Protein AF-0000000072577084 (afdb_homodimer)

Solvent-accessible surface area (backbone atoms only — not comparable to full-atom values): 18098 Å² total; per-residue (Å²): 123,84,80,68,90,55,74,93,55,89,65,53,41,60,56,27,38,76,71,45,34,69,25,47,96,76,38,66,67,57,54,51,46,30,51,51,24,50,52,36,40,52,52,27,36,59,37,33,43,77,36,56,77,79,19,45,66,43,51,52,70,34,30,53,38,71,32,65,78,41,43,74,40,58,53,56,45,50,44,36,30,52,38,31,34,39,24,35,49,16,39,34,35,39,43,33,35,40,38,27,70,22,48,32,40,37,28,34,37,20,40,34,31,37,48,23,35,42,38,11,61,43,63,54,85,54,63,65,58,31,75,70,45,38,31,34,31,30,41,31,39,38,32,38,36,24,34,38,26,39,41,18,35,38,37,47,55,25,39,37,28,40,39,14,32,37,34,56,58,12,31,36,74,56,67,40,66,55,35,23,34,25,40,28,79,67,40,41,77,75,48,74,90,124,85,81,69,89,54,73,93,57,88,66,51,38,59,54,26,40,76,71,46,34,72,24,48,94,77,38,68,67,56,54,50,45,31,46,51,24,43,35,37,41,52,50,26,37,59,36,33,74,78,35,55,75,82,20,44,64,42,51,53,69,34,29,54,38,70,30,66,77,42,45,74,41,59,54,55,46,51,42,37,31,52,39,32,34,38,24,37,49,16,39,34,36,41,45,33,34,40,38,27,70,23,48,31,40,37,28,34,49,22,41,37,32,38,47,23,33,42,40,10,59,43,63,55,69,49,54,67,58,32,59,72,45,39,33,35,34,30,41,32,41,37,33,39,40,24,37,39,25,39,41,18,34,40,36,48,57,22,40,37,26,39,53,14,34,38,32,60,55,12,28,35,74,55,67,39,65,53,34,23,36,25,40,43,68,66,39,40,76,77,45,74,108

pLDDT: mean 96.88, std 5.16, range [46.16, 98.94]

Organism: Streptomyces coelicolor (strain ATCC BAA-471 / A3(2) / M145) (NCBI:txid100226)

InterPro domains:
  IPR001451 Hexapeptide repeat [PF00132] (140-174)
  IPR011004 Trimeric LpxA-like superfamily [SSF51161] (14-191)
  IPR018357 Hexapeptide transferase, conserved site [PS00101] (148-176)
  IPR024688 Maltose/galactoside acetyltransferase domain [PF12464] (16-67)
  IPR024688 Maltose/galactoside acetyltransferase domain [SM01266] (14-68)
  IPR051159 Hexapeptide-repeat containing acetyltransferases [PTHR23416] (10-192)

Structure (mmCIF, N/CA/C/O backbone):
data_AF-0000000072577084-model_v1
#
loop_
_entity.id
_entity.type
_entity.pdbx_description
1 polymer 'Sugar acetyltransferase'
#
loop_
_atom_site.group_PDB
_atom_site.id
_atom_site.type_symbol
_atom_site.label_atom_id
_atom_site.label_alt_id
_atom_site.label_comp_id
_atom_site.label_asym_id
_atom_site.label_entity_id
_atom_site.label_seq_id
_atom_site.pdbx_PDB_ins_code
_atom_site.Cartn_x
_atom_site.Cartn_y
_atom_site.Cartn_z
_atom_site.occupancy
_atom_site.B_iso_or_equiv
_atom_site.auth_seq_id
_atom_site.auth_comp_id
_atom_site.auth_asym_id
_atom_site.auth_atom_id
_atom_site.pdbx_PDB_model_num
ATOM 1 N N . MET A 1 1 ? 9.906 25.969 35.062 1 50.56 1 MET A N 1
ATOM 2 C CA . MET A 1 1 ? 8.523 26.156 34.656 1 50.56 1 MET A CA 1
ATOM 3 C C . MET A 1 1 ? 8.32 25.688 33.219 1 50.56 1 MET A C 1
ATOM 5 O O . MET A 1 1 ? 9.242 25.734 32.406 1 50.56 1 MET A O 1
ATOM 9 N N . PRO A 1 2 ? 7.266 24.812 33 1 60.59 2 PRO A N 1
ATOM 10 C CA . PRO A 1 2 ? 7.133 24.422 31.609 1 60.59 2 PRO A CA 1
ATOM 11 C C . PRO A 1 2 ? 7.062 25.625 30.656 1 60.59 2 PRO A C 1
ATOM 13 O O . PRO A 1 2 ? 6.547 26.688 31.047 1 60.59 2 PRO A O 1
ATOM 16 N N . THR A 1 3 ? 8.062 25.734 29.766 1 77.69 3 THR A N 1
ATOM 17 C CA . THR A 1 3 ? 8.102 26.828 28.797 1 77.69 3 THR A CA 1
ATOM 18 C C . THR A 1 3 ? 6.738 27 28.141 1 77.69 3 THR A C 1
ATOM 20 O O . THR A 1 3 ? 6.133 26.031 27.672 1 77.69 3 THR A O 1
ATOM 23 N N . ASP A 1 4 ? 6.109 28.141 28.438 1 83.44 4 ASP A N 1
ATOM 24 C CA . ASP A 1 4 ? 4.902 28.469 27.688 1 83.44 4 ASP A CA 1
ATOM 25 C C . ASP A 1 4 ? 5.238 28.953 26.281 1 83.44 4 ASP A C 1
ATOM 27 O O . ASP A 1 4 ? 5.48 30.141 26.078 1 83.44 4 ASP A O 1
ATOM 31 N N . HIS A 1 5 ? 5.148 28.109 25.391 1 89.31 5 HIS A N 1
ATOM 32 C CA . HIS A 1 5 ? 5.574 28.375 24.016 1 89.31 5 HIS A CA 1
ATOM 33 C C . HIS A 1 5 ? 4.625 29.344 23.312 1 89.31 5 HIS A C 1
ATOM 35 O O . HIS A 1 5 ? 4.969 29.906 22.281 1 89.31 5 HIS A O 1
ATOM 41 N N . PHE A 1 6 ? 3.396 29.516 23.938 1 91.12 6 PHE A N 1
ATOM 42 C CA . PHE A 1 6 ? 2.396 30.281 23.203 1 91.12 6 PHE A CA 1
ATOM 43 C C . PHE A 1 6 ? 1.895 31.469 24.031 1 91.12 6 PHE A C 1
ATOM 45 O O . PHE A 1 6 ? 0.727 31.844 23.922 1 91.12 6 PHE A O 1
ATOM 52 N N . ALA A 1 7 ? 2.709 31.953 24.781 1 88.88 7 ALA A N 1
ATOM 53 C CA . ALA A 1 7 ? 2.346 33.094 25.609 1 88.88 7 ALA A CA 1
ATOM 54 C C . ALA A 1 7 ? 1.834 34.25 24.75 1 88.88 7 ALA A C 1
ATOM 56 O O . ALA A 1 7 ? 2.436 34.594 23.719 1 88.88 7 ALA A O 1
ATOM 57 N N . GLY A 1 8 ? 0.669 34.844 25.062 1 90.12 8 GLY A N 1
ATOM 58 C CA . GLY A 1 8 ? 0.096 35.969 24.344 1 90.12 8 GLY A CA 1
ATOM 59 C C . GLY A 1 8 ? -0.819 35.531 23.203 1 90.12 8 GLY A C 1
ATOM 60 O O . GLY A 1 8 ? -1.441 36.406 22.562 1 90.12 8 GLY A O 1
ATOM 61 N N . ASP A 1 9 ? -0.793 34.312 22.812 1 90.56 9 ASP A N 1
ATOM 62 C CA . ASP A 1 9 ? -1.688 33.781 21.797 1 90.56 9 ASP A CA 1
ATOM 63 C C . ASP A 1 9 ? -2.947 33.188 22.422 1 90.56 9 ASP A C 1
ATOM 65 O O . ASP A 1 9 ? -2.871 32.219 23.188 1 90.56 9 ASP A O 1
ATOM 69 N N . SER A 1 10 ? -4.164 33.719 22.266 1 93.06 10 SER A N 1
ATOM 70 C CA . SER A 1 10 ? -5.41 33.344 22.906 1 93.06 10 SER A CA 1
ATOM 71 C C . SER A 1 10 ? -6.031 32.125 22.234 1 93.06 10 SER A C 1
ATOM 73 O O . SER A 1 10 ? -7.016 31.562 22.734 1 93.06 10 SER A O 1
ATOM 75 N N . ARG A 1 11 ? -5.453 31.609 21.172 1 94.12 11 ARG A N 1
ATOM 76 C CA . ARG A 1 11 ? -6 30.453 20.453 1 94.12 11 ARG A CA 1
ATOM 77 C C . ARG A 1 11 ? -5.777 29.172 21.219 1 94.12 11 ARG A C 1
ATOM 79 O O . ARG A 1 11 ? -4.777 29.031 21.938 1 94.12 11 ARG A O 1
ATOM 86 N N . THR A 1 12 ? -6.797 28.281 21.078 1 94.19 12 THR A N 1
ATOM 87 C CA . THR A 1 12 ? -6.586 26.922 21.562 1 94.19 12 THR A CA 1
ATOM 88 C C . THR A 1 12 ? -5.574 26.188 20.672 1 94.19 12 THR A C 1
ATOM 90 O O . THR A 1 12 ? -5.262 26.641 19.578 1 94.19 12 THR A O 1
ATOM 93 N N . ASN A 1 13 ? -5.027 25.078 21.188 1 95 13 ASN A N 1
ATOM 94 C CA . ASN A 1 13 ? -4.117 24.281 20.375 1 95 13 ASN A CA 1
ATOM 95 C C . ASN A 1 13 ? -4.812 23.734 19.125 1 95 13 ASN A C 1
ATOM 97 O O . ASN A 1 13 ? -4.188 23.594 18.078 1 95 13 ASN A O 1
ATOM 101 N N . LEU A 1 14 ? -6.059 23.422 19.234 1 94.38 14 LEU A N 1
ATOM 102 C CA . LEU A 1 14 ? -6.812 23 18.047 1 94.38 14 LEU A CA 1
ATOM 103 C C . LEU A 1 14 ? -6.836 24.109 17 1 94.38 14 LEU A C 1
ATOM 105 O O . LEU A 1 14 ? -6.625 23.844 15.812 1 94.38 14 LEU A O 1
ATOM 109 N N . GLU A 1 15 ? -7.109 25.25 17.391 1 95.12 15 GLU A N 1
ATOM 110 C CA . GLU A 1 15 ? -7.156 26.391 16.469 1 95.12 15 GLU A CA 1
ATOM 111 C C . GLU A 1 15 ? -5.801 26.625 15.812 1 95.12 15 GLU A C 1
ATOM 113 O O . GLU A 1 15 ? -5.727 26.906 14.609 1 95.12 15 GLU A O 1
ATOM 118 N N . ARG A 1 16 ? -4.762 26.547 16.641 1 94.62 16 ARG A N 1
ATOM 119 C CA . ARG A 1 16 ? -3.414 26.703 16.109 1 94.62 16 ARG A CA 1
ATOM 120 C C . ARG A 1 16 ? -3.119 25.625 15.062 1 94.62 16 ARG A C 1
ATOM 122 O O . ARG A 1 16 ? -2.594 25.922 13.992 1 94.62 16 ARG A O 1
ATOM 129 N N . MET A 1 17 ? -3.447 24.344 15.391 1 94.81 17 MET A N 1
ATOM 130 C CA . MET A 1 17 ? -3.273 23.203 14.484 1 94.81 17 MET A CA 1
ATOM 131 C C . MET A 1 17 ? -3.973 23.469 13.156 1 94.81 17 MET A C 1
ATOM 133 O O . MET A 1 17 ? -3.371 23.297 12.094 1 94.81 17 MET A O 1
ATOM 137 N N . GLN A 1 18 ? -5.184 23.906 13.203 1 91.81 18 GLN A N 1
ATOM 138 C CA . GLN A 1 18 ? -5.992 24.125 12.008 1 91.81 18 GLN A CA 1
ATOM 139 C C . GLN A 1 18 ? -5.426 25.266 11.164 1 91.81 18 GLN A C 1
ATOM 141 O O . GLN A 1 18 ? -5.574 25.281 9.938 1 91.81 18 GLN A O 1
ATOM 146 N N . ALA A 1 19 ? -4.734 26.172 11.781 1 91.5 19 ALA A N 1
ATOM 147 C CA . ALA A 1 19 ? -4.141 27.312 11.094 1 91.5 19 ALA A CA 1
ATOM 148 C C . ALA A 1 19 ? -2.775 26.953 10.508 1 91.5 19 ALA A C 1
ATOM 150 O O . ALA A 1 19 ? -2.176 27.75 9.789 1 91.5 19 ALA A O 1
ATOM 151 N N . GLY A 1 20 ? -2.27 25.703 10.852 1 90.88 20 GLY A N 1
ATOM 152 C CA . GLY A 1 20 ? -0.964 25.281 10.367 1 90.88 20 GLY A CA 1
ATOM 153 C C . GLY A 1 20 ? 0.182 25.781 11.227 1 90.88 20 GLY A C 1
ATOM 154 O O . GLY A 1 20 ? 1.348 25.656 10.844 1 90.88 20 GLY A O 1
ATOM 155 N N . ASP A 1 21 ? -0.158 26.391 12.359 1 93.25 21 ASP A N 1
ATOM 156 C CA . ASP A 1 21 ? 0.851 26.906 13.281 1 93.25 21 ASP A CA 1
ATOM 157 C C . ASP A 1 21 ? 1.319 25.828 14.25 1 93.25 21 ASP A C 1
ATOM 159 O O . ASP A 1 21 ? 0.688 24.781 14.375 1 93.25 21 ASP A O 1
ATOM 163 N N . LEU A 1 22 ? 2.385 26.109 14.914 1 95.31 22 LEU A N 1
ATOM 164 C CA . LEU A 1 22 ? 2.863 25.203 15.953 1 95.31 22 LEU A CA 1
ATOM 165 C C . LEU A 1 22 ? 1.811 25.031 17.047 1 95.31 22 LEU A C 1
ATOM 167 O O . LEU A 1 22 ? 1.157 26 17.438 1 95.31 22 LEU A O 1
ATOM 171 N N . TYR A 1 23 ? 1.688 23.891 17.516 1 95.81 23 TYR A N 1
ATOM 172 C CA . TYR A 1 23 ? 0.753 23.562 18.578 1 95.81 23 TYR A CA 1
ATOM 173 C C . TYR A 1 23 ? 1.277 22.406 19.422 1 95.81 23 TYR A C 1
ATOM 175 O O . TYR A 1 23 ? 2.314 21.828 19.109 1 95.81 23 TYR A O 1
ATOM 183 N N . ILE A 1 24 ? 0.685 22.156 20.562 1 94.25 24 ILE A N 1
ATOM 184 C CA . ILE A 1 24 ? 0.887 20.969 21.391 1 94.25 24 ILE A CA 1
ATOM 185 C C . ILE A 1 24 ? -0.407 20.156 21.469 1 94.25 24 ILE A C 1
ATOM 187 O O . ILE A 1 24 ? -1.471 20.703 21.766 1 94.25 24 ILE A O 1
ATOM 191 N N . ALA A 1 25 ? -0.278 18.906 21.156 1 92.94 25 ALA A N 1
ATOM 192 C CA . ALA A 1 25 ? -1.464 18.062 21.016 1 92.94 25 ALA A CA 1
ATOM 193 C C . ALA A 1 25 ? -1.997 17.625 22.375 1 92.94 25 ALA A C 1
ATOM 195 O O . ALA A 1 25 ? -2.061 16.422 22.672 1 92.94 25 ALA A O 1
ATOM 196 N N . ASP A 1 26 ? -2.4 18.516 23.188 1 90.75 26 ASP A N 1
ATOM 197 C CA . ASP A 1 26 ? -2.945 18.203 24.5 1 90.75 26 ASP A CA 1
ATOM 198 C C . ASP A 1 26 ? -4.371 18.734 24.641 1 90.75 26 ASP A C 1
ATOM 200 O O . ASP A 1 26 ? -4.93 18.734 25.75 1 90.75 26 ASP A O 1
ATOM 204 N N . ASP A 1 27 ? -4.965 19.156 23.641 1 93.25 27 ASP A N 1
ATOM 205 C CA . ASP A 1 27 ? -6.348 19.609 23.578 1 93.25 27 ASP A CA 1
ATOM 206 C C . ASP A 1 27 ? -7.324 18.438 23.594 1 93.25 27 ASP A C 1
ATOM 208 O O . ASP A 1 27 ? -7.211 17.531 22.766 1 93.25 27 ASP A O 1
ATOM 212 N N . PRO A 1 28 ? -8.266 18.453 24.516 1 95.31 28 PRO A N 1
ATOM 213 C CA . PRO A 1 28 ? -9.203 17.328 24.594 1 95.31 28 PRO A CA 1
ATOM 214 C C . PRO A 1 28 ? -10 17.125 23.312 1 95.31 28 PRO A C 1
ATOM 216 O O . PRO A 1 28 ? -10.375 16 22.984 1 95.31 28 PRO A O 1
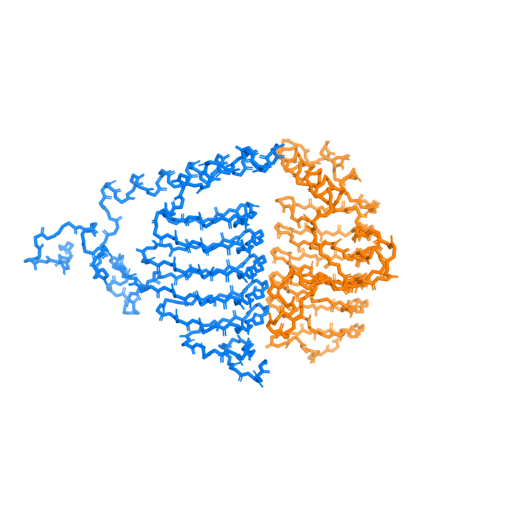ATOM 219 N N . GLU A 1 29 ? -10.258 18.188 22.688 1 95.88 29 GLU A N 1
ATOM 220 C CA . GLU A 1 29 ? -11 18.062 21.438 1 95.88 29 GLU A CA 1
ATOM 221 C C . GLU A 1 29 ? -10.172 17.359 20.359 1 95.88 29 GLU A C 1
ATOM 223 O O . GLU A 1 29 ? -10.719 16.609 19.547 1 95.88 29 GLU A O 1
ATOM 228 N N . ILE A 1 30 ? -8.891 17.531 20.297 1 96.25 30 ILE A N 1
ATOM 229 C CA . ILE A 1 30 ? -7.992 16.812 19.406 1 96.25 30 ILE A CA 1
ATOM 230 C C . ILE A 1 30 ? -8.055 15.32 19.688 1 96.25 30 ILE A C 1
ATOM 232 O O . ILE A 1 30 ? -8.219 14.516 18.766 1 96.25 30 ILE A O 1
ATOM 236 N N . ALA A 1 31 ? -7.969 14.977 20.922 1 96.69 31 ALA A N 1
ATOM 237 C CA . ALA A 1 31 ? -8.023 13.578 21.328 1 96.69 31 ALA A CA 1
ATOM 238 C C . ALA A 1 31 ? -9.344 12.93 20.922 1 96.69 31 ALA A C 1
ATOM 240 O O . ALA A 1 31 ? -9.367 11.789 20.469 1 96.69 31 ALA A O 1
ATOM 241 N N . ARG A 1 32 ? -10.391 13.641 21.156 1 97.5 32 ARG A N 1
ATOM 242 C CA . ARG A 1 32 ? -11.719 13.133 20.828 1 97.5 32 ARG A CA 1
ATOM 243 C C . ARG A 1 32 ? -11.844 12.859 19.344 1 97.5 32 ARG A C 1
ATOM 245 O O . ARG A 1 32 ? -12.359 11.812 18.938 1 97.5 32 ARG A O 1
ATOM 252 N N . ARG A 1 33 ? -11.445 13.773 18.531 1 97.31 33 ARG A N 1
ATOM 253 C CA . ARG A 1 33 ? -11.523 13.617 17.078 1 97.31 33 ARG A CA 1
ATOM 254 C C . ARG A 1 33 ? -10.672 12.445 16.609 1 97.31 33 ARG A C 1
ATOM 256 O O . ARG A 1 33 ? -11.086 11.68 15.734 1 97.31 33 ARG A O 1
ATOM 263 N N . GLN A 1 34 ? -9.547 12.297 17.141 1 98 34 GLN A N 1
ATOM 264 C CA . GLN A 1 34 ? -8.656 11.195 16.797 1 98 34 GLN A CA 1
ATOM 265 C C . GLN A 1 34 ? -9.281 9.852 17.156 1 98 34 GLN A C 1
ATOM 267 O O . GLN A 1 34 ? -9.227 8.898 16.375 1 98 34 GLN A O 1
ATOM 272 N N . GLN A 1 35 ? -9.836 9.805 18.344 1 98.31 35 GLN A N 1
ATOM 273 C CA . GLN A 1 35 ? -10.469 8.57 18.781 1 98.31 35 GLN A CA 1
ATOM 274 C C . GLN A 1 35 ? -11.648 8.203 17.891 1 98.31 35 GLN A C 1
ATOM 276 O O . GLN A 1 35 ? -11.875 7.023 17.609 1 98.31 35 GLN A O 1
ATOM 281 N N . GLN A 1 36 ? -12.352 9.18 17.531 1 98.25 36 GLN A N 1
ATOM 282 C CA . GLN A 1 36 ? -13.469 8.945 16.625 1 98.25 36 GLN A CA 1
ATOM 283 C C . GLN A 1 36 ? -12.992 8.352 15.305 1 98.25 36 GLN A C 1
ATOM 285 O O . GLN A 1 36 ? -13.617 7.434 14.773 1 98.25 36 GLN A O 1
ATOM 290 N N . ALA A 1 37 ? -11.953 8.852 14.766 1 98.62 37 ALA A N 1
ATOM 291 C CA . ALA A 1 37 ? -11.391 8.352 13.516 1 98.62 37 ALA A CA 1
ATOM 292 C C . ALA A 1 37 ? -10.93 6.902 13.656 1 98.62 37 ALA A C 1
ATOM 294 O O . ALA A 1 37 ? -11.172 6.082 12.766 1 98.62 37 ALA A O 1
ATOM 295 N N . VAL A 1 38 ? -10.281 6.609 14.734 1 98.44 38 VAL A N 1
ATOM 296 C CA . VAL A 1 38 ? -9.812 5.25 15 1 98.44 38 VAL A CA 1
ATOM 297 C C . VAL A 1 38 ? -10.992 4.289 15.008 1 98.44 38 VAL A C 1
ATOM 299 O O . VAL A 1 38 ? -10.938 3.217 14.398 1 98.44 38 VAL A O 1
ATOM 302 N N . ARG A 1 39 ? -12.062 4.664 15.656 1 98.5 39 ARG A N 1
ATOM 303 C CA . ARG A 1 39 ? -13.258 3.828 15.758 1 98.5 39 ARG A CA 1
ATOM 304 C C . ARG A 1 39 ? -13.883 3.596 14.391 1 98.5 39 ARG A C 1
ATOM 306 O O . ARG A 1 39 ? -14.234 2.465 14.047 1 98.5 39 ARG A O 1
ATOM 313 N N . LEU A 1 40 ? -13.977 4.656 13.641 1 98.75 40 LEU A N 1
ATOM 314 C CA . LEU A 1 40 ? -14.602 4.559 12.328 1 98.75 40 LEU A CA 1
ATOM 315 C C . LEU A 1 40 ? -13.766 3.705 11.383 1 98.75 40 LEU A C 1
ATOM 317 O O . LEU A 1 40 ? -14.305 2.904 10.617 1 98.75 40 LEU A O 1
ATOM 321 N N . ALA A 1 41 ? -12.461 3.85 11.422 1 98.75 41 ALA A N 1
ATOM 322 C CA . ALA A 1 41 ? -11.578 3.049 10.578 1 98.75 41 ALA A CA 1
ATOM 323 C C . ALA A 1 41 ? -11.68 1.567 10.922 1 98.75 41 ALA A C 1
ATOM 325 O O . ALA A 1 41 ? -11.695 0.715 10.031 1 98.75 41 ALA A O 1
ATOM 326 N N . ALA A 1 42 ? -11.766 1.288 12.18 1 98.44 42 ALA A N 1
ATOM 327 C CA . ALA A 1 42 ? -11.898 -0.096 12.625 1 98.44 42 ALA A CA 1
ATOM 328 C C . ALA A 1 42 ? -13.227 -0.696 12.164 1 98.44 42 ALA A C 1
ATOM 330 O O . ALA A 1 42 ? -13.273 -1.841 11.711 1 98.44 42 ALA A O 1
ATOM 331 N N . ARG A 1 43 ? -14.289 0.028 12.297 1 98.56 43 ARG A N 1
ATOM 332 C CA . ARG A 1 43 ? -15.602 -0.433 11.852 1 98.56 43 ARG A CA 1
ATOM 333 C C . ARG A 1 43 ? -15.625 -0.64 10.344 1 98.56 43 ARG A C 1
ATOM 335 O O . ARG A 1 43 ? -16.234 -1.592 9.852 1 98.56 43 ARG A O 1
ATOM 342 N N . TYR A 1 44 ? -15.023 0.256 9.672 1 98.81 44 TYR A N 1
ATOM 343 C CA . TYR A 1 44 ? -14.945 0.12 8.219 1 98.81 44 TYR A CA 1
ATOM 344 C C . TYR A 1 44 ? -14.234 -1.171 7.832 1 98.81 44 TYR A C 1
ATOM 346 O O . TYR A 1 44 ? -14.719 -1.922 6.98 1 98.81 44 TYR A O 1
ATOM 354 N N . GLN A 1 45 ? -13.086 -1.412 8.469 1 98.25 45 GLN A N 1
ATOM 355 C CA . GLN A 1 45 ? -12.32 -2.619 8.18 1 98.25 45 GLN A CA 1
ATOM 356 C C . GLN A 1 45 ? -13.156 -3.873 8.43 1 98.25 45 GLN A C 1
ATOM 358 O O . GLN A 1 45 ? -13.188 -4.781 7.594 1 98.25 45 GLN A O 1
ATOM 363 N N . ALA A 1 46 ? -13.828 -3.938 9.516 1 97.19 46 ALA A N 1
ATOM 364 C CA . ALA A 1 46 ? -14.656 -5.086 9.859 1 97.19 46 ALA A CA 1
ATOM 365 C C . ALA A 1 46 ? -15.805 -5.254 8.867 1 97.19 46 ALA A C 1
ATOM 367 O O . ALA A 1 46 ? -16.078 -6.363 8.406 1 97.19 46 ALA A O 1
ATOM 368 N N . GLY A 1 47 ? -16.469 -4.145 8.547 1 97.88 47 GLY A N 1
ATOM 369 C CA . GLY A 1 47 ? -17.578 -4.188 7.613 1 97.88 47 GLY A CA 1
ATOM 370 C C . GLY A 1 47 ? -17.172 -4.566 6.203 1 97.88 47 GLY A C 1
ATOM 371 O O . GLY A 1 47 ? -17.891 -5.277 5.504 1 97.88 47 GLY A O 1
ATOM 372 N N . TYR A 1 48 ? -16.031 -4.102 5.793 1 97.94 48 TYR A N 1
ATOM 373 C CA . TYR A 1 48 ? -15.508 -4.34 4.453 1 97.94 48 TYR A CA 1
ATOM 374 C C . TYR A 1 48 ? -15.281 -5.828 4.211 1 97.94 48 TYR A C 1
ATOM 376 O O . TYR A 1 48 ? -15.547 -6.332 3.117 1 97.94 48 TYR A O 1
ATOM 384 N N . ALA A 1 49 ? -14.766 -6.492 5.215 1 96.12 49 ALA A N 1
ATOM 385 C CA . ALA A 1 49 ? -14.484 -7.922 5.082 1 96.12 49 ALA A CA 1
ATOM 386 C C . ALA A 1 49 ? -15.758 -8.703 4.781 1 96.12 49 ALA A C 1
ATOM 388 O O . ALA A 1 49 ? -15.727 -9.703 4.062 1 96.12 49 ALA A O 1
ATOM 389 N N . GLU A 1 50 ? -16.844 -8.242 5.234 1 95.75 50 GLU A N 1
ATOM 390 C CA . GLU A 1 50 ? -18.125 -8.914 5.023 1 95.75 50 GLU A CA 1
ATOM 391 C C . GLU A 1 50 ? -18.766 -8.484 3.701 1 95.75 50 GLU A C 1
ATOM 393 O O . GLU A 1 50 ? -19.234 -9.328 2.939 1 95.75 50 GLU A O 1
ATOM 398 N N . ASP A 1 51 ? -18.781 -7.211 3.477 1 96.31 51 ASP A N 1
ATOM 399 C CA . ASP A 1 51 ? -19.391 -6.637 2.283 1 96.31 51 ASP A CA 1
ATOM 400 C C . ASP A 1 51 ? -18.828 -5.25 1.99 1 96.31 51 ASP A C 1
ATOM 402 O O . ASP A 1 51 ? -19.188 -4.27 2.641 1 96.31 51 ASP A O 1
ATOM 406 N N . ALA A 1 52 ? -18.031 -5.203 0.964 1 95.56 52 ALA A N 1
ATOM 407 C CA . ALA A 1 52 ? -17.328 -3.969 0.645 1 95.56 52 ALA A CA 1
ATOM 408 C C . ALA A 1 52 ? -18.297 -2.836 0.338 1 95.56 52 ALA A C 1
ATOM 410 O O . ALA A 1 52 ? -18.125 -1.714 0.82 1 95.56 52 ALA A O 1
ATOM 411 N N . GLU A 1 53 ? -19.25 -3.104 -0.444 1 95.5 53 GLU A N 1
ATOM 412 C CA . GLU A 1 53 ? -20.219 -2.084 -0.844 1 95.5 53 GLU A CA 1
ATOM 413 C C . GLU A 1 53 ? -21.031 -1.587 0.353 1 95.5 53 GLU A C 1
ATOM 415 O O . GLU A 1 53 ? -21.266 -0.386 0.486 1 95.5 53 GLU A O 1
ATOM 420 N N . ALA A 1 54 ? -21.422 -2.508 1.195 1 96.94 54 ALA A N 1
ATOM 421 C CA . ALA A 1 54 ? -22.234 -2.168 2.359 1 96.94 54 ALA A CA 1
ATOM 422 C C . ALA A 1 54 ? -21.438 -1.354 3.371 1 96.94 54 ALA A C 1
ATOM 424 O O . ALA A 1 54 ? -22 -0.672 4.223 1 96.94 54 ALA A O 1
ATOM 425 N N . ALA A 1 55 ? -20.109 -1.416 3.248 1 98 55 ALA A N 1
ATOM 426 C CA . ALA A 1 55 ? -19.25 -0.727 4.207 1 98 55 ALA A CA 1
ATOM 427 C C . ALA A 1 55 ? -19 0.713 3.775 1 98 55 ALA A C 1
ATOM 429 O O . ALA A 1 55 ? -18.5 1.526 4.562 1 98 55 ALA A O 1
ATOM 430 N N . ARG A 1 56 ? -19.344 1.096 2.602 1 98.31 56 ARG A N 1
ATOM 431 C CA . ARG A 1 56 ? -18.953 2.367 1.992 1 98.31 56 ARG A CA 1
ATOM 432 C C . ARG A 1 56 ? -19.438 3.543 2.842 1 98.31 56 ARG A C 1
ATOM 434 O O . ARG A 1 56 ? -18.719 4.535 2.992 1 98.31 56 ARG A O 1
ATOM 441 N N . PRO A 1 57 ? -20.656 3.518 3.439 1 98.5 57 PRO A N 1
ATOM 442 C CA . PRO A 1 57 ? -21.109 4.648 4.25 1 98.5 57 PRO A CA 1
ATOM 443 C C . PRO A 1 57 ? -20.172 4.953 5.418 1 98.5 57 PRO A C 1
ATOM 445 O O . PRO A 1 57 ? -20.047 6.109 5.824 1 98.5 57 PRO A O 1
ATOM 448 N N . LEU A 1 58 ? -19.5 3.916 5.992 1 98.75 58 LEU A N 1
ATOM 449 C CA . LEU A 1 58 ? -18.547 4.133 7.07 1 98.75 58 LEU A CA 1
ATOM 450 C C . LEU A 1 58 ? -17.344 4.934 6.578 1 98.75 58 LEU A C 1
ATOM 452 O O . LEU A 1 58 ? -16.828 5.789 7.297 1 98.75 58 LEU A O 1
ATOM 456 N N . LEU A 1 59 ? -16.922 4.645 5.352 1 98.75 59 LEU A N 1
ATOM 457 C CA . LEU A 1 59 ? -15.812 5.367 4.75 1 98.75 59 LEU A CA 1
ATOM 458 C C . LEU A 1 59 ? -16.188 6.816 4.461 1 98.75 59 LEU A C 1
ATOM 460 O O . LEU A 1 59 ? -15.391 7.73 4.676 1 98.75 59 LEU A O 1
ATOM 464 N N . VAL A 1 60 ? -17.406 7.031 3.988 1 98.81 60 VAL A N 1
ATOM 465 C CA . VAL A 1 60 ? -17.922 8.367 3.729 1 98.81 60 VAL A CA 1
ATOM 466 C C . VAL A 1 60 ? -17.953 9.172 5.027 1 98.81 60 VAL A C 1
ATOM 468 O O . VAL A 1 60 ? -17.609 10.359 5.043 1 98.81 60 VAL A O 1
ATOM 471 N N . GLU A 1 61 ? -18.391 8.539 6.102 1 98.69 61 GLU A N 1
ATOM 472 C CA . GLU A 1 61 ? -18.438 9.195 7.402 1 98.69 61 GLU A CA 1
ATOM 473 C C . GLU A 1 61 ? -17.031 9.539 7.898 1 98.69 61 GLU A C 1
ATOM 475 O O . GLU A 1 61 ? -16.828 10.578 8.531 1 98.69 61 GLU A O 1
ATOM 480 N N . LEU A 1 62 ? -16.062 8.719 7.625 1 98.75 62 LEU A N 1
ATOM 481 C CA . LEU A 1 62 ? -14.703 8.859 8.117 1 98.75 62 LEU A CA 1
ATOM 482 C C . LEU A 1 62 ? -13.984 9.992 7.391 1 98.75 62 LEU A C 1
ATOM 484 O O . LEU A 1 62 ? -13.328 10.828 8.0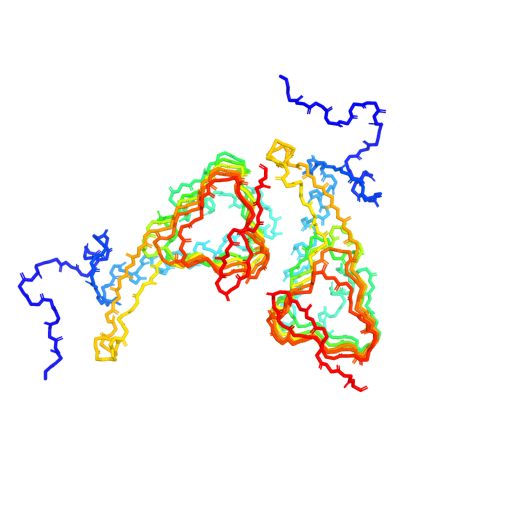31 1 98.75 62 LEU A O 1
ATOM 488 N N . LEU A 1 63 ? -14.125 10.047 6.059 1 98.81 63 LEU A N 1
ATOM 489 C CA . LEU A 1 63 ? -13.344 10.961 5.23 1 98.81 63 LEU A CA 1
ATOM 490 C C . LEU A 1 63 ? -14.055 12.297 5.059 1 98.81 63 LEU A C 1
ATOM 492 O O . LEU A 1 63 ? -15.281 12.367 5.184 1 98.81 63 LEU A O 1
ATOM 496 N N . GLY A 1 64 ? -13.25 13.328 4.82 1 98.69 64 GLY A N 1
ATOM 497 C CA . GLY A 1 64 ? -13.836 14.625 4.512 1 98.69 64 GLY A CA 1
ATOM 498 C C . GLY A 1 64 ? -14.672 14.617 3.246 1 98.69 64 GLY A C 1
ATOM 499 O O . GLY A 1 64 ? -15.742 15.227 3.201 1 98.69 64 GLY A O 1
ATOM 500 N N . SER A 1 65 ? -14.117 14.031 2.268 1 98.69 65 SER A N 1
ATOM 501 C CA . SER A 1 65 ? -14.805 13.883 0.989 1 98.69 65 SER A CA 1
ATOM 502 C C . SER A 1 65 ? -14.367 12.609 0.274 1 98.69 65 SER A C 1
ATOM 504 O O . SER A 1 65 ? -13.188 12.258 0.286 1 98.69 65 SER A O 1
ATOM 506 N N . LEU A 1 66 ? -15.352 11.961 -0.347 1 98.81 66 LEU A N 1
ATOM 507 C CA . LEU A 1 66 ? -15.125 10.75 -1.126 1 98.81 66 LEU A CA 1
ATOM 508 C C . LEU A 1 66 ? -15.891 10.797 -2.443 1 98.81 66 LEU A C 1
ATOM 510 O O . LEU A 1 66 ? -17.125 10.789 -2.451 1 98.81 66 LEU A O 1
ATOM 514 N N . GLY A 1 67 ? -15.148 10.836 -3.506 1 98.75 67 GLY A N 1
ATOM 515 C CA . GLY A 1 67 ? -15.766 10.961 -4.82 1 98.75 67 GLY A CA 1
ATOM 516 C C . GLY A 1 67 ? -16.5 9.703 -5.258 1 98.75 67 GLY A C 1
ATOM 517 O O . GLY A 1 67 ? -16.312 8.633 -4.676 1 98.75 67 GLY A O 1
ATOM 518 N N . ALA A 1 68 ? -17.266 9.859 -6.336 1 98.31 68 ALA A N 1
ATOM 519 C CA . ALA A 1 68 ? -18.016 8.742 -6.902 1 98.31 68 ALA A CA 1
ATOM 520 C C . ALA A 1 68 ? -17.078 7.633 -7.383 1 98.31 68 ALA A C 1
ATOM 522 O O . ALA A 1 68 ? -16.047 7.91 -7.988 1 98.31 68 ALA A O 1
ATOM 523 N N . GLU A 1 69 ? -17.359 6.371 -6.996 1 97.44 69 GLU A N 1
ATOM 524 C CA . GLU A 1 69 ? -16.688 5.168 -7.465 1 97.44 69 GLU A CA 1
ATOM 525 C C . GLU A 1 69 ? -15.258 5.09 -6.918 1 97.44 69 GLU A C 1
ATOM 527 O O . GLU A 1 69 ? -14.469 4.246 -7.348 1 97.44 69 GLU A O 1
ATOM 532 N N . ALA A 1 70 ? -14.898 6.02 -6.027 1 98.5 70 ALA A N 1
ATOM 533 C CA . ALA A 1 70 ? -13.641 5.852 -5.305 1 98.5 70 ALA A CA 1
ATOM 534 C C . ALA A 1 70 ? -13.688 4.621 -4.402 1 98.5 70 ALA A C 1
ATOM 536 O O . ALA A 1 70 ? -14.719 4.328 -3.797 1 98.5 70 ALA A O 1
ATOM 537 N N . HIS A 1 71 ? -12.562 3.949 -4.359 1 98.19 71 HIS A N 1
ATOM 538 C CA . HIS A 1 71 ? -12.477 2.711 -3.596 1 98.19 71 HIS A CA 1
ATOM 539 C C . HIS A 1 71 ? -11.203 2.678 -2.748 1 98.19 71 HIS A C 1
ATOM 541 O O . HIS A 1 71 ? -10.109 2.934 -3.254 1 98.19 71 HIS A O 1
ATOM 547 N N . VAL A 1 72 ? -11.336 2.389 -1.446 1 98.69 72 VAL A N 1
ATOM 548 C CA . VAL A 1 72 ? -10.211 2.291 -0.522 1 98.69 72 VAL A CA 1
ATOM 549 C C . VAL A 1 72 ? -10.234 0.934 0.178 1 98.69 72 VAL A C 1
ATOM 551 O O . VAL A 1 72 ? -11.188 0.611 0.888 1 98.69 72 VAL A O 1
ATOM 554 N N . ARG A 1 73 ? -9.18 0.164 -0.025 1 98.5 73 ARG A N 1
ATOM 555 C CA . ARG A 1 73 ? -9.062 -1.102 0.692 1 98.5 73 ARG A CA 1
ATOM 556 C C . ARG A 1 73 ? -8.562 -0.879 2.115 1 98.5 73 ARG A C 1
ATOM 558 O O . ARG A 1 73 ? -7.598 -0.144 2.33 1 98.5 73 ARG A O 1
ATOM 565 N N . PRO A 1 74 ? -9.281 -1.48 3.006 1 98.25 74 PRO A N 1
ATOM 566 C CA . PRO A 1 74 ? -8.758 -1.447 4.371 1 98.25 74 PRO A CA 1
ATOM 567 C C . PRO A 1 74 ? -7.637 -2.459 4.598 1 98.25 74 PRO A C 1
ATOM 569 O O . PRO A 1 74 ? -7.473 -3.391 3.807 1 98.25 74 PRO A O 1
ATOM 572 N N . PRO A 1 75 ? -6.805 -2.322 5.742 1 97.81 75 PRO A N 1
ATOM 573 C CA . PRO A 1 75 ? -6.965 -1.232 6.707 1 97.81 75 PRO A CA 1
ATOM 574 C C . PRO A 1 75 ? -6.457 0.106 6.176 1 97.81 75 PRO A C 1
ATOM 576 O O . PRO A 1 75 ? -5.668 0.14 5.227 1 97.81 75 PRO A O 1
ATOM 579 N N . LEU A 1 76 ? -7.031 1.187 6.648 1 97.81 76 LEU A N 1
ATOM 580 C CA . LEU A 1 76 ? -6.453 2.516 6.492 1 97.81 76 LEU A CA 1
ATOM 581 C C . LEU A 1 76 ? -6.242 3.18 7.848 1 97.81 76 LEU A C 1
ATOM 583 O O . LEU A 1 76 ? -7.059 3.012 8.758 1 97.81 76 LEU A O 1
ATOM 587 N N . TYR A 1 77 ? -5.156 3.93 7.98 1 98.62 77 TYR A N 1
ATOM 588 C CA . TYR A 1 77 ? -4.758 4.602 9.211 1 98.62 77 TYR A CA 1
ATOM 589 C C . TYR A 1 77 ? -4.699 6.113 9.008 1 98.62 77 TYR A C 1
ATOM 591 O O . TYR A 1 77 ? -3.947 6.605 8.164 1 98.62 77 TYR A O 1
ATOM 599 N N . VAL A 1 78 ? -5.508 6.793 9.812 1 98.81 78 VAL A N 1
ATOM 600 C CA . VAL A 1 78 ? -5.605 8.242 9.688 1 98.81 78 VAL A CA 1
ATOM 601 C C . VAL A 1 78 ? -5.551 8.891 11.07 1 98.81 78 VAL A C 1
ATOM 603 O O . VAL A 1 78 ? -5.832 8.242 12.078 1 98.81 78 VAL A O 1
ATOM 606 N N . ASP A 1 79 ? -5.176 10.156 11.156 1 98.31 79 ASP A N 1
ATOM 607 C CA . ASP A 1 79 ? -5.297 10.898 12.398 1 98.31 79 ASP A CA 1
ATOM 608 C C . ASP A 1 79 ? -6.75 11.289 12.664 1 98.31 79 ASP A C 1
ATOM 610 O O . ASP A 1 79 ? -7.246 11.141 13.789 1 98.31 79 ASP A O 1
ATOM 614 N N . TYR A 1 80 ? -7.398 11.836 11.609 1 98.12 80 TYR A N 1
ATOM 615 C CA . TYR A 1 80 ? -8.75 12.367 11.75 1 98.12 80 TYR A CA 1
ATOM 616 C C . TYR A 1 80 ? -9.664 11.82 10.664 1 98.12 80 TYR A C 1
ATOM 618 O O . TYR A 1 80 ? -10.844 11.539 10.914 1 98.12 80 TYR A O 1
ATOM 626 N N . GLY A 1 81 ? -9.133 11.664 9.492 1 98.62 81 GLY A N 1
ATOM 627 C CA . GLY A 1 81 ? -9.938 11.273 8.344 1 98.62 81 GLY A CA 1
ATOM 628 C C . GLY A 1 81 ? -10.656 12.445 7.699 1 98.62 81 GLY A C 1
ATOM 629 O O . GLY A 1 81 ? -10.719 12.547 6.473 1 98.62 81 GLY A O 1
ATOM 630 N N . SER A 1 82 ? -11.125 13.336 8.461 1 98.19 82 SER A N 1
ATOM 631 C CA . SER A 1 82 ? -11.977 14.43 8.008 1 98.19 82 SER A CA 1
ATOM 632 C C . SER A 1 82 ? -11.195 15.43 7.168 1 98.19 82 SER A C 1
ATOM 634 O O . SER A 1 82 ? -11.789 16.281 6.488 1 98.19 82 SER A O 1
ATOM 636 N N . ASN A 1 83 ? -9.875 15.422 7.207 1 98.31 83 ASN A N 1
ATOM 637 C CA . ASN A 1 83 ? -9.07 16.344 6.422 1 98.31 83 ASN A CA 1
ATOM 638 C C . ASN A 1 83 ? -8.602 15.711 5.117 1 98.31 83 ASN A C 1
ATOM 640 O O . ASN A 1 83 ? -7.762 16.281 4.414 1 98.31 83 ASN A O 1
ATOM 644 N N . ILE A 1 84 ? -9.094 14.594 4.762 1 98.88 84 ILE A N 1
ATOM 645 C CA . ILE A 1 84 ? -8.688 13.875 3.561 1 98.88 84 ILE A CA 1
ATOM 646 C C . ILE A 1 84 ? -9.797 13.953 2.512 1 98.88 84 ILE A C 1
ATOM 648 O O . ILE A 1 84 ? -10.961 13.672 2.811 1 98.88 84 ILE A O 1
ATOM 652 N N . THR A 1 85 ? -9.422 14.375 1.36 1 98.88 85 THR A N 1
ATOM 653 C CA . THR A 1 85 ? -10.281 14.359 0.18 1 98.88 85 THR A CA 1
ATOM 654 C C . THR A 1 85 ? -9.773 13.352 -0.846 1 98.88 85 THR A C 1
ATOM 656 O O . THR A 1 85 ? -8.594 13.375 -1.219 1 98.88 85 THR A O 1
ATOM 659 N N . VAL A 1 86 ? -10.664 12.461 -1.27 1 98.94 86 VAL A N 1
ATOM 660 C CA . VAL A 1 86 ? -10.336 11.484 -2.307 1 98.94 86 VAL A CA 1
ATOM 661 C C . VAL A 1 86 ? -11.242 11.703 -3.52 1 98.94 86 VAL A C 1
ATOM 663 O O . VAL A 1 86 ? -12.469 11.648 -3.404 1 98.94 86 VAL A O 1
ATOM 666 N N . GLY A 1 87 ? -10.648 11.922 -4.664 1 98.88 87 GLY A N 1
ATOM 667 C CA . GLY A 1 87 ? -11.383 12.211 -5.883 1 98.88 87 GLY A CA 1
ATOM 668 C C . GLY A 1 87 ? -12.078 10.992 -6.469 1 98.88 87 GLY A C 1
ATOM 669 O O . GLY A 1 87 ? -11.781 9.859 -6.086 1 98.88 87 GLY A O 1
ATOM 670 N N . ALA A 1 88 ? -12.945 11.242 -7.473 1 98.81 88 ALA A N 1
ATOM 671 C CA . ALA A 1 88 ? -13.766 10.219 -8.094 1 98.81 88 ALA A CA 1
ATOM 672 C C . ALA A 1 88 ? -12.906 9.172 -8.797 1 98.81 88 ALA A C 1
ATOM 674 O O . ALA A 1 88 ? -11.883 9.5 -9.398 1 98.81 88 ALA A O 1
ATOM 675 N N . ARG A 1 89 ? -13.242 7.828 -8.688 1 98.38 89 ARG A N 1
ATOM 676 C CA . ARG A 1 89 ? -12.695 6.699 -9.43 1 98.38 89 ARG A CA 1
ATOM 677 C C . ARG A 1 89 ? -11.258 6.406 -9 1 98.38 89 ARG A C 1
ATOM 679 O O . ARG A 1 89 ? -10.531 5.691 -9.688 1 98.38 89 ARG A O 1
ATOM 686 N N . THR A 1 90 ? -10.852 7.07 -7.918 1 98.75 90 THR A N 1
ATOM 687 C CA . THR A 1 90 ? -9.539 6.797 -7.336 1 98.75 90 THR A CA 1
ATOM 688 C C . THR A 1 90 ? -9.562 5.484 -6.555 1 98.75 90 THR A C 1
ATOM 690 O O . THR A 1 90 ? -10.531 5.191 -5.848 1 98.75 90 THR A O 1
ATOM 693 N N . PHE A 1 91 ? -8.477 4.707 -6.809 1 98.62 91 PHE A N 1
ATOM 694 C CA . PHE A 1 91 ? -8.312 3.443 -6.098 1 98.62 91 PHE A CA 1
ATOM 695 C C . PHE A 1 91 ? -7.145 3.516 -5.125 1 98.62 91 PHE A C 1
ATOM 697 O O . PHE A 1 91 ? -6.051 3.955 -5.492 1 98.62 91 PHE A O 1
ATOM 704 N N . VAL A 1 92 ? -7.395 3.1 -3.848 1 98.81 92 VAL A N 1
ATOM 705 C CA . VAL A 1 92 ? -6.359 3.01 -2.824 1 98.81 92 VAL A CA 1
ATOM 706 C C . VAL A 1 92 ? -6.234 1.567 -2.34 1 98.81 92 VAL A C 1
ATOM 708 O O . VAL A 1 92 ? -7.203 0.988 -1.84 1 98.81 92 VAL A O 1
ATOM 711 N N . ASN A 1 93 ? -5.027 1 -2.494 1 98.69 93 ASN A N 1
ATOM 712 C CA . ASN A 1 93 ? -4.77 -0.377 -2.086 1 98.69 93 ASN A CA 1
ATOM 713 C C . ASN A 1 93 ? -4.5 -0.477 -0.588 1 98.69 93 ASN A C 1
ATOM 715 O O . ASN A 1 93 ? -4.703 0.489 0.149 1 98.69 93 ASN A O 1
ATOM 719 N N . TYR A 1 94 ? -4.109 -1.62 -0.05 1 98.69 94 TYR A N 1
ATOM 720 C CA . TYR A 1 94 ? -4.043 -1.996 1.357 1 98.69 94 TYR A CA 1
ATOM 721 C C . TYR A 1 94 ? -3.113 -1.064 2.127 1 98.69 94 TYR A C 1
ATOM 723 O O . TYR A 1 94 ? -2.059 -0.671 1.62 1 98.69 94 TYR A O 1
ATOM 731 N N . ASN A 1 95 ? -3.459 -0.777 3.418 1 98.56 95 ASN A N 1
ATOM 732 C CA . ASN A 1 95 ? -2.564 -0.235 4.434 1 98.56 95 ASN A CA 1
ATOM 733 C C . ASN A 1 95 ? -2.123 1.186 4.094 1 98.56 95 ASN A C 1
ATOM 735 O O . ASN A 1 95 ? -0.961 1.544 4.293 1 98.56 95 ASN A O 1
ATOM 739 N N . LEU A 1 96 ? -3.002 1.978 3.562 1 98.88 96 LEU A N 1
ATOM 740 C CA . LEU A 1 96 ? -2.709 3.404 3.459 1 98.88 96 LEU A CA 1
ATOM 741 C C . LEU A 1 96 ? -2.561 4.031 4.844 1 98.88 96 LEU A C 1
ATOM 743 O O . LEU A 1 96 ? -3.426 3.854 5.703 1 98.88 96 LEU A O 1
ATOM 747 N N . THR A 1 97 ? -1.442 4.676 5.066 1 98.94 97 THR A N 1
ATOM 748 C CA . THR A 1 97 ? -1.276 5.551 6.223 1 98.94 97 THR A CA 1
ATOM 749 C C . THR A 1 97 ? -1.303 7.02 5.797 1 98.94 97 THR A C 1
ATOM 751 O O . THR A 1 97 ? -0.393 7.488 5.113 1 98.94 97 THR A O 1
ATOM 754 N N . ALA A 1 98 ? -2.336 7.738 6.172 1 98.88 98 ALA A N 1
ATOM 755 C CA . ALA A 1 98 ? -2.506 9.148 5.836 1 98.88 98 ALA A CA 1
ATOM 756 C C . ALA A 1 98 ? -2.666 10 7.094 1 98.88 98 ALA A C 1
ATOM 758 O O . ALA A 1 98 ? -3.777 10.148 7.605 1 98.88 98 ALA A O 1
ATOM 759 N N . LEU A 1 99 ? -1.548 10.562 7.551 1 98.69 99 LEU A N 1
ATOM 760 C CA . LEU A 1 99 ? -1.586 11.414 8.734 1 98.69 99 LEU A CA 1
ATOM 761 C C . LEU A 1 99 ? -2.076 12.812 8.391 1 98.69 99 LEU A C 1
ATOM 763 O O . LEU A 1 99 ? -1.28 13.68 8.023 1 98.69 99 LEU A O 1
ATOM 767 N N . ASP A 1 100 ? -3.354 13.016 8.594 1 98.44 100 ASP A N 1
ATOM 768 C CA . ASP A 1 100 ? -4.027 14.188 8.039 1 98.44 100 ASP A CA 1
ATOM 769 C C . ASP A 1 100 ? -4.18 15.281 9.086 1 98.44 100 ASP A C 1
ATOM 771 O O . ASP A 1 100 ? -5.262 15.844 9.25 1 98.44 100 ASP A O 1
ATOM 775 N N . VAL A 1 101 ? -3.031 15.578 9.742 1 98.12 101 VAL A N 1
ATOM 776 C CA . VAL A 1 101 ? -3.025 16.75 10.609 1 98.12 101 VAL A CA 1
ATOM 777 C C . VAL A 1 101 ? -3.312 18 9.789 1 98.12 101 VAL A C 1
ATOM 779 O O . VAL A 1 101 ? -4.004 18.922 10.25 1 98.12 101 VAL A O 1
ATOM 782 N N . ALA A 1 102 ? -2.736 18.172 8.641 1 97.94 102 ALA A N 1
ATOM 783 C CA . ALA A 1 102 ? -3.117 19.125 7.609 1 97.94 102 ALA A CA 1
ATOM 784 C C . ALA A 1 102 ? -3.855 18.438 6.465 1 97.94 102 ALA A C 1
ATOM 786 O O . ALA A 1 102 ? -3.92 17.203 6.414 1 97.94 102 ALA A O 1
ATOM 787 N N . ALA A 1 103 ? -4.383 19.25 5.512 1 98.44 103 ALA A N 1
ATOM 788 C CA . ALA A 1 103 ? -5.207 18.734 4.422 1 98.44 103 ALA A CA 1
ATOM 789 C C . ALA A 1 103 ? -4.402 17.812 3.512 1 98.44 103 ALA A C 1
ATOM 791 O O . ALA A 1 103 ? -3.25 18.109 3.18 1 98.44 103 ALA A O 1
ATOM 792 N N . ILE A 1 104 ? -4.973 16.672 3.199 1 98.88 104 ILE A N 1
ATOM 793 C CA . ILE A 1 104 ? -4.496 15.781 2.145 1 98.88 104 ILE A CA 1
ATOM 794 C C . ILE A 1 104 ? -5.531 15.711 1.022 1 98.88 104 ILE A C 1
ATOM 796 O O . ILE A 1 104 ? -6.668 15.289 1.243 1 98.88 104 ILE A O 1
ATOM 800 N N . THR A 1 105 ? -5.164 16.156 -0.148 1 98.94 105 THR A N 1
ATOM 801 C CA . THR A 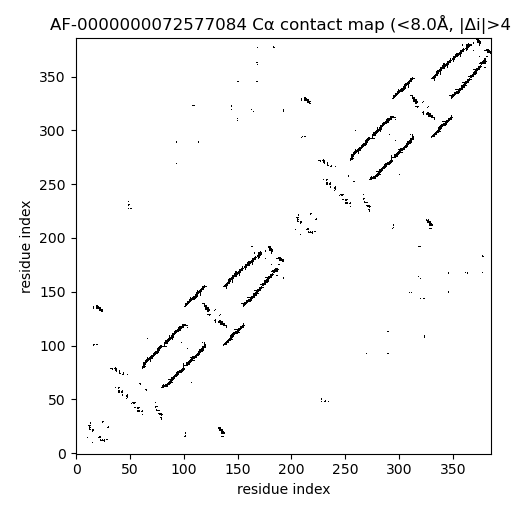1 105 ? -6.039 16.125 -1.314 1 98.94 105 THR A CA 1
ATOM 802 C C . THR A 1 105 ? -5.512 15.141 -2.355 1 98.94 105 THR A C 1
ATOM 804 O O . THR A 1 105 ? -4.391 15.297 -2.852 1 98.94 105 THR A O 1
ATOM 807 N N . ILE A 1 106 ? -6.281 14.133 -2.643 1 98.94 106 ILE A N 1
ATOM 808 C CA . ILE A 1 106 ? -5.984 13.18 -3.705 1 98.94 106 ILE A CA 1
ATOM 809 C C . ILE A 1 106 ? -6.945 13.391 -4.871 1 98.94 106 ILE A C 1
ATOM 811 O O . ILE A 1 106 ? -8.164 13.391 -4.688 1 98.94 106 ILE A O 1
ATOM 815 N N . GLY A 1 107 ? -6.484 13.539 -6.027 1 98.88 107 GLY A N 1
ATOM 816 C CA . GLY A 1 107 ? -7.281 13.828 -7.207 1 98.88 107 GLY A CA 1
ATOM 817 C C . GLY A 1 107 ? -8.125 12.656 -7.668 1 98.88 107 GLY A C 1
ATOM 818 O O . GLY A 1 107 ? -8.32 11.695 -6.918 1 98.88 107 GLY A O 1
ATOM 819 N N . GLU A 1 108 ? -8.672 12.805 -8.93 1 98.81 108 GLU A N 1
ATOM 820 C CA . GLU A 1 108 ? -9.5 11.773 -9.539 1 98.81 108 GLU A CA 1
ATOM 821 C C . GLU A 1 108 ? -8.648 10.758 -10.297 1 98.81 108 GLU A C 1
ATOM 823 O O . GLU A 1 108 ? -7.559 11.086 -10.766 1 98.81 108 GLU A O 1
ATOM 828 N N . ASP A 1 109 ? -9.141 9.531 -10.375 1 98.69 109 ASP A N 1
ATOM 829 C CA . ASP A 1 109 ? -8.562 8.484 -11.211 1 98.69 109 ASP A CA 1
ATOM 830 C C . ASP A 1 109 ? -7.133 8.164 -10.789 1 98.69 109 ASP A C 1
ATOM 832 O O . ASP A 1 109 ? -6.293 7.828 -11.625 1 98.69 109 ASP A O 1
ATOM 836 N N . CYS A 1 110 ? -6.832 8.359 -9.547 1 98.88 110 CYS A N 1
ATOM 837 C CA . CYS A 1 110 ? -5.516 7.992 -9.039 1 98.88 110 CYS A CA 1
ATOM 838 C C . CYS A 1 110 ? -5.453 6.508 -8.711 1 98.88 110 CYS A C 1
ATOM 840 O O . CYS A 1 110 ? -6.488 5.867 -8.508 1 98.88 110 CYS A O 1
ATOM 842 N N . GLN A 1 111 ? -4.293 5.965 -8.773 1 98.69 111 GLN A N 1
ATOM 843 C CA . GLN A 1 111 ? -3.963 4.621 -8.312 1 98.69 111 GLN A CA 1
ATOM 844 C C . GLN A 1 111 ? -2.906 4.66 -7.215 1 98.69 111 GLN A C 1
ATOM 846 O O . GLN A 1 111 ? -1.744 4.977 -7.473 1 98.69 111 GLN A O 1
ATOM 851 N N . ILE A 1 112 ? -3.324 4.316 -5.992 1 98.88 112 ILE A N 1
ATOM 852 C CA . ILE A 1 112 ? -2.43 4.328 -4.84 1 98.88 112 ILE A CA 1
ATOM 853 C C . ILE A 1 112 ? -2.094 2.895 -4.43 1 98.88 112 ILE A C 1
ATOM 855 O O . ILE A 1 112 ? -2.975 2.139 -4.016 1 98.88 112 ILE A O 1
ATOM 859 N N . GLY A 1 113 ? -0.84 2.514 -4.555 1 98.75 113 GLY A N 1
ATOM 860 C CA . GLY A 1 113 ? -0.398 1.169 -4.223 1 98.75 113 GLY A CA 1
ATOM 861 C C . GLY A 1 113 ? -0.487 0.861 -2.74 1 98.75 113 GLY A C 1
ATOM 862 O O . GLY A 1 113 ? -0.901 1.71 -1.948 1 98.75 113 GLY A O 1
ATOM 863 N N . PRO A 1 114 ? -0.137 -0.382 -2.396 1 98.81 114 PRO A N 1
ATOM 864 C CA . PRO A 1 114 ? -0.21 -0.781 -0.989 1 98.81 114 PRO A CA 1
ATOM 865 C C . PRO A 1 114 ? 0.884 -0.141 -0.137 1 98.81 114 PRO A C 1
ATOM 867 O O . PRO A 1 114 ? 1.975 0.144 -0.639 1 98.81 114 PRO A O 1
ATOM 870 N N . ASN A 1 115 ? 0.585 0.055 1.188 1 98.75 115 ASN A N 1
ATOM 871 C CA . ASN A 1 115 ? 1.549 0.492 2.193 1 98.75 115 ASN A CA 1
ATOM 872 C C . ASN A 1 115 ? 2.111 1.873 1.869 1 98.75 115 ASN A C 1
ATOM 874 O O . ASN A 1 115 ? 3.232 2.199 2.26 1 98.75 115 ASN A O 1
ATOM 878 N N . VAL A 1 116 ? 1.404 2.676 1.107 1 98.94 116 VAL A N 1
ATOM 879 C CA . VAL A 1 116 ? 1.783 4.062 0.844 1 98.94 116 VAL A CA 1
ATOM 880 C C . VAL A 1 116 ? 1.566 4.902 2.098 1 98.94 116 VAL A C 1
ATOM 882 O O . VAL A 1 116 ? 0.644 4.648 2.875 1 98.94 116 VAL A O 1
ATOM 885 N N . GLN A 1 117 ? 2.439 5.875 2.295 1 98.94 117 GLN A N 1
ATOM 886 C CA . GLN A 1 117 ? 2.326 6.797 3.42 1 98.94 117 GLN A CA 1
ATOM 887 C C . GLN A 1 117 ? 2.234 8.242 2.938 1 98.94 117 GLN A C 1
ATOM 889 O O . GLN A 1 117 ? 3.059 8.688 2.137 1 98.94 117 GLN A O 1
ATOM 894 N N . LEU A 1 118 ? 1.197 9 3.344 1 98.94 118 LEU A N 1
ATOM 895 C CA . LEU A 1 118 ? 1.021 10.438 3.166 1 98.94 118 LEU A CA 1
ATOM 896 C C . LEU A 1 118 ? 1.127 11.164 4.5 1 98.94 118 LEU A C 1
ATOM 898 O O . LEU A 1 118 ? 0.209 11.102 5.32 1 98.94 118 LEU A O 1
ATOM 902 N N . LEU A 1 119 ? 2.26 11.883 4.742 1 98.88 119 LEU A N 1
ATOM 903 C CA . LEU A 1 119 ? 2.615 12.359 6.078 1 98.88 119 LEU A CA 1
ATOM 904 C C . LEU A 1 119 ? 2.646 13.883 6.129 1 98.88 119 LEU A C 1
ATOM 906 O O . LEU A 1 119 ? 3.605 14.5 5.664 1 98.88 119 LEU A O 1
ATOM 910 N N . THR A 1 120 ? 1.696 14.5 6.738 1 98.69 120 THR A N 1
ATOM 911 C CA . THR A 1 120 ? 1.631 15.961 6.746 1 98.69 120 THR A CA 1
ATOM 912 C C . THR A 1 120 ? 2.373 16.531 7.953 1 98.69 120 THR A C 1
ATOM 914 O O . THR A 1 120 ? 2.779 17.688 7.949 1 98.69 120 THR A O 1
ATOM 917 N N . PRO A 1 121 ? 2.492 15.805 9.156 1 97.94 121 PRO A N 1
ATOM 918 C CA . PRO A 1 121 ? 3.059 16.422 10.359 1 97.94 121 PRO A CA 1
ATOM 919 C C . PRO A 1 121 ? 4.543 16.75 10.211 1 97.94 121 PRO A C 1
ATOM 921 O O . PRO A 1 121 ? 5.262 16.062 9.477 1 97.94 121 PRO A O 1
ATOM 924 N N . THR A 1 122 ? 4.918 17.812 10.852 1 96.56 122 THR A N 1
ATOM 925 C CA . THR A 1 122 ? 6.316 18.188 11.016 1 96.56 122 THR A CA 1
ATOM 926 C C . THR A 1 122 ? 6.645 18.422 12.484 1 96.56 122 THR A C 1
ATOM 928 O O . THR A 1 122 ? 5.762 18.75 13.281 1 96.56 122 THR A O 1
ATOM 931 N N . HIS A 1 123 ? 7.852 18.156 12.852 1 96.12 123 HIS A N 1
ATOM 932 C CA . HIS A 1 123 ? 8.375 18.469 14.18 1 96.12 123 HIS A CA 1
ATOM 933 C C . HIS A 1 123 ? 9.641 19.328 14.086 1 96.12 123 HIS A C 1
ATOM 935 O O . HIS A 1 123 ? 10.383 19.234 13.109 1 96.12 123 HIS A O 1
ATOM 941 N N . PRO A 1 124 ? 9.852 20.125 15.141 1 94.5 124 PRO A N 1
ATOM 942 C CA . PRO A 1 124 ? 11.102 20.891 15.148 1 94.5 124 PRO A CA 1
ATOM 943 C C . PRO A 1 124 ? 12.336 19.984 15.094 1 94.5 124 PRO A C 1
ATOM 945 O O . PRO A 1 124 ? 12.352 18.922 15.719 1 94.5 124 PRO A O 1
ATOM 948 N N . LEU A 1 125 ? 13.328 20.469 14.336 1 95 125 LEU A N 1
ATOM 949 C CA . LEU A 1 125 ? 14.594 19.75 14.328 1 95 125 LEU A CA 1
ATOM 950 C C . LEU A 1 125 ? 15.375 20 15.617 1 95 125 LEU A C 1
ATOM 952 O O . LEU A 1 125 ? 16.125 19.141 16.078 1 95 125 LEU A O 1
ATOM 956 N N . GLU A 1 126 ? 15.125 21.219 16.078 1 94.88 126 GLU A N 1
ATOM 957 C CA . GLU A 1 126 ? 15.766 21.562 17.344 1 94.88 126 GLU A CA 1
ATOM 958 C C . GLU A 1 126 ? 15.289 20.641 18.469 1 94.88 126 GLU A C 1
ATOM 960 O O . GLU A 1 126 ? 14.086 20.438 18.641 1 94.88 126 GLU A O 1
ATOM 965 N N . PRO A 1 127 ? 16.188 20.156 19.25 1 96.44 127 PRO A N 1
ATOM 966 C CA . PRO A 1 127 ? 15.836 19.172 20.266 1 96.44 127 PRO A CA 1
ATOM 967 C C . PRO A 1 127 ? 14.859 19.719 21.312 1 96.44 127 PRO A C 1
ATOM 969 O O . PRO A 1 127 ? 13.93 19.016 21.719 1 96.44 127 PRO A O 1
ATOM 972 N N . GLY A 1 128 ? 15.086 20.938 21.797 1 92.44 128 GLY A N 1
ATOM 973 C CA . GLY A 1 128 ? 14.258 21.5 22.844 1 92.44 128 GLY A CA 1
ATOM 974 C C . GLY A 1 128 ? 12.789 21.531 22.5 1 92.44 128 GLY A C 1
ATOM 975 O O . GLY A 1 128 ? 11.984 20.812 23.094 1 92.44 128 GLY A O 1
ATOM 976 N N . PRO A 1 129 ? 12.516 22.375 21.547 1 93.12 129 PRO A N 1
ATOM 977 C CA . PRO A 1 129 ? 11.117 22.469 21.125 1 93.12 129 PRO A CA 1
ATOM 978 C C . PRO A 1 129 ? 10.523 21.094 20.781 1 93.12 129 PRO A C 1
ATOM 980 O O . PRO A 1 129 ? 9.336 20.859 21.031 1 93.12 129 PRO A O 1
ATOM 983 N N . ARG A 1 130 ? 11.266 20.234 20.156 1 95.19 130 ARG A N 1
ATOM 984 C CA . ARG A 1 130 ? 10.781 18.906 19.812 1 95.19 130 ARG A CA 1
ATOM 985 C C . ARG A 1 130 ? 10.453 18.094 21.062 1 95.19 130 ARG A C 1
ATOM 987 O O . ARG A 1 130 ? 9.438 17.391 21.109 1 95.19 130 ARG A O 1
ATOM 994 N N . ARG A 1 131 ? 11.32 18.125 22.031 1 95.62 131 ARG A N 1
ATOM 995 C CA . ARG A 1 131 ? 11.086 17.453 23.312 1 95.62 131 ARG A CA 1
ATOM 996 C C . ARG A 1 131 ? 9.805 17.953 23.953 1 95.62 131 ARG A C 1
ATOM 998 O O . ARG A 1 131 ? 9.078 17.188 24.594 1 95.62 131 ARG A O 1
ATOM 1005 N N . ASP A 1 132 ? 9.57 19.234 23.766 1 94.12 132 ASP A N 1
ATOM 1006 C CA . ASP A 1 132 ? 8.383 19.844 24.328 1 94.12 132 ASP A CA 1
ATOM 1007 C C . ASP A 1 132 ? 7.137 19.484 23.531 1 94.12 132 ASP A C 1
ATOM 1009 O O . ASP A 1 132 ? 6.043 19.984 23.812 1 94.12 132 ASP A O 1
ATOM 1013 N N . LYS A 1 133 ? 7.258 18.688 22.469 1 95.88 133 LYS A N 1
ATOM 1014 C CA . LYS A 1 133 ? 6.191 18.078 21.688 1 95.88 133 LYS A CA 1
ATOM 1015 C C . LYS A 1 133 ? 5.523 19.109 20.766 1 95.88 133 LYS A C 1
ATOM 1017 O O . LYS A 1 133 ? 4.336 19 20.469 1 95.88 133 LYS A O 1
ATOM 1022 N N . LEU A 1 134 ? 6.277 20.141 20.484 1 95.69 134 LEU A N 1
ATOM 1023 C CA . LEU A 1 134 ? 5.758 21.047 19.469 1 95.69 134 LEU A CA 1
ATOM 1024 C C . LEU A 1 134 ? 5.613 20.344 18.125 1 95.69 134 LEU A C 1
ATOM 1026 O O . LEU A 1 134 ? 6.488 19.578 17.719 1 95.69 134 LEU A O 1
ATOM 1030 N N . GLU A 1 135 ? 4.492 20.641 17.438 1 96.75 135 GLU A N 1
ATOM 1031 C CA . GLU A 1 135 ? 4.184 20.031 16.156 1 96.75 135 GLU A CA 1
ATOM 1032 C C . GLU A 1 135 ? 3.529 21.031 15.211 1 96.75 135 GLU A C 1
ATOM 1034 O O . GLU A 1 135 ? 2.91 22 15.656 1 96.75 135 GLU A O 1
ATOM 1039 N N . ALA A 1 136 ? 3.805 20.938 13.984 1 96.5 136 ALA A N 1
ATOM 1040 C CA . ALA A 1 136 ? 3.105 21.625 12.898 1 96.5 136 ALA A CA 1
ATOM 1041 C C . ALA A 1 136 ? 2.754 20.641 11.773 1 96.5 136 ALA A C 1
ATOM 1043 O O . ALA A 1 136 ? 2.906 19.438 11.93 1 96.5 136 ALA A O 1
ATOM 1044 N N . ALA A 1 137 ? 2.158 21.156 10.719 1 97.94 137 ALA A N 1
ATOM 1045 C CA . ALA A 1 137 ? 1.812 20.297 9.586 1 97.94 137 ALA A CA 1
ATOM 1046 C C . ALA A 1 137 ? 1.691 21.109 8.297 1 97.94 137 ALA A C 1
ATOM 1048 O O . ALA A 1 137 ? 1.413 22.312 8.336 1 97.94 137 ALA A O 1
ATOM 1049 N N . ARG A 1 138 ? 2.074 20.5 7.211 1 97.81 138 ARG A N 1
ATOM 1050 C CA . ARG A 1 138 ? 1.883 21.094 5.891 1 97.81 138 ARG A CA 1
ATOM 1051 C C . ARG A 1 138 ? 1.04 20.172 5 1 97.81 138 ARG A C 1
ATOM 1053 O O . ARG A 1 138 ? 1.166 18.953 5.059 1 97.81 138 ARG A O 1
ATOM 1060 N N . PRO A 1 139 ? 0.243 20.781 4.137 1 98.56 139 PRO A N 1
ATOM 1061 C CA . PRO A 1 139 ? -0.673 19.984 3.318 1 98.56 139 PRO A CA 1
ATOM 1062 C C . PRO A 1 139 ? 0.045 19.203 2.225 1 98.56 139 PRO A C 1
ATOM 1064 O O . PRO A 1 139 ? 1.174 19.531 1.855 1 98.56 139 PRO A O 1
ATOM 1067 N N . ILE A 1 140 ? -0.539 18.078 1.784 1 98.88 140 ILE A N 1
ATOM 1068 C CA . ILE A 1 140 ? -0.118 17.281 0.63 1 98.88 140 ILE A CA 1
ATOM 1069 C C . ILE A 1 140 ? -1.188 17.359 -0.457 1 98.88 140 ILE A C 1
ATOM 1071 O O . ILE A 1 140 ? -2.379 17.203 -0.173 1 98.88 140 ILE A O 1
ATOM 1075 N N . VAL A 1 141 ? -0.775 17.625 -1.679 1 98.94 141 VAL A N 1
ATOM 1076 C CA . VAL A 1 141 ? -1.697 17.672 -2.809 1 98.94 141 VAL A CA 1
ATOM 1077 C C . VAL A 1 141 ? -1.236 16.703 -3.893 1 98.94 141 VAL A C 1
ATOM 1079 O O . VAL A 1 141 ? -0.124 16.828 -4.414 1 98.94 141 VAL A O 1
ATOM 1082 N N . ILE A 1 142 ? -2.057 15.75 -4.211 1 98.94 142 ILE A N 1
ATOM 1083 C CA . ILE A 1 142 ? -1.845 14.805 -5.301 1 98.94 142 ILE A CA 1
ATOM 1084 C C . ILE A 1 142 ? -2.799 15.125 -6.453 1 98.94 142 ILE A C 1
ATOM 1086 O O . ILE A 1 142 ? -4.02 15.117 -6.273 1 98.94 142 ILE A O 1
ATOM 1090 N N . GLY A 1 143 ? -2.299 15.375 -7.629 1 98.88 143 GLY A N 1
ATOM 1091 C CA . GLY A 1 143 ? -3.109 15.703 -8.789 1 98.88 143 GLY A CA 1
ATOM 1092 C C . GLY A 1 143 ? -3.922 14.539 -9.305 1 98.88 143 GLY A C 1
ATOM 1093 O O . GLY A 1 143 ? -4.027 13.5 -8.641 1 98.88 143 GLY A O 1
ATOM 1094 N N . ASP A 1 144 ? -4.535 14.719 -10.562 1 98.88 144 ASP A N 1
ATOM 1095 C CA . ASP A 1 144 ? -5.375 13.688 -11.18 1 98.88 144 ASP A CA 1
ATOM 1096 C C . ASP A 1 144 ? -4.527 12.633 -11.875 1 98.88 144 ASP A C 1
ATOM 1098 O O . ASP A 1 144 ? -3.467 12.938 -12.422 1 98.88 144 ASP A O 1
ATOM 1102 N N . ASN A 1 145 ? -5.016 11.398 -11.836 1 98.81 145 ASN A N 1
ATOM 1103 C CA . ASN A 1 145 ? -4.441 10.297 -12.594 1 98.81 145 ASN A CA 1
ATOM 1104 C C . ASN A 1 145 ? -2.99 10.039 -12.203 1 98.81 145 ASN A C 1
ATOM 1106 O O . ASN A 1 145 ? -2.15 9.758 -13.055 1 98.81 145 ASN A O 1
ATOM 1110 N N . VAL A 1 146 ? -2.676 10.266 -10.953 1 98.94 146 VAL A N 1
ATOM 1111 C CA . VAL A 1 146 ? -1.357 9.953 -10.406 1 98.94 146 VAL A CA 1
ATOM 1112 C C . VAL A 1 146 ? -1.316 8.5 -9.953 1 98.94 146 VAL A C 1
ATOM 1114 O O . VAL A 1 146 ? -2.277 8 -9.359 1 98.94 146 VAL A O 1
ATOM 1117 N N . TRP A 1 147 ? -0.254 7.805 -10.273 1 98.88 147 TRP A N 1
ATOM 1118 C CA . TRP A 1 147 ? 0.015 6.453 -9.789 1 98.88 147 TRP A CA 1
ATOM 1119 C C . TRP A 1 147 ? 1.14 6.461 -8.766 1 98.88 147 TRP A C 1
ATOM 1121 O O . TRP A 1 147 ? 2.289 6.762 -9.094 1 98.88 147 TRP A O 1
ATOM 1131 N N . LEU A 1 148 ? 0.841 6.184 -7.465 1 98.88 148 LEU A N 1
ATOM 1132 C CA . LEU A 1 148 ? 1.841 5.98 -6.422 1 98.88 148 LEU A CA 1
ATOM 1133 C C . LEU A 1 148 ? 2.148 4.5 -6.246 1 98.88 148 LEU A C 1
ATOM 1135 O O . LEU A 1 148 ? 1.292 3.73 -5.801 1 98.88 148 LEU A O 1
ATOM 1139 N N . GLY A 1 149 ? 3.359 4.098 -6.535 1 98.69 149 GLY A N 1
ATOM 1140 C CA . GLY A 1 149 ? 3.758 2.709 -6.363 1 98.69 149 GLY A CA 1
ATOM 1141 C C . GLY A 1 149 ? 3.736 2.26 -4.914 1 98.69 149 GLY A C 1
ATOM 1142 O O . GLY A 1 149 ? 3.732 3.088 -4.004 1 98.69 149 GLY A O 1
ATOM 1143 N N . GLY A 1 150 ? 3.68 0.954 -4.738 1 98.69 150 GLY A N 1
ATOM 1144 C CA . GLY A 1 150 ? 3.627 0.408 -3.391 1 98.69 150 GLY A CA 1
ATOM 1145 C C . GLY A 1 150 ? 4.758 0.893 -2.506 1 98.69 150 GLY A C 1
ATOM 1146 O O . GLY A 1 150 ? 5.91 0.954 -2.939 1 98.69 150 GLY A O 1
ATOM 1147 N N . GLY A 1 151 ? 4.422 1.256 -1.219 1 98.75 151 GLY A N 1
ATOM 1148 C CA . GLY A 1 151 ? 5.418 1.616 -0.224 1 98.75 151 GLY A CA 1
ATOM 1149 C C . GLY A 1 151 ? 5.945 3.027 -0.395 1 98.75 151 GLY A C 1
ATOM 1150 O O . GLY A 1 151 ? 6.824 3.463 0.355 1 98.75 151 GLY A O 1
ATOM 1151 N N . ALA A 1 152 ? 5.484 3.775 -1.344 1 98.88 152 ALA A N 1
ATOM 1152 C CA . ALA A 1 152 ? 5.945 5.152 -1.517 1 98.88 152 ALA A CA 1
ATOM 1153 C C . ALA A 1 152 ? 5.574 6.008 -0.31 1 98.88 152 ALA A C 1
ATOM 1155 O O . ALA A 1 152 ? 4.562 5.762 0.349 1 98.88 152 ALA A O 1
ATOM 1156 N N . ILE A 1 153 ? 6.395 7.004 -0.029 1 98.94 153 ILE A N 1
ATOM 1157 C CA . ILE A 1 153 ? 6.176 7.938 1.068 1 98.94 153 ILE A CA 1
ATOM 1158 C C . ILE A 1 153 ? 6.16 9.367 0.531 1 98.94 153 ILE A C 1
ATOM 1160 O O . ILE A 1 153 ? 7.082 9.781 -0.176 1 98.94 153 ILE A O 1
ATOM 1164 N N . VAL A 1 154 ? 5.129 10.125 0.817 1 98.94 154 VAL A N 1
ATOM 1165 C CA . VAL A 1 154 ? 5.035 11.531 0.444 1 98.94 154 VAL A CA 1
ATOM 1166 C C . VAL A 1 154 ? 5.125 12.406 1.693 1 98.94 154 VAL A C 1
ATOM 1168 O O . VAL A 1 154 ? 4.34 12.242 2.631 1 98.94 154 VAL A O 1
ATOM 1171 N N . LEU A 1 155 ? 6.023 13.359 1.713 1 98.88 155 LEU A N 1
ATOM 1172 C CA . LEU A 1 155 ? 6.344 14.133 2.906 1 98.88 155 LEU A CA 1
ATOM 1173 C C . LEU A 1 155 ? 5.52 15.414 2.959 1 98.88 155 LEU A C 1
ATOM 1175 O O . LEU A 1 155 ? 4.793 15.727 2.012 1 98.88 155 LEU A O 1
ATOM 1179 N N . PRO A 1 156 ? 5.609 16.141 4.066 1 98.56 156 PRO A N 1
ATOM 1180 C CA . PRO A 1 156 ? 4.762 17.312 4.262 1 98.56 156 PRO A CA 1
ATOM 1181 C C . PRO A 1 156 ? 5.016 18.406 3.215 1 98.56 156 PRO A C 1
ATOM 1183 O O . PRO A 1 156 ? 6.168 18.672 2.871 1 98.56 156 PRO A O 1
ATOM 1186 N N . GLY A 1 157 ? 3.928 19 2.727 1 98.44 157 GLY A N 1
ATOM 1187 C CA . GLY A 1 157 ? 4.031 20.172 1.884 1 98.44 157 GLY A CA 1
ATOM 1188 C C . GLY A 1 157 ? 4.223 19.844 0.416 1 98.44 157 GLY A C 1
ATOM 1189 O O . GLY A 1 157 ? 4.367 20.75 -0.415 1 98.44 157 GLY A O 1
ATOM 1190 N N . VAL A 1 158 ? 4.227 18.609 0.017 1 98.88 158 VAL A N 1
ATOM 1191 C CA . VAL A 1 158 ? 4.551 18.172 -1.337 1 98.88 158 VAL A CA 1
ATOM 1192 C C . VAL A 1 158 ? 3.305 18.25 -2.219 1 98.88 158 VAL A C 1
ATOM 1194 O O . VAL A 1 158 ? 2.211 17.875 -1.792 1 98.88 158 VAL A O 1
ATOM 1197 N N . THR A 1 159 ? 3.492 18.703 -3.402 1 98.94 159 THR A N 1
ATOM 1198 C CA . THR A 1 159 ? 2.51 18.625 -4.477 1 98.94 159 THR A CA 1
ATOM 1199 C C . THR A 1 159 ? 3.008 17.719 -5.602 1 98.94 159 THR A C 1
ATOM 1201 O O . THR A 1 159 ? 4.148 17.859 -6.047 1 98.94 159 THR A O 1
ATOM 1204 N N . ILE A 1 160 ? 2.213 16.781 -6.02 1 98.94 160 ILE A N 1
ATOM 1205 C CA . ILE A 1 160 ? 2.521 15.93 -7.164 1 98.94 160 ILE A CA 1
ATOM 1206 C C . ILE A 1 160 ? 1.596 16.281 -8.328 1 98.94 160 ILE A C 1
ATOM 1208 O O . ILE A 1 160 ? 0.371 16.25 -8.188 1 98.94 160 ILE A O 1
ATOM 1212 N N . GLY A 1 161 ? 2.158 16.531 -9.492 1 98.88 161 GLY A N 1
ATOM 1213 C CA . GLY A 1 161 ? 1.407 16.969 -10.656 1 98.88 161 GLY A CA 1
ATOM 1214 C C . GLY A 1 161 ? 0.636 15.844 -11.328 1 98.88 161 GLY A C 1
ATOM 1215 O O . GLY A 1 161 ? 0.979 14.664 -11.172 1 98.88 161 GLY A O 1
ATOM 1216 N N . ASP A 1 162 ? -0.328 16.25 -12.227 1 98.88 162 ASP A N 1
ATOM 1217 C CA . ASP A 1 162 ? -1.225 15.312 -12.898 1 98.88 162 ASP A CA 1
ATOM 1218 C C . ASP A 1 162 ? -0.439 14.266 -13.695 1 98.88 162 ASP A C 1
ATOM 1220 O O . ASP A 1 162 ? 0.632 14.562 -14.227 1 98.88 162 ASP A O 1
ATOM 1224 N N . ASN A 1 163 ? -0.929 13.047 -13.703 1 98.75 163 ASN A N 1
ATOM 1225 C CA . ASN A 1 163 ? -0.496 11.969 -14.594 1 98.75 163 ASN A CA 1
ATOM 1226 C C . ASN A 1 163 ? 0.832 11.367 -14.141 1 98.75 163 ASN A C 1
ATOM 1228 O O . ASN A 1 163 ? 1.31 10.398 -14.727 1 98.75 163 ASN A O 1
ATOM 1232 N N . SER A 1 164 ? 1.443 11.867 -13.18 1 98.88 164 SER A N 1
ATOM 1233 C CA . SER A 1 164 ? 2.789 11.438 -12.812 1 98.88 164 SER A CA 1
ATOM 1234 C C . SER A 1 164 ? 2.76 10.102 -12.062 1 98.88 164 SER A C 1
ATOM 1236 O O . SER A 1 164 ? 1.724 9.711 -11.523 1 98.88 164 SER A O 1
ATOM 1238 N N . VAL A 1 165 ? 3.867 9.438 -12.164 1 98.81 165 VAL A N 1
ATOM 1239 C CA . VAL A 1 165 ? 4.062 8.125 -11.547 1 98.81 165 VAL A CA 1
ATOM 1240 C C . VAL A 1 165 ? 5.199 8.203 -10.531 1 98.81 165 VAL A C 1
ATOM 1242 O O . VAL A 1 165 ? 6.289 8.688 -10.844 1 98.81 165 VAL A O 1
ATOM 1245 N N . ILE A 1 166 ? 4.922 7.797 -9.289 1 98.88 166 ILE A N 1
ATOM 1246 C CA . ILE A 1 166 ? 5.941 7.641 -8.258 1 98.88 166 ILE A CA 1
ATOM 1247 C C . ILE A 1 166 ? 6.289 6.16 -8.094 1 98.88 166 ILE A C 1
ATOM 1249 O O . ILE A 1 166 ? 5.414 5.34 -7.805 1 98.88 166 ILE A O 1
ATOM 1253 N N . GLY A 1 167 ? 7.504 5.789 -8.281 1 98.5 167 GLY A N 1
ATOM 1254 C CA . GLY A 1 167 ? 7.926 4.402 -8.188 1 98.5 167 GLY A CA 1
ATOM 1255 C C . GLY A 1 167 ? 7.738 3.816 -6.801 1 98.5 167 GLY A C 1
ATOM 1256 O O . GLY A 1 167 ? 7.707 4.551 -5.812 1 98.5 167 GLY A O 1
ATOM 1257 N N . ALA A 1 168 ? 7.613 2.504 -6.789 1 98.62 168 ALA A N 1
ATOM 1258 C CA . ALA A 1 168 ? 7.48 1.793 -5.52 1 98.62 168 ALA A CA 1
ATOM 1259 C C . ALA A 1 168 ? 8.641 2.127 -4.586 1 98.62 168 ALA A C 1
ATOM 1261 O O . ALA A 1 168 ? 9.789 2.221 -5.02 1 98.62 168 ALA A O 1
ATOM 1262 N N . GLY A 1 169 ? 8.305 2.32 -3.275 1 98.56 169 GLY A N 1
ATOM 1263 C CA . GLY A 1 169 ? 9.305 2.543 -2.242 1 98.56 169 GLY A CA 1
ATOM 1264 C C . GLY A 1 169 ? 9.945 3.914 -2.32 1 98.56 169 GLY A C 1
ATOM 1265 O O . GLY A 1 169 ? 10.805 4.25 -1.504 1 98.56 169 GLY A O 1
ATOM 1266 N N . ALA A 1 170 ? 9.578 4.727 -3.254 1 98.62 170 ALA A N 1
ATOM 1267 C CA . ALA A 1 170 ? 10.18 6.051 -3.395 1 98.62 170 ALA A CA 1
ATOM 1268 C C . ALA A 1 170 ? 9.766 6.969 -2.246 1 98.62 170 ALA A C 1
ATOM 1270 O O . ALA A 1 170 ? 8.688 6.812 -1.681 1 98.62 170 ALA A O 1
ATOM 1271 N N . VAL A 1 171 ? 10.625 7.93 -1.913 1 98.81 171 VAL A N 1
ATOM 1272 C CA . VAL A 1 171 ? 10.336 8.938 -0.9 1 98.81 171 VAL A CA 1
ATOM 1273 C C . VAL A 1 171 ? 10.305 10.32 -1.547 1 98.81 171 VAL A C 1
ATOM 1275 O O . VAL A 1 171 ? 11.336 10.836 -1.983 1 98.81 171 VAL A O 1
ATOM 1278 N N . VAL A 1 172 ? 9.141 10.945 -1.582 1 98.94 172 VAL A N 1
ATOM 1279 C CA . VAL A 1 172 ? 8.93 12.227 -2.248 1 98.94 172 VAL A CA 1
ATOM 1280 C C . VAL A 1 172 ? 9.117 13.367 -1.247 1 98.94 172 VAL A C 1
ATOM 1282 O O . VAL A 1 172 ? 8.273 13.578 -0.371 1 98.94 172 VAL A O 1
ATOM 1285 N N . THR A 1 173 ? 10.133 14.156 -1.429 1 98.62 173 THR A N 1
ATOM 1286 C CA . THR A 1 173 ? 10.508 15.188 -0.461 1 98.62 173 THR A CA 1
ATOM 1287 C C . THR A 1 173 ? 10.25 16.578 -1.025 1 98.62 173 THR A C 1
ATOM 1289 O O . THR A 1 173 ? 10.273 17.562 -0.288 1 98.62 173 THR A O 1
ATOM 1292 N N . ARG A 1 174 ? 10.102 16.641 -2.289 1 98.56 174 ARG A N 1
ATOM 1293 C CA . ARG A 1 174 ? 9.812 17.906 -2.977 1 98.56 174 ARG A CA 1
ATOM 1294 C C . ARG A 1 174 ? 8.734 17.719 -4.039 1 98.56 174 ARG A C 1
ATOM 1296 O O . ARG A 1 174 ? 8.406 16.578 -4.398 1 98.56 174 ARG A O 1
ATOM 1303 N N . ASP A 1 175 ? 8.289 18.844 -4.535 1 98.88 175 ASP A N 1
ATOM 1304 C CA . ASP A 1 175 ? 7.23 18.812 -5.539 1 98.88 175 ASP A CA 1
ATOM 1305 C C . ASP A 1 175 ? 7.672 18.031 -6.773 1 98.88 175 ASP A C 1
ATOM 1307 O O . ASP A 1 175 ? 8.836 18.094 -7.172 1 98.88 175 ASP A O 1
ATOM 1311 N N . VAL A 1 176 ? 6.766 17.297 -7.363 1 98.88 176 VAL A N 1
ATOM 1312 C CA . VAL A 1 176 ? 6.961 16.562 -8.602 1 98.88 176 VAL A CA 1
ATOM 1313 C C . VAL A 1 176 ? 6.098 17.156 -9.711 1 98.88 176 VAL A C 1
ATOM 1315 O O . VAL A 1 176 ? 4.879 17.281 -9.562 1 98.88 176 VAL A O 1
ATOM 1318 N N . PRO A 1 177 ? 6.688 17.609 -10.805 1 98.75 177 PRO A N 1
ATOM 1319 C CA . PRO A 1 177 ? 5.875 18.172 -11.883 1 98.75 177 PRO A CA 1
ATOM 1320 C C . PRO A 1 177 ? 4.941 17.141 -12.516 1 98.75 177 PRO A C 1
ATOM 1322 O O . PRO A 1 177 ? 5.062 15.945 -12.25 1 98.75 177 PRO A O 1
ATOM 1325 N N . ALA A 1 178 ? 4.023 17.656 -13.312 1 98.81 178 ALA A N 1
ATOM 1326 C CA . ALA A 1 178 ? 3.105 16.781 -14.031 1 98.81 178 ALA A CA 1
ATOM 1327 C C . ALA A 1 178 ? 3.838 16 -15.125 1 98.81 178 ALA A C 1
ATOM 1329 O O . ALA A 1 178 ? 4.879 16.438 -15.617 1 98.81 178 ALA A O 1
ATOM 1330 N N . ASN A 1 179 ? 3.303 14.789 -15.375 1 98.75 179 ASN A N 1
ATOM 1331 C CA . ASN A 1 179 ? 3.662 14.008 -16.547 1 98.75 179 ASN A CA 1
ATOM 1332 C C . ASN A 1 179 ? 5.094 13.484 -16.453 1 98.75 179 ASN A C 1
ATOM 1334 O O . ASN A 1 179 ? 5.82 13.477 -17.453 1 98.75 179 ASN A O 1
ATOM 1338 N N . VAL A 1 180 ? 5.492 13 -15.297 1 98.69 180 VAL A N 1
ATOM 1339 C CA . VAL A 1 180 ? 6.82 12.406 -15.164 1 98.69 180 VAL A CA 1
ATOM 1340 C C . VAL A 1 180 ? 6.73 11.109 -14.367 1 98.69 180 VAL A C 1
ATOM 1342 O O . VAL A 1 180 ? 5.711 10.828 -13.734 1 98.69 180 VAL A O 1
ATOM 1345 N N . VAL A 1 181 ? 7.723 10.32 -14.5 1 98.62 181 VAL A N 1
ATOM 1346 C CA . VAL A 1 181 ? 8.008 9.234 -13.578 1 98.62 181 VAL A CA 1
ATOM 1347 C C . VAL A 1 181 ? 9.117 9.656 -12.609 1 98.62 181 VAL A C 1
ATOM 1349 O O . VAL A 1 181 ? 10.188 10.078 -13.039 1 98.62 181 VAL A O 1
ATOM 1352 N N . ALA A 1 182 ? 8.859 9.57 -11.336 1 98.69 182 ALA A N 1
ATOM 1353 C CA . ALA A 1 182 ? 9.867 9.875 -10.32 1 98.69 182 ALA A CA 1
ATOM 1354 C C . ALA A 1 182 ? 10.164 8.641 -9.461 1 98.69 182 ALA A C 1
ATOM 1356 O O . ALA A 1 182 ? 9.25 7.914 -9.07 1 98.69 182 ALA A O 1
ATOM 1357 N N . VAL A 1 183 ? 11.391 8.32 -9.195 1 97.81 183 VAL A N 1
ATOM 1358 C CA . VAL A 1 183 ? 11.797 7.141 -8.445 1 97.81 183 VAL A CA 1
ATOM 1359 C C . VAL A 1 183 ? 12.922 7.504 -7.48 1 97.81 183 VAL A C 1
ATOM 1361 O O . VAL A 1 183 ? 13.523 8.578 -7.594 1 97.81 183 VAL A O 1
ATOM 1364 N N . GLY A 1 184 ? 13.055 6.609 -6.383 1 96.06 184 GLY A N 1
ATOM 1365 C CA . GLY A 1 184 ? 14.234 6.734 -5.551 1 96.06 184 GLY A CA 1
ATOM 1366 C C . GLY A 1 184 ? 13.953 7.371 -4.203 1 96.06 184 GLY A C 1
ATOM 1367 O O . GLY A 1 184 ? 12.805 7.695 -3.893 1 96.06 184 GLY A O 1
ATOM 1368 N N . ASN A 1 185 ? 14.969 7.488 -3.389 1 96.19 185 ASN A N 1
ATOM 1369 C CA . ASN A 1 185 ? 15 8.117 -2.072 1 96.19 185 ASN A CA 1
ATOM 1370 C C . ASN A 1 185 ? 16.234 9.008 -1.906 1 96.19 185 ASN A C 1
ATOM 1372 O O . ASN A 1 185 ? 17.312 8.516 -1.604 1 96.19 185 ASN A O 1
ATOM 1376 N N . PRO A 1 186 ? 16.078 10.266 -2.039 1 97.31 186 PRO A N 1
ATOM 1377 C CA . PRO A 1 186 ? 14.844 10.992 -2.369 1 97.31 186 PRO A CA 1
ATOM 1378 C C . PRO A 1 186 ? 14.391 10.758 -3.811 1 97.31 186 PRO A C 1
ATOM 1380 O O . PRO A 1 186 ? 15.219 10.453 -4.676 1 97.31 186 PRO A O 1
ATOM 1383 N N . ALA A 1 187 ? 13.148 10.93 -4.059 1 97.88 187 ALA A N 1
ATOM 1384 C CA . ALA A 1 187 ? 12.578 10.727 -5.387 1 97.88 187 ALA A CA 1
ATOM 1385 C C . ALA A 1 187 ? 13 11.836 -6.344 1 97.88 187 ALA A C 1
ATOM 1387 O O . ALA A 1 187 ? 12.992 13.008 -5.98 1 97.88 187 ALA A O 1
ATOM 1388 N N . ARG A 1 188 ? 13.273 11.445 -7.551 1 97.75 188 ARG A N 1
ATOM 1389 C CA . ARG A 1 188 ? 13.602 12.375 -8.633 1 97.75 188 ARG A CA 1
ATOM 1390 C C . ARG A 1 188 ? 12.93 11.961 -9.93 1 97.75 188 ARG A C 1
ATOM 1392 O O . ARG A 1 188 ? 12.828 10.766 -10.234 1 97.75 188 ARG A O 1
ATOM 1399 N N . PRO A 1 189 ? 12.461 13.023 -10.711 1 97.75 189 PRO A N 1
ATOM 1400 C CA . PRO A 1 189 ? 11.969 12.68 -12.047 1 97.75 189 PRO A CA 1
ATOM 1401 C C . PRO A 1 189 ? 13.039 12.031 -12.922 1 97.75 189 PRO A C 1
ATOM 1403 O O . PRO A 1 189 ? 14.164 12.531 -12.992 1 97.75 189 PRO A O 1
ATOM 1406 N N . VAL A 1 190 ? 12.656 10.969 -13.602 1 96.88 190 VAL A N 1
ATOM 1407 C CA . VAL A 1 190 ? 13.672 10.289 -14.391 1 96.88 190 VAL A CA 1
ATOM 1408 C C . VAL A 1 190 ? 13.219 10.211 -15.852 1 96.88 190 VAL A C 1
ATOM 1410 O O . VAL A 1 190 ? 14.031 9.945 -16.75 1 96.88 190 VAL A O 1
ATOM 1413 N N . ARG A 1 191 ? 12.023 10.367 -16.156 1 96.06 191 ARG A N 1
ATOM 1414 C CA . ARG A 1 191 ? 11.523 10.383 -17.531 1 96.06 191 ARG A CA 1
ATOM 1415 C C . ARG A 1 191 ? 10.125 10.992 -17.594 1 96.06 191 ARG A C 1
ATOM 1417 O O . ARG A 1 191 ? 9.445 11.117 -16.578 1 96.06 191 ARG A O 1
ATOM 1424 N N . ASN A 1 192 ? 9.695 11.367 -18.828 1 96.25 192 ASN A N 1
ATOM 1425 C CA . ASN A 1 192 ? 8.344 11.852 -19.062 1 96.25 192 ASN A CA 1
ATOM 1426 C C . ASN A 1 192 ? 7.383 10.711 -19.391 1 96.25 192 ASN A C 1
ATOM 1428 O O . ASN A 1 192 ? 7.816 9.633 -19.828 1 96.25 192 ASN A O 1
ATOM 1432 N N . VAL A 1 193 ? 6.109 10.977 -19.203 1 95.56 193 VAL A N 1
ATOM 1433 C CA . VAL A 1 193 ? 5.105 9.984 -19.578 1 95.56 193 VAL A CA 1
ATOM 1434 C C . VAL A 1 193 ? 4.277 10.516 -20.75 1 95.56 193 VAL A C 1
ATOM 1436 O O . VAL A 1 193 ? 4.109 11.727 -20.906 1 95.56 193 VAL A O 1
ATOM 1439 N N . MET B 1 1 ? -17.688 8.039 -26.391 1 46.16 1 MET B N 1
ATOM 1440 C CA . MET B 1 1 ? -17.984 6.637 -26.109 1 46.16 1 MET B CA 1
ATOM 1441 C C . MET B 1 1 ? -16.812 5.988 -25.359 1 46.16 1 MET B C 1
ATOM 1443 O O . MET B 1 1 ? -15.656 6.359 -25.562 1 46.16 1 MET B O 1
ATOM 1447 N N . PRO B 1 2 ? -17.094 5.344 -24.188 1 59.5 2 PRO B N 1
ATOM 1448 C CA . PRO B 1 2 ? -15.906 4.734 -23.562 1 59.5 2 PRO B CA 1
ATOM 1449 C C . PRO B 1 2 ? -15.117 3.861 -24.531 1 59.5 2 PRO B C 1
ATOM 1451 O O . PRO B 1 2 ? -15.695 3.258 -25.438 1 59.5 2 PRO B O 1
ATOM 1454 N N . THR B 1 3 ? -13.844 4.211 -24.75 1 76.56 3 THR B N 1
ATOM 1455 C CA . THR B 1 3 ? -12.969 3.439 -25.625 1 76.56 3 THR B CA 1
ATOM 1456 C C . THR B 1 3 ? -13.094 1.946 -25.344 1 76.56 3 THR B C 1
ATOM 1458 O O . THR B 1 3 ? -13 1.522 -24.188 1 76.56 3 THR B O 1
ATOM 1461 N N . ASP B 1 4 ? -13.664 1.171 -26.312 1 84.75 4 ASP B N 1
ATOM 1462 C CA . ASP B 1 4 ? -13.633 -0.283 -26.188 1 84.75 4 ASP B CA 1
ATOM 1463 C C . ASP B 1 4 ? -12.234 -0.828 -26.484 1 84.75 4 ASP B C 1
ATOM 1465 O O . ASP B 1 4 ? -11.898 -1.095 -27.641 1 84.75 4 ASP B O 1
ATOM 1469 N N . HIS B 1 5 ? -11.508 -1.081 -25.484 1 91.06 5 HIS B N 1
ATOM 1470 C CA . HIS B 1 5 ? -10.109 -1.458 -25.594 1 91.06 5 HIS B CA 1
ATOM 1471 C C . HIS B 1 5 ? -9.953 -2.879 -26.125 1 91.06 5 HIS B C 1
ATOM 1473 O O . HIS B 1 5 ? -8.867 -3.273 -26.562 1 91.06 5 HIS B O 1
ATOM 1479 N N . PHE B 1 6 ? -11.141 -3.627 -26.094 1 92.5 6 PHE B N 1
ATOM 1480 C CA . PHE B 1 6 ? -10.984 -5.043 -26.406 1 92.5 6 PHE B CA 1
ATOM 1481 C C . PHE B 1 6 ? -11.922 -5.449 -27.547 1 92.5 6 PHE B C 1
ATOM 1483 O O . PHE B 1 6 ? -12.406 -6.582 -27.594 1 92.5 6 PHE B O 1
ATOM 1490 N N . ALA B 1 7 ? -12.133 -4.582 -28.359 1 89.62 7 ALA B N 1
ATOM 1491 C CA . ALA B 1 7 ? -12.992 -4.875 -29.5 1 89.62 7 ALA B CA 1
ATOM 1492 C C . ALA B 1 7 ? -12.461 -6.066 -30.281 1 89.62 7 ALA B C 1
ATOM 1494 O O . ALA B 1 7 ? -11.266 -6.152 -30.562 1 89.62 7 ALA B O 1
ATOM 1495 N N . GLY B 1 8 ? -13.32 -7.043 -30.562 1 90.81 8 GLY B N 1
ATOM 1496 C CA . GLY B 1 8 ? -12.953 -8.211 -31.344 1 90.81 8 GLY B CA 1
ATOM 1497 C C . GLY B 1 8 ? -12.43 -9.359 -30.5 1 90.81 8 GLY B C 1
ATOM 1498 O O . GLY B 1 8 ? -12.164 -10.445 -31.016 1 90.81 8 GLY B O 1
ATOM 1499 N N . ASP B 1 9 ? -12.133 -9.156 -29.25 1 91.19 9 ASP B N 1
ATOM 1500 C CA . ASP B 1 9 ? -11.719 -10.195 -28.312 1 91.19 9 ASP B CA 1
ATOM 1501 C C . ASP B 1 9 ? -12.914 -10.742 -27.547 1 91.19 9 ASP B C 1
ATOM 1503 O O . ASP B 1 9 ? -13.539 -10.016 -26.766 1 91.19 9 ASP B O 1
ATOM 1507 N N . SER B 1 10 ? -13.32 -12.016 -27.656 1 93.31 10 SER B N 1
ATOM 1508 C CA . SER B 1 10 ? -14.523 -12.594 -27.078 1 93.31 10 SER B CA 1
ATOM 1509 C C . SER B 1 10 ? -14.289 -13.023 -25.641 1 93.31 10 SER B C 1
ATOM 1511 O O . SER B 1 10 ? -15.227 -13.414 -24.938 1 93.31 10 SER B O 1
ATOM 1513 N N . ARG B 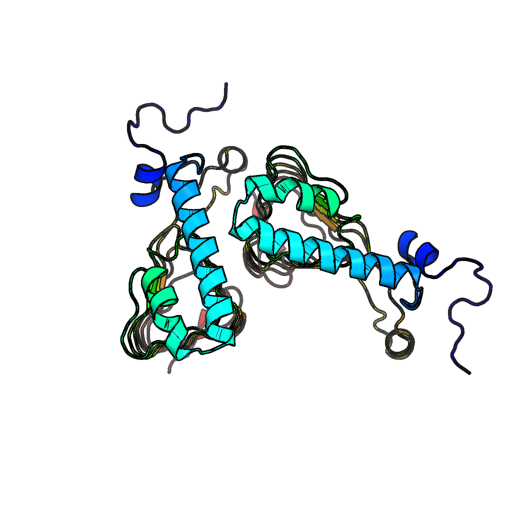1 11 ? -13.078 -12.922 -25.094 1 94.94 11 ARG B N 1
ATOM 1514 C CA . ARG B 1 11 ? -12.773 -13.344 -23.734 1 94.94 11 ARG B CA 1
ATOM 1515 C C . ARG B 1 11 ? -13.375 -12.383 -22.719 1 94.94 11 ARG B C 1
ATOM 1517 O O . ARG B 1 11 ? -13.477 -11.18 -22.969 1 94.94 11 ARG B O 1
ATOM 1524 N N . THR B 1 12 ? -13.805 -13 -21.609 1 95.12 12 THR B N 1
ATOM 1525 C CA . THR B 1 12 ? -14.148 -12.164 -20.469 1 95.12 12 THR B CA 1
ATOM 1526 C C . THR B 1 12 ? -12.906 -11.508 -19.875 1 95.12 12 THR B C 1
ATOM 1528 O O . THR B 1 12 ? -11.781 -11.914 -20.188 1 95.12 12 THR B O 1
ATOM 1531 N N . ASN B 1 13 ? -13.062 -10.438 -19.109 1 95.75 13 ASN B N 1
ATOM 1532 C CA . ASN B 1 13 ? -11.922 -9.812 -18.453 1 95.75 13 ASN B CA 1
ATOM 1533 C C . ASN B 1 13 ? -11.211 -10.789 -17.516 1 95.75 13 ASN B C 1
ATOM 1535 O O . ASN B 1 13 ? -9.992 -10.727 -17.344 1 95.75 13 ASN B O 1
ATOM 1539 N N . LEU B 1 14 ? -11.969 -11.664 -16.891 1 95 14 LEU B N 1
ATOM 1540 C CA . LEU B 1 14 ? -11.344 -12.695 -16.078 1 95 14 LEU B CA 1
ATOM 1541 C C . LEU B 1 14 ? -10.406 -13.562 -16.906 1 95 14 LEU B C 1
ATOM 1543 O O . LEU B 1 14 ? -9.289 -13.859 -16.484 1 95 14 LEU B O 1
ATOM 1547 N N . GLU B 1 15 ? -10.859 -13.977 -18.016 1 95.81 15 GLU B N 1
ATOM 1548 C CA . GLU B 1 15 ? -10.055 -14.805 -18.906 1 95.81 15 GLU B CA 1
ATOM 1549 C C . GLU B 1 15 ? -8.805 -14.07 -19.359 1 95.81 15 GLU B C 1
ATOM 1551 O O . GLU B 1 15 ? -7.723 -14.656 -19.438 1 95.81 15 GLU B O 1
ATOM 1556 N N . ARG B 1 16 ? -9.008 -12.82 -19.719 1 95.69 16 ARG B N 1
ATOM 1557 C CA . ARG B 1 16 ? -7.867 -11.992 -20.125 1 95.69 16 ARG B CA 1
ATOM 1558 C C . ARG B 1 16 ? -6.848 -11.891 -18.984 1 95.69 16 ARG B C 1
ATOM 1560 O O . ARG B 1 16 ? -5.648 -12.062 -19.219 1 95.69 16 ARG B O 1
ATOM 1567 N N . MET B 1 17 ? -7.324 -11.57 -17.75 1 95.5 17 MET B N 1
ATOM 1568 C CA . MET B 1 17 ? -6.48 -11.484 -16.562 1 95.5 17 MET B CA 1
ATOM 1569 C C . MET B 1 17 ? -5.676 -12.766 -16.375 1 95.5 17 MET B C 1
ATOM 1571 O O . MET B 1 17 ? -4.461 -12.719 -16.188 1 95.5 17 MET B O 1
ATOM 1575 N N . GLN B 1 18 ? -6.34 -13.898 -16.5 1 92.94 18 GLN B N 1
ATOM 1576 C CA . GLN B 1 18 ? -5.711 -15.203 -16.281 1 92.94 18 GLN B CA 1
ATOM 1577 C C . GLN B 1 18 ? -4.668 -15.5 -17.359 1 92.94 18 GLN B C 1
ATOM 1579 O O . GLN B 1 18 ? -3.682 -16.188 -17.094 1 92.94 18 GLN B O 1
ATOM 1584 N N . ALA B 1 19 ? -4.836 -14.906 -18.516 1 92.44 19 ALA B N 1
ATOM 1585 C CA . ALA B 1 19 ? -3.914 -15.109 -19.625 1 92.44 19 ALA B CA 1
ATOM 1586 C C . ALA B 1 19 ? -2.734 -14.148 -19.547 1 92.44 19 ALA B C 1
ATOM 1588 O O . ALA B 1 19 ? -1.788 -14.25 -20.328 1 92.44 19 ALA B O 1
ATOM 1589 N N . GLY B 1 20 ? -2.814 -13.172 -18.594 1 91.81 20 GLY B N 1
ATOM 1590 C CA . GLY B 1 20 ? -1.75 -12.195 -18.453 1 91.81 20 GLY B CA 1
ATOM 1591 C C . GLY B 1 20 ? -1.901 -11.008 -19.391 1 91.81 20 GLY B C 1
ATOM 1592 O O . GLY B 1 20 ? -0.983 -10.195 -19.531 1 91.81 20 GLY B O 1
ATOM 1593 N N . ASP B 1 21 ? -3.037 -10.969 -20.062 1 94.19 21 ASP B N 1
ATOM 1594 C CA . ASP B 1 21 ? -3.312 -9.883 -20.984 1 94.19 21 ASP B CA 1
ATOM 1595 C C . ASP B 1 21 ? -3.938 -8.688 -20.266 1 94.19 21 ASP B C 1
ATOM 1597 O O . ASP B 1 21 ? -4.379 -8.805 -19.125 1 94.19 21 ASP B O 1
ATOM 1601 N N . LEU B 1 22 ? -3.939 -7.574 -20.969 1 96.12 22 LEU B N 1
ATOM 1602 C CA . LEU B 1 22 ? -4.625 -6.402 -20.438 1 96.12 22 LEU B CA 1
ATOM 1603 C C . LEU B 1 22 ? -6.098 -6.707 -20.172 1 96.12 22 LEU B C 1
ATOM 1605 O O . LEU B 1 22 ? -6.75 -7.367 -20.984 1 96.12 22 LEU B O 1
ATOM 1609 N N . TYR B 1 23 ? -6.586 -6.238 -19.156 1 96.56 23 TYR B N 1
ATOM 1610 C CA . TYR B 1 23 ? -7.988 -6.391 -18.781 1 96.56 23 TYR B CA 1
ATOM 1611 C C . 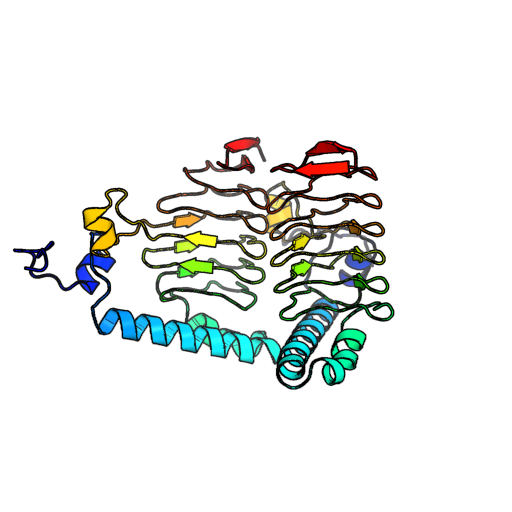TYR B 1 23 ? -8.477 -5.191 -17.984 1 96.56 23 TYR B C 1
ATOM 1613 O O . TYR B 1 23 ? -7.691 -4.293 -17.656 1 96.56 23 TYR B O 1
ATOM 1621 N N . ILE B 1 24 ? -9.719 -5.062 -17.781 1 95.06 24 ILE B N 1
ATOM 1622 C CA . ILE B 1 24 ? -10.367 -4.129 -16.859 1 95.06 24 ILE B CA 1
ATOM 1623 C C . ILE B 1 24 ? -11.094 -4.898 -15.766 1 95.06 24 ILE B C 1
ATOM 1625 O O . ILE B 1 24 ? -11.859 -5.824 -16.047 1 95.06 24 ILE B O 1
ATOM 1629 N N . ALA B 1 25 ? -10.812 -4.535 -14.539 1 93.12 25 ALA B N 1
ATOM 1630 C CA . ALA B 1 25 ? -11.289 -5.309 -13.391 1 93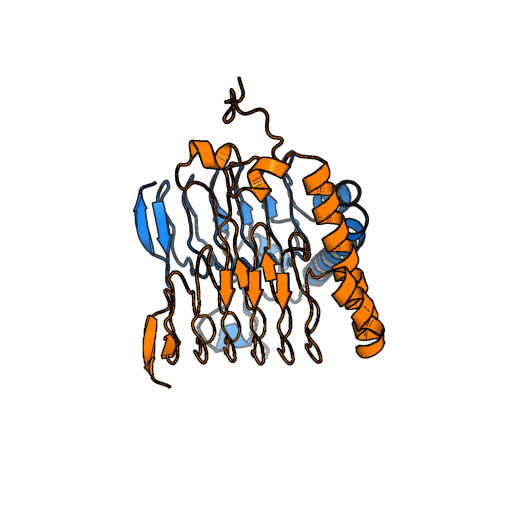.12 25 ALA B CA 1
ATOM 1631 C C . ALA B 1 25 ? -12.75 -4.973 -13.078 1 93.12 25 ALA B C 1
ATOM 1633 O O . ALA B 1 25 ? -13.062 -4.527 -11.969 1 93.12 25 ALA B O 1
ATOM 1634 N N . ASP B 1 26 ? -13.625 -5.199 -13.984 1 91.19 26 ASP B N 1
ATOM 1635 C CA . ASP B 1 26 ? -15.047 -4.926 -13.773 1 91.19 26 ASP B CA 1
ATOM 1636 C C . ASP B 1 26 ? -15.875 -6.199 -13.906 1 91.19 26 ASP B C 1
ATOM 1638 O O . ASP B 1 26 ? -17.109 -6.145 -13.945 1 91.19 26 ASP B O 1
ATOM 1642 N N . ASP B 1 27 ? -15.242 -7.367 -13.938 1 93.75 27 ASP B N 1
ATOM 1643 C CA . ASP B 1 27 ? -15.883 -8.68 -13.992 1 93.75 27 ASP B CA 1
ATOM 1644 C C . ASP B 1 27 ? -16.391 -9.094 -12.609 1 93.75 27 ASP B C 1
ATOM 1646 O O . ASP B 1 27 ? -15.625 -9.094 -11.641 1 93.75 27 ASP B O 1
ATOM 1650 N N . PRO B 1 28 ? -17.656 -9.461 -12.539 1 94.62 28 PRO B N 1
ATOM 1651 C CA . PRO B 1 28 ? -18.219 -9.82 -11.234 1 94.62 28 PRO B CA 1
ATOM 1652 C C . PRO B 1 28 ? -17.5 -11 -10.594 1 94.62 28 PRO B C 1
ATOM 1654 O O . PRO B 1 28 ? -17.406 -11.086 -9.367 1 94.62 28 PRO B O 1
ATOM 1657 N N . GLU B 1 29 ? -17.062 -11.898 -11.406 1 95.88 29 GLU B N 1
ATOM 1658 C CA . GLU B 1 29 ? -16.344 -13.039 -10.859 1 95.88 29 GLU B CA 1
ATOM 1659 C C . GLU B 1 29 ? -15.016 -12.617 -10.234 1 95.88 29 GLU B C 1
ATOM 1661 O O . GLU B 1 29 ? -14.586 -13.188 -9.234 1 95.88 29 GLU B O 1
ATOM 1666 N N . ILE B 1 30 ? -14.391 -11.617 -10.805 1 96.38 30 ILE B N 1
ATOM 1667 C CA . ILE B 1 30 ? -13.172 -11.055 -10.227 1 96.38 30 ILE B CA 1
ATOM 1668 C C . ILE B 1 30 ? -13.469 -10.484 -8.844 1 96.38 30 ILE B C 1
ATOM 1670 O O . ILE B 1 30 ? -12.766 -10.789 -7.875 1 96.38 30 ILE B O 1
ATOM 1674 N N . ALA B 1 31 ? -14.516 -9.766 -8.734 1 95.38 31 ALA B N 1
ATOM 1675 C CA . ALA B 1 31 ? -14.914 -9.156 -7.469 1 95.38 31 ALA B CA 1
ATOM 1676 C C . ALA B 1 31 ? -15.227 -10.219 -6.418 1 95.38 31 ALA B C 1
ATOM 1678 O O . ALA B 1 31 ? -14.867 -10.07 -5.25 1 95.38 31 ALA B O 1
ATOM 1679 N N . ARG B 1 32 ? -15.906 -11.219 -6.836 1 96.31 32 ARG B N 1
ATOM 1680 C CA . ARG B 1 32 ? -16.281 -12.297 -5.93 1 96.31 32 ARG B CA 1
ATOM 1681 C C . ARG B 1 32 ? -15.047 -12.984 -5.359 1 96.31 32 ARG B C 1
ATOM 1683 O O . ARG B 1 32 ? -14.977 -13.25 -4.156 1 96.31 32 ARG B O 1
ATOM 1690 N N . ARG B 1 33 ? -14.133 -13.305 -6.199 1 97.12 33 ARG B N 1
ATOM 1691 C CA . ARG B 1 33 ? -12.914 -13.984 -5.777 1 97.12 33 ARG B CA 1
ATOM 1692 C C . ARG B 1 33 ? -12.102 -13.117 -4.816 1 97.12 33 ARG B C 1
ATOM 1694 O O . ARG B 1 33 ? -11.57 -13.617 -3.824 1 97.12 33 ARG B O 1
ATOM 1701 N N . GLN B 1 34 ? -12.023 -11.883 -5.09 1 97.69 34 GLN B N 1
ATOM 1702 C CA . GLN B 1 34 ? -11.312 -10.945 -4.23 1 97.69 34 GLN B CA 1
ATOM 1703 C C . GLN B 1 34 ? -11.969 -10.859 -2.852 1 97.69 34 GLN B C 1
ATOM 1705 O O . GLN B 1 34 ? -11.273 -10.891 -1.83 1 97.69 34 GLN B O 1
ATOM 1710 N N . GLN B 1 35 ? -13.258 -10.789 -2.852 1 97.38 35 GLN B N 1
ATOM 1711 C CA . GLN B 1 35 ? -13.984 -10.688 -1.589 1 97.38 35 GLN B CA 1
ATOM 1712 C C . GLN B 1 35 ? -13.812 -11.953 -0.755 1 97.38 35 GLN B C 1
ATOM 1714 O O . GLN B 1 35 ? -13.719 -11.891 0.472 1 97.38 35 GLN B O 1
ATOM 1719 N N . GLN B 1 36 ? -13.82 -13.039 -1.406 1 97.62 36 GLN B N 1
ATOM 1720 C CA . GLN B 1 36 ? -13.602 -14.297 -0.708 1 97.62 36 GLN B CA 1
ATOM 1721 C C . GLN B 1 36 ? -12.234 -14.328 -0.039 1 97.62 36 GLN B C 1
ATOM 1723 O O . GLN B 1 36 ? -12.102 -14.789 1.099 1 97.62 36 GLN B O 1
ATOM 1728 N N . ALA B 1 37 ? -11.258 -13.852 -0.719 1 98.44 37 ALA B N 1
ATOM 1729 C CA . ALA B 1 37 ? -9.898 -13.82 -0.176 1 98.44 37 ALA B CA 1
ATOM 1730 C C . ALA B 1 37 ? -9.82 -12.906 1.04 1 98.44 37 ALA B C 1
ATOM 1732 O O . ALA B 1 37 ? -9.188 -13.25 2.043 1 98.44 37 ALA B O 1
ATOM 1733 N N . VAL B 1 38 ? -10.422 -11.766 0.95 1 98.19 38 VAL B N 1
ATOM 1734 C CA . VAL B 1 38 ? -10.445 -10.812 2.053 1 98.19 38 VAL B CA 1
ATOM 1735 C C . VAL B 1 38 ? -11.078 -11.461 3.283 1 98.19 38 VAL B C 1
ATOM 1737 O O . VAL B 1 38 ? -10.547 -11.352 4.391 1 98.19 38 VAL B O 1
ATOM 1740 N N . ARG B 1 39 ? -12.148 -12.148 3.104 1 97.62 39 ARG B N 1
ATOM 1741 C CA . ARG B 1 39 ? -12.867 -12.812 4.191 1 97.62 39 ARG B CA 1
ATOM 1742 C C . ARG B 1 39 ? -12.008 -13.898 4.828 1 97.62 39 ARG B C 1
ATOM 1744 O O . ARG B 1 39 ? -11.914 -13.984 6.055 1 97.62 39 ARG B O 1
ATOM 1751 N N . LEU B 1 40 ? -11.391 -14.688 4.012 1 98.38 40 LEU B N 1
ATOM 1752 C CA . LEU B 1 40 ? -10.578 -15.789 4.516 1 98.38 40 LEU B CA 1
ATOM 1753 C C . LEU B 1 40 ? -9.359 -15.266 5.27 1 98.38 40 LEU B C 1
ATOM 1755 O O . LEU B 1 40 ? -8.992 -15.805 6.312 1 98.38 40 LEU B O 1
ATOM 1759 N N . ALA B 1 41 ? -8.742 -14.211 4.742 1 98.56 41 ALA B N 1
ATOM 1760 C CA . ALA B 1 41 ? -7.594 -13.617 5.418 1 98.56 41 ALA B CA 1
ATOM 1761 C C . ALA B 1 41 ? -7.984 -13.062 6.781 1 98.56 41 ALA B C 1
ATOM 1763 O O . ALA B 1 41 ? -7.246 -13.211 7.758 1 98.56 41 ALA B O 1
ATOM 1764 N N . ALA B 1 42 ? -9.141 -12.438 6.828 1 98.12 42 ALA B N 1
ATOM 1765 C CA . ALA B 1 42 ? -9.633 -11.891 8.086 1 98.12 42 ALA B CA 1
ATOM 1766 C C . ALA B 1 42 ? -9.906 -13.008 9.094 1 98.12 42 ALA B C 1
ATOM 1768 O O . ALA B 1 42 ? -9.578 -12.883 10.273 1 98.12 42 ALA B O 1
ATOM 1769 N N . ARG B 1 43 ? -10.492 -14.039 8.664 1 98.12 43 ARG B N 1
ATOM 1770 C CA . ARG B 1 43 ? -10.781 -15.172 9.531 1 98.12 43 ARG B CA 1
ATOM 1771 C C . ARG B 1 43 ? -9.492 -15.836 10.016 1 98.12 43 ARG B C 1
ATOM 1773 O O . ARG B 1 43 ? -9.398 -16.25 11.172 1 98.12 43 ARG B O 1
ATOM 1780 N N . TYR B 1 44 ? -8.578 -15.914 9.148 1 98.75 44 TYR B N 1
ATOM 1781 C CA . TYR B 1 44 ? -7.293 -16.484 9.531 1 98.75 44 TYR B CA 1
ATOM 1782 C C . TYR B 1 44 ? -6.645 -15.656 10.641 1 98.75 44 TYR B C 1
ATOM 1784 O O . TYR B 1 44 ? -6.164 -16.203 11.633 1 98.75 44 TYR B O 1
ATOM 1792 N N . GLN B 1 45 ? -6.66 -14.398 10.445 1 98.19 45 GLN B N 1
ATOM 1793 C CA . GLN B 1 45 ? -6.074 -13.516 11.453 1 98.19 45 GLN B CA 1
ATOM 1794 C C . GLN B 1 45 ? -6.75 -13.695 12.805 1 98.19 45 GLN B C 1
ATOM 1796 O O . GLN B 1 45 ? -6.074 -13.828 13.828 1 98.19 45 GLN B O 1
ATOM 1801 N N . ALA B 1 46 ? -8 -13.703 12.812 1 97.5 46 ALA B N 1
ATOM 1802 C CA . ALA B 1 46 ? -8.766 -13.875 14.047 1 97.5 46 ALA B CA 1
ATOM 1803 C C . ALA B 1 46 ? -8.477 -15.227 14.688 1 97.5 46 ALA B C 1
ATOM 1805 O O . ALA B 1 46 ? -8.266 -15.32 15.898 1 97.5 46 ALA B O 1
ATOM 1806 N N . GLY B 1 47 ? -8.469 -16.297 13.906 1 98.12 47 GLY B N 1
ATOM 1807 C CA . GLY B 1 47 ? -8.211 -17.625 14.414 1 98.12 47 GLY B CA 1
ATOM 1808 C C . GLY B 1 47 ? -6.801 -17.797 14.945 1 98.12 47 GLY B C 1
ATOM 1809 O O . GLY B 1 47 ? -6.59 -18.484 15.953 1 98.12 47 GLY B O 1
ATOM 1810 N N . TYR B 1 48 ? -5.91 -17.203 14.266 1 98.19 48 TYR B N 1
ATOM 1811 C CA . TYR B 1 48 ? -4.5 -17.281 14.641 1 98.19 48 TYR B CA 1
ATOM 1812 C C . TYR B 1 48 ? -4.273 -16.719 16.031 1 98.19 48 TYR B C 1
ATOM 1814 O O . TYR B 1 48 ? -3.463 -17.25 16.797 1 98.19 48 TYR B O 1
ATOM 1822 N N . ALA B 1 49 ? -4.926 -15.648 16.359 1 97.38 49 ALA B N 1
ATOM 1823 C CA . ALA B 1 49 ? -4.789 -14.992 17.672 1 97.38 49 ALA B CA 1
ATOM 1824 C C . ALA B 1 49 ? -5.199 -15.93 18.797 1 97.38 49 ALA B C 1
ATOM 1826 O O . ALA B 1 49 ? -4.672 -15.836 19.906 1 97.38 49 ALA B O 1
ATOM 1827 N N . GLU B 1 50 ? -6.07 -16.766 18.547 1 98 50 GLU B N 1
ATOM 1828 C CA . GLU B 1 50 ? -6.555 -17.703 19.547 1 98 50 GLU B CA 1
ATOM 1829 C C . GLU B 1 50 ? -5.668 -18.953 19.609 1 98 50 GLU B C 1
ATOM 1831 O O . GLU B 1 50 ? -5.297 -19.406 20.688 1 98 50 GLU B O 1
ATOM 1836 N N . ASP B 1 51 ? -5.375 -19.5 18.453 1 97.94 51 ASP B N 1
ATOM 1837 C CA . ASP B 1 51 ? -4.59 -20.719 18.312 1 97.94 51 ASP B CA 1
ATOM 1838 C C . ASP B 1 51 ? -3.982 -20.844 16.922 1 97.94 51 ASP B C 1
ATOM 1840 O O . ASP B 1 51 ? -4.676 -21.188 15.969 1 97.94 51 ASP B O 1
ATOM 1844 N N . ALA B 1 52 ? -2.764 -20.656 16.844 1 96.88 52 ALA B N 1
ATOM 1845 C CA . ALA B 1 52 ? -2.066 -20.609 15.562 1 96.88 52 ALA B CA 1
ATOM 1846 C C . ALA B 1 52 ? -2.221 -21.922 14.805 1 96.88 52 ALA B C 1
ATOM 1848 O O . ALA B 1 52 ? -2.496 -21.938 13.609 1 96.88 52 ALA B O 1
ATOM 1849 N N . GLU B 1 53 ? -2.012 -23 15.391 1 97 53 GLU B N 1
ATOM 1850 C CA . GLU B 1 53 ? -2.094 -24.312 14.758 1 97 53 GLU B CA 1
ATOM 1851 C C . GLU B 1 53 ? -3.508 -24.609 14.266 1 97 53 GLU B C 1
ATOM 1853 O O . GLU B 1 53 ? -3.693 -25.141 13.164 1 97 53 GLU B O 1
ATOM 1858 N N . ALA B 1 54 ? -4.461 -24.281 15.109 1 97.75 54 ALA B N 1
ATOM 1859 C CA . ALA B 1 54 ? -5.859 -24.547 14.766 1 97.75 54 ALA B CA 1
ATOM 1860 C C . ALA B 1 54 ? -6.309 -23.672 13.594 1 97.75 54 ALA B C 1
ATOM 1862 O O . ALA B 1 54 ? -7.293 -23.984 12.922 1 97.75 54 ALA B O 1
ATOM 1863 N N . ALA B 1 55 ? -5.57 -22.594 13.328 1 98.25 55 ALA B N 1
ATOM 1864 C CA . ALA B 1 55 ? -5.945 -21.656 12.266 1 98.25 55 ALA B CA 1
ATOM 1865 C C . ALA B 1 55 ? -5.387 -22.094 10.922 1 98.25 55 ALA B C 1
ATOM 1867 O O . ALA B 1 55 ? -5.793 -21.594 9.875 1 98.25 55 ALA B O 1
ATOM 1868 N N . ARG B 1 56 ? -4.539 -23.047 10.852 1 98.31 56 ARG B N 1
ATOM 1869 C CA . ARG B 1 56 ? -3.787 -23.422 9.664 1 98.31 56 ARG B CA 1
ATOM 1870 C C . ARG B 1 56 ? -4.723 -23.812 8.523 1 98.31 56 ARG B C 1
ATOM 1872 O O . ARG B 1 56 ? -4.469 -23.484 7.363 1 98.31 56 ARG B O 1
ATOM 1879 N N . PRO B 1 57 ? -5.84 -24.562 8.75 1 98.5 57 PRO B N 1
ATOM 1880 C CA . PRO B 1 57 ? -6.738 -24.938 7.648 1 98.5 57 PRO B CA 1
ATOM 1881 C C . PRO B 1 57 ? -7.281 -23.719 6.898 1 98.5 57 PRO B C 1
ATOM 1883 O O . PRO B 1 57 ? -7.539 -23.797 5.695 1 98.5 57 PRO B O 1
ATOM 1886 N N . LEU B 1 58 ? -7.484 -22.578 7.562 1 98.69 58 LEU B N 1
ATOM 1887 C CA . LEU B 1 58 ? -7.941 -21.344 6.91 1 98.69 58 LEU B CA 1
ATOM 1888 C C . LEU B 1 58 ? -6.891 -20.828 5.934 1 98.69 58 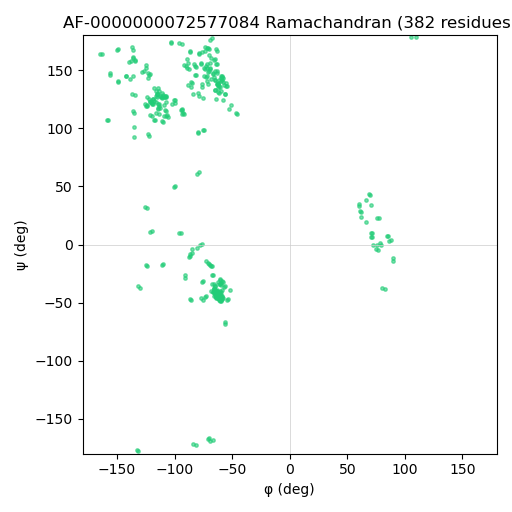LEU B C 1
ATOM 1890 O O . LEU B 1 58 ? -7.227 -20.359 4.848 1 98.69 58 LEU B O 1
ATOM 1894 N N . LEU B 1 59 ? -5.656 -20.922 6.363 1 98.75 59 LEU B N 1
ATOM 1895 C CA . LEU B 1 59 ? -4.559 -20.516 5.496 1 98.75 59 LEU B CA 1
ATOM 1896 C C . LEU B 1 59 ? -4.445 -21.422 4.285 1 98.75 59 LEU B C 1
ATOM 1898 O O . LEU B 1 59 ? -4.211 -20.969 3.168 1 98.75 59 LEU B O 1
ATOM 1902 N N . VAL B 1 60 ? -4.625 -22.734 4.484 1 98.81 60 VAL B N 1
ATOM 1903 C CA . VAL B 1 60 ? -4.609 -23.703 3.4 1 98.81 60 VAL B CA 1
ATOM 1904 C C . VAL B 1 60 ? -5.73 -23.406 2.41 1 98.81 60 VAL B C 1
ATOM 1906 O O . VAL B 1 60 ? -5.535 -23.484 1.196 1 98.81 60 VAL B O 1
ATOM 1909 N N . GLU B 1 61 ? -6.879 -23.078 2.93 1 98.75 61 GLU B N 1
ATOM 1910 C CA . GLU B 1 61 ? -8.016 -22.719 2.08 1 98.75 61 GLU B CA 1
ATOM 1911 C C . GLU B 1 61 ? -7.742 -21.438 1.293 1 98.75 61 GLU B C 1
ATOM 1913 O O . GLU B 1 61 ? -8.156 -21.312 0.139 1 98.75 61 GLU B O 1
ATOM 1918 N N . LEU B 1 62 ? -7.055 -20.5 1.868 1 98.75 62 LEU B N 1
ATOM 1919 C CA . LEU B 1 62 ? -6.793 -19.188 1.277 1 98.75 62 LEU B CA 1
ATOM 1920 C C . LEU B 1 62 ? -5.77 -19.297 0.151 1 98.75 62 LEU B C 1
ATOM 1922 O O . LEU B 1 62 ? -5.973 -18.75 -0.932 1 98.75 62 LEU B O 1
ATOM 1926 N N . LEU B 1 63 ? -4.711 -20.047 0.382 1 98.88 63 LEU B N 1
ATOM 1927 C CA . LEU B 1 63 ? -3.576 -20.078 -0.534 1 98.88 63 LEU B CA 1
ATOM 1928 C C . LEU B 1 63 ? -3.738 -21.188 -1.569 1 98.88 63 LEU B C 1
ATOM 1930 O O . LEU B 1 63 ? -4.457 -22.156 -1.334 1 98.88 63 LEU B O 1
ATOM 1934 N N . GLY B 1 64 ? -3.072 -20.953 -2.713 1 98.75 64 GLY B N 1
ATOM 1935 C CA . GLY B 1 64 ? -3.061 -22 -3.725 1 98.75 64 GLY B CA 1
ATOM 1936 C C . GLY B 1 64 ? -2.367 -23.266 -3.264 1 98.75 64 GLY B C 1
ATOM 1937 O O . GLY B 1 64 ? -2.844 -24.375 -3.531 1 98.75 64 GLY B O 1
ATOM 1938 N N . SER B 1 65 ? -1.242 -23.062 -2.682 1 98.69 65 SER B N 1
ATOM 1939 C CA . SER B 1 65 ? -0.468 -24.172 -2.125 1 98.69 65 SER B CA 1
ATOM 1940 C C . SER B 1 65 ? 0.338 -23.734 -0.911 1 98.69 65 SER B C 1
ATOM 1942 O O . SER B 1 65 ? 0.902 -22.625 -0.902 1 98.69 65 SER B O 1
ATOM 1944 N N . LEU B 1 66 ? 0.376 -24.625 0.106 1 98.75 66 LEU B N 1
ATOM 1945 C CA . LEU B 1 66 ? 1.139 -24.406 1.329 1 98.75 66 LEU B CA 1
ATOM 1946 C C . LEU B 1 66 ? 1.915 -25.656 1.724 1 98.75 66 LEU B C 1
ATOM 1948 O O . LEU B 1 66 ? 1.32 -26.672 2.082 1 98.75 66 LEU B O 1
ATOM 1952 N N . GLY B 1 67 ? 3.193 -25.516 1.639 1 98.75 67 GLY B N 1
ATOM 1953 C CA . GLY B 1 67 ? 4.039 -26.672 1.913 1 98.75 67 GLY B CA 1
ATOM 1954 C C . GLY B 1 67 ? 4.043 -27.062 3.375 1 98.75 67 GLY B C 1
ATOM 1955 O O . GLY B 1 67 ? 3.627 -26.297 4.238 1 98.75 67 GLY B O 1
ATOM 1956 N N . ALA B 1 68 ? 4.613 -28.266 3.641 1 98.44 68 ALA B N 1
ATOM 1957 C CA . ALA B 1 68 ? 4.719 -28.797 5 1 98.44 68 ALA B CA 1
ATOM 1958 C C . ALA B 1 68 ? 5.57 -27.891 5.879 1 98.44 68 ALA B C 1
ATOM 1960 O O . ALA B 1 68 ? 6.609 -27.391 5.441 1 98.44 68 ALA B O 1
ATOM 1961 N N . GLU B 1 69 ? 5.051 -27.547 7.074 1 98.25 69 GLU B N 1
ATOM 1962 C CA . GLU B 1 69 ? 5.773 -26.812 8.109 1 98.25 69 GLU B CA 1
ATOM 1963 C C . GLU B 1 69 ? 5.984 -25.359 7.707 1 98.25 69 GLU B C 1
ATOM 1965 O O . GLU B 1 69 ? 6.715 -24.625 8.375 1 98.25 69 GLU B O 1
ATOM 1970 N N . ALA B 1 70 ? 5.426 -24.938 6.625 1 98.75 70 ALA B N 1
ATOM 1971 C CA . ALA B 1 70 ? 5.41 -23.516 6.316 1 98.75 70 ALA B CA 1
ATOM 1972 C C . ALA B 1 70 ? 4.555 -22.75 7.32 1 98.75 70 ALA B C 1
ATOM 1974 O O . ALA B 1 70 ? 3.521 -23.25 7.773 1 98.75 70 ALA B O 1
ATOM 1975 N N . HIS B 1 71 ? 5.023 -21.547 7.602 1 98.62 71 HIS B N 1
ATOM 1976 C CA . HIS B 1 71 ? 4.352 -20.719 8.602 1 98.62 71 HIS B CA 1
ATOM 1977 C C . HIS B 1 71 ? 4.23 -19.266 8.141 1 98.62 71 HIS B C 1
ATOM 1979 O O . HIS B 1 71 ? 5.215 -18.672 7.703 1 98.62 71 HIS B O 1
ATOM 1985 N N . VAL B 1 72 ? 3.047 -18.719 8.219 1 98.81 72 VAL B N 1
ATOM 1986 C CA . VAL B 1 72 ? 2.779 -17.344 7.844 1 98.81 72 VAL B CA 1
ATOM 1987 C C . VAL B 1 72 ? 2.109 -16.609 9 1 98.81 72 VAL B C 1
ATOM 1989 O O . VAL B 1 72 ? 1.021 -16.984 9.438 1 98.81 72 VAL B O 1
ATOM 1992 N N . ARG B 1 73 ? 2.707 -15.578 9.453 1 98.75 73 ARG B N 1
ATOM 1993 C CA . ARG B 1 73 ? 2.1 -14.773 10.508 1 98.75 73 ARG B CA 1
ATOM 1994 C C . ARG B 1 73 ? 1.116 -13.766 9.922 1 98.75 73 ARG B C 1
ATOM 1996 O O . ARG B 1 73 ? 1.441 -13.055 8.969 1 98.75 73 ARG B O 1
ATOM 2003 N N . PRO B 1 74 ? -0.05 -13.75 10.477 1 98.38 74 PRO B N 1
ATOM 2004 C CA . PRO B 1 74 ? -0.992 -12.703 10.07 1 98.38 74 PRO B CA 1
ATOM 2005 C C . PRO B 1 74 ? -0.703 -11.359 10.734 1 98.38 74 PRO B C 1
ATOM 2007 O O . PRO B 1 74 ? -0.009 -11.305 11.75 1 98.38 74 PRO B O 1
ATOM 2010 N N . PRO B 1 75 ? -1.253 -10.219 10.266 1 98 75 PRO B N 1
ATOM 2011 C CA . PRO B 1 75 ? -2.107 -10.227 9.078 1 98 75 PRO B CA 1
ATOM 2012 C C . PRO B 1 75 ? -1.32 -10.43 7.785 1 98 75 PRO B C 1
ATOM 2014 O O . PRO B 1 75 ? -0.111 -10.188 7.75 1 98 75 PRO B O 1
ATOM 2017 N N . LEU B 1 76 ? -1.925 -11.023 6.75 1 98 76 LEU B N 1
ATOM 2018 C CA . LEU B 1 76 ? -1.457 -10.984 5.371 1 98 76 LEU B CA 1
ATOM 2019 C C . LEU B 1 76 ? -2.527 -10.414 4.449 1 98 76 LEU B C 1
ATOM 2021 O O . LEU B 1 76 ? -3.723 -10.617 4.676 1 98 76 LEU B O 1
ATOM 2025 N N . TYR B 1 77 ? -2.123 -9.719 3.406 1 98.69 77 TYR B N 1
ATOM 2026 C CA . TYR B 1 77 ? -3.004 -9.062 2.447 1 98.69 77 TYR B CA 1
ATOM 2027 C C . TYR B 1 77 ? -2.754 -9.578 1.034 1 98.69 77 TYR B C 1
ATOM 2029 O O . TYR B 1 77 ? -1.631 -9.5 0.529 1 98.69 77 TYR B O 1
ATOM 2037 N N . VAL B 1 78 ? -3.814 -10.109 0.394 1 98.81 78 VAL B N 1
ATOM 2038 C CA . VAL B 1 78 ? -3.709 -10.727 -0.928 1 98.81 78 VAL B CA 1
ATOM 2039 C C . VAL B 1 78 ? -4.855 -10.234 -1.813 1 98.81 78 VAL B C 1
ATOM 2041 O O . VAL B 1 78 ? -5.871 -9.75 -1.312 1 98.81 78 VAL B O 1
ATOM 2044 N N . ASP B 1 79 ? -4.703 -10.328 -3.107 1 98.38 79 ASP B N 1
ATOM 2045 C CA . ASP B 1 79 ? -5.824 -10.094 -4.012 1 98.38 79 ASP B CA 1
ATOM 2046 C C . ASP B 1 79 ? -6.762 -11.305 -4.039 1 98.38 79 ASP B C 1
ATOM 2048 O O . ASP B 1 79 ? -7.984 -11.148 -3.982 1 98.38 79 ASP B O 1
ATOM 2052 N N . TYR B 1 80 ? -6.113 -12.5 -4.156 1 98.25 80 TYR B N 1
ATOM 2053 C CA . TYR B 1 80 ? -6.891 -13.727 -4.312 1 98.25 80 TYR B CA 1
ATOM 2054 C C . TYR B 1 80 ? -6.41 -14.805 -3.355 1 98.25 80 TYR B C 1
ATOM 2056 O O . TYR B 1 80 ? -7.215 -15.578 -2.822 1 98.25 80 TYR B O 1
ATOM 2064 N N . GLY B 1 81 ? -5.172 -14.859 -3.111 1 98.62 81 GLY B N 1
ATOM 2065 C CA . GLY B 1 81 ? -4.566 -15.922 -2.32 1 98.62 81 GLY B CA 1
ATOM 2066 C C . GLY B 1 81 ? -4.332 -17.203 -3.109 1 98.62 81 GLY B C 1
ATOM 2067 O O . GLY B 1 81 ? -3.291 -17.844 -2.965 1 98.62 81 GLY B O 1
ATOM 2068 N N . SER B 1 82 ? -5.203 -17.547 -3.969 1 98.31 82 SER B N 1
ATOM 2069 C CA . SER B 1 82 ? -5.199 -18.812 -4.684 1 98.31 82 SER B CA 1
ATOM 2070 C C . SER B 1 82 ? -4.055 -18.891 -5.684 1 98.31 82 SER B C 1
ATOM 2072 O O . SER B 1 82 ? -3.727 -19.969 -6.188 1 98.31 82 SER B O 1
ATOM 2074 N N . ASN B 1 83 ? -3.465 -17.781 -6.051 1 98.5 83 ASN B N 1
ATOM 2075 C CA . ASN B 1 83 ? -2.361 -17.766 -7.008 1 98.5 83 ASN B CA 1
ATOM 2076 C C . ASN B 1 83 ? -1.008 -17.781 -6.301 1 98.5 83 ASN B C 1
ATOM 2078 O O . ASN B 1 83 ? 0.029 -17.578 -6.934 1 98.5 83 ASN B O 1
ATOM 2082 N N . ILE B 1 84 ? -0.962 -18 -5.004 1 98.88 84 ILE B N 1
ATOM 2083 C CA . ILE B 1 84 ? 0.265 -17.969 -4.215 1 98.88 84 ILE B CA 1
ATOM 2084 C C . ILE B 1 84 ? 0.644 -19.391 -3.801 1 98.88 84 ILE B C 1
ATOM 2086 O O . ILE B 1 84 ? -0.187 -20.125 -3.27 1 98.88 84 ILE B O 1
ATOM 2090 N N . THR B 1 85 ? 1.835 -19.719 -4.094 1 98.88 85 THR B N 1
ATOM 2091 C CA . THR B 1 85 ? 2.443 -20.969 -3.645 1 98.88 85 THR B CA 1
ATOM 2092 C C . THR B 1 85 ? 3.572 -20.688 -2.652 1 98.88 85 THR B C 1
ATOM 2094 O O . THR B 1 85 ? 4.477 -19.906 -2.939 1 98.88 85 THR B O 1
ATOM 2097 N N . VAL B 1 86 ? 3.506 -21.359 -1.47 1 98.94 86 VAL B N 1
ATOM 2098 C CA . VAL B 1 86 ? 4.547 -21.234 -0.454 1 98.94 86 VAL B CA 1
ATOM 2099 C C . VAL B 1 86 ? 5.172 -22.609 -0.196 1 98.94 86 VAL B C 1
ATOM 2101 O O . VAL B 1 86 ? 4.473 -23.562 0.177 1 98.94 86 VAL B O 1
ATOM 2104 N N . GLY B 1 87 ? 6.461 -22.672 -0.408 1 98.94 87 GLY B N 1
ATOM 2105 C CA . GLY B 1 87 ? 7.172 -23.938 -0.266 1 98.94 87 GLY B CA 1
ATOM 2106 C C . GLY B 1 87 ? 7.312 -24.375 1.177 1 98.94 87 GLY B C 1
ATOM 2107 O O . GLY B 1 87 ? 7.117 -23.594 2.1 1 98.94 87 GLY B O 1
ATOM 2108 N N . ALA B 1 88 ? 7.746 -25.641 1.377 1 98.88 88 ALA B N 1
ATOM 2109 C CA . ALA B 1 88 ? 7.863 -26.266 2.689 1 98.88 88 ALA B CA 1
ATOM 2110 C C . ALA B 1 88 ? 8.867 -25.531 3.564 1 98.88 88 ALA B C 1
ATOM 2112 O O . ALA B 1 88 ? 9.898 -25.062 3.078 1 98.88 88 ALA B O 1
ATOM 2113 N N . ARG B 1 89 ? 8.57 -25.328 4.871 1 98.81 89 ARG B N 1
ATOM 2114 C CA . ARG B 1 89 ? 9.453 -24.844 5.926 1 98.81 89 ARG B CA 1
ATOM 2115 C C . ARG B 1 89 ? 9.766 -23.359 5.734 1 98.81 89 ARG B C 1
ATOM 2117 O O . ARG B 1 89 ? 10.664 -22.828 6.383 1 98.81 89 ARG B O 1
ATOM 2124 N N . THR B 1 90 ? 9.07 -22.781 4.848 1 98.94 90 THR B N 1
ATOM 2125 C CA . THR B 1 90 ? 9.188 -21.344 4.652 1 98.94 90 THR B CA 1
ATOM 2126 C C . THR B 1 90 ? 8.461 -20.594 5.758 1 98.94 90 THR B C 1
ATOM 2128 O O . THR B 1 90 ? 7.363 -20.969 6.164 1 98.94 90 THR B O 1
ATOM 2131 N N . PHE B 1 91 ? 9.141 -19.516 6.211 1 98.94 91 PHE B N 1
ATOM 2132 C CA . PHE B 1 91 ? 8.586 -18.656 7.254 1 98.94 91 PHE B CA 1
ATOM 2133 C C . PHE B 1 91 ? 8.312 -17.25 6.719 1 98.94 91 PHE B C 1
ATOM 2135 O O . PHE B 1 91 ? 9.188 -16.641 6.094 1 98.94 91 PHE B O 1
ATOM 2142 N N . VAL B 1 92 ? 7.117 -16.75 6.945 1 98.88 92 VAL B N 1
ATOM 2143 C CA . VAL B 1 92 ? 6.723 -15.398 6.559 1 98.88 92 VAL B CA 1
ATOM 2144 C C . VAL B 1 92 ? 6.312 -14.609 7.797 1 98.88 92 VAL B C 1
ATOM 2146 O O . VAL B 1 92 ? 5.387 -15 8.516 1 98.88 92 VAL B O 1
ATOM 2149 N N . ASN B 1 93 ? 6.973 -13.484 8.031 1 98.75 93 ASN B N 1
ATOM 2150 C CA . ASN B 1 93 ? 6.707 -12.648 9.195 1 98.75 93 ASN B CA 1
ATOM 2151 C C . ASN B 1 93 ? 5.535 -11.703 8.953 1 98.75 93 ASN B C 1
ATOM 2153 O O . ASN B 1 93 ? 4.812 -11.844 7.961 1 98.75 93 ASN B O 1
ATOM 2157 N N . TYR B 1 94 ? 5.211 -10.758 9.773 1 98.69 94 TYR B N 1
ATOM 2158 C CA . TYR B 1 94 ? 3.994 -9.953 9.875 1 98.69 94 TYR B CA 1
ATOM 2159 C C . TYR B 1 94 ? 3.816 -9.078 8.641 1 98.69 94 TYR B C 1
ATOM 2161 O O . TYR B 1 94 ? 4.789 -8.531 8.117 1 98.69 94 TYR B O 1
ATOM 2169 N N . ASN B 1 95 ? 2.518 -8.93 8.172 1 98.5 95 ASN B N 1
ATOM 2170 C CA . ASN B 1 95 ? 2.074 -7.895 7.242 1 98.5 95 ASN B CA 1
ATOM 2171 C C . ASN B 1 95 ? 2.623 -8.125 5.84 1 98.5 95 ASN B C 1
ATOM 2173 O O . ASN B 1 95 ? 3.004 -7.176 5.152 1 98.5 95 ASN B O 1
ATOM 2177 N N . LEU B 1 96 ? 2.781 -9.367 5.43 1 98.88 96 LEU B N 1
ATOM 2178 C CA . LEU B 1 96 ? 3.051 -9.641 4.02 1 98.88 96 LEU B CA 1
ATOM 2179 C C . LEU B 1 96 ? 1.936 -9.086 3.139 1 98.88 96 LEU B C 1
ATOM 2181 O O . LEU B 1 96 ? 0.755 -9.336 3.393 1 98.88 96 LEU B O 1
ATOM 2185 N N . THR B 1 97 ? 2.256 -8.266 2.189 1 98.94 97 THR B N 1
ATOM 2186 C CA . THR B 1 97 ? 1.346 -7.875 1.119 1 98.94 97 THR B CA 1
ATOM 2187 C C . THR B 1 97 ? 1.727 -8.555 -0.191 1 98.94 97 THR B C 1
ATOM 2189 O O . THR B 1 97 ? 2.771 -8.258 -0.772 1 98.94 97 THR B O 1
ATOM 2192 N N . ALA B 1 98 ? 0.936 -9.477 -0.648 1 98.88 98 ALA B N 1
ATOM 2193 C CA . ALA B 1 98 ? 1.184 -10.242 -1.87 1 98.88 98 ALA B CA 1
ATOM 2194 C C . ALA B 1 98 ? 0.029 -10.086 -2.855 1 98.88 98 ALA B C 1
ATOM 2196 O O . ALA B 1 98 ? -0.947 -10.836 -2.799 1 98.88 98 ALA B O 1
ATOM 2197 N N . LEU B 1 99 ? 0.149 -9.117 -3.775 1 98.81 99 LEU B N 1
ATOM 2198 C CA . LEU B 1 99 ? -0.89 -8.883 -4.773 1 98.81 99 LEU B CA 1
ATOM 2199 C C . LEU B 1 99 ? -0.779 -9.883 -5.918 1 98.81 99 LEU B C 1
ATOM 2201 O O . LEU B 1 99 ? -0.046 -9.656 -6.883 1 98.81 99 LEU B O 1
ATOM 2205 N N . ASP B 1 100 ? -1.572 -10.945 -5.832 1 98.56 100 ASP B N 1
ATOM 2206 C CA . ASP B 1 100 ? -1.375 -12.133 -6.66 1 98.56 100 ASP B CA 1
ATOM 2207 C C . ASP B 1 100 ? -2.336 -12.141 -7.844 1 98.56 100 ASP B C 1
ATOM 2209 O O . ASP B 1 100 ? -2.982 -13.156 -8.117 1 98.56 100 ASP B O 1
ATOM 2213 N N . VAL B 1 101 ? -2.377 -10.984 -8.555 1 98.31 101 VAL B N 1
ATOM 2214 C CA . VAL B 1 101 ? -3.109 -10.977 -9.82 1 98.31 101 VAL B CA 1
ATOM 2215 C C . VAL B 1 101 ? -2.502 -12 -10.773 1 98.31 101 VAL B C 1
ATOM 2217 O O . VAL B 1 101 ? -3.225 -12.664 -11.523 1 98.31 101 VAL B O 1
ATOM 2220 N N . ALA B 1 102 ? -1.209 -12.102 -10.891 1 98.06 102 ALA B N 1
ATOM 2221 C CA . ALA B 1 102 ? -0.471 -13.203 -11.508 1 98.06 102 ALA B CA 1
ATOM 2222 C C . ALA B 1 102 ? 0.143 -14.117 -10.445 1 98.06 102 ALA B C 1
ATOM 2224 O O . ALA B 1 102 ? 0.126 -13.789 -9.258 1 98.06 102 ALA B O 1
ATOM 2225 N N . ALA B 1 103 ? 0.751 -15.25 -10.891 1 98.5 103 ALA B N 1
ATOM 2226 C CA . ALA B 1 103 ? 1.29 -16.266 -9.992 1 98.5 103 ALA B CA 1
ATOM 2227 C C . ALA B 1 103 ? 2.457 -15.711 -9.18 1 98.5 103 ALA B C 1
ATOM 2229 O O . ALA B 1 103 ? 3.318 -15.016 -9.711 1 98.5 103 ALA B O 1
ATOM 2230 N N . ILE B 1 104 ? 2.441 -15.961 -7.844 1 98.88 104 ILE B N 1
ATOM 2231 C CA . ILE B 1 104 ? 3.57 -15.758 -6.945 1 98.88 104 ILE B CA 1
ATOM 2232 C C . ILE B 1 104 ? 4.047 -17.094 -6.395 1 98.88 104 ILE B C 1
ATOM 2234 O O . ILE B 1 104 ? 3.291 -17.797 -5.723 1 98.88 104 ILE B O 1
ATOM 2238 N N . THR B 1 105 ? 5.262 -17.438 -6.707 1 98.94 105 THR B N 1
ATOM 2239 C CA . THR B 1 105 ? 5.848 -18.688 -6.223 1 98.94 105 THR B CA 1
ATOM 2240 C C . THR B 1 105 ? 6.996 -18.406 -5.258 1 98.94 105 THR B C 1
ATOM 2242 O O . THR B 1 105 ? 7.98 -17.766 -5.625 1 98.94 105 THR B O 1
ATOM 2245 N N . ILE B 1 106 ? 6.863 -18.875 -4.027 1 98.94 106 ILE B N 1
ATOM 2246 C CA . ILE B 1 106 ? 7.914 -18.797 -3.018 1 98.94 106 ILE B CA 1
ATOM 2247 C C . ILE B 1 106 ? 8.477 -20.203 -2.75 1 98.94 106 ILE B C 1
ATOM 2249 O O . ILE B 1 106 ? 7.723 -21.125 -2.453 1 98.94 106 ILE B O 1
ATOM 2253 N N . GLY B 1 107 ? 9.703 -20.344 -2.842 1 98.94 107 GLY B N 1
ATOM 2254 C CA . GLY B 1 107 ? 10.359 -21.625 -2.693 1 98.94 107 GLY B CA 1
ATOM 2255 C C . GLY B 1 107 ? 10.328 -22.156 -1.271 1 98.94 107 GLY B C 1
ATOM 2256 O O . GLY B 1 107 ? 9.555 -21.672 -0.441 1 98.94 107 GLY B O 1
ATOM 2257 N N . GLU B 1 108 ? 11.172 -23.219 -1.009 1 98.88 108 GLU B N 1
ATOM 2258 C CA . GLU B 1 108 ? 11.281 -23.859 0.303 1 98.88 108 GLU B CA 1
ATOM 2259 C C . GLU B 1 108 ? 12.336 -23.172 1.16 1 98.88 108 GLU B C 1
ATOM 2261 O O . GLU B 1 108 ? 13.281 -22.578 0.634 1 98.88 108 GLU B O 1
ATOM 2266 N N . ASP B 1 109 ? 12.117 -23.25 2.457 1 98.88 109 ASP B N 1
ATOM 2267 C CA . ASP B 1 109 ? 13.117 -22.828 3.434 1 98.88 109 ASP B CA 1
ATOM 2268 C C . ASP B 1 109 ? 13.438 -21.344 3.283 1 98.88 109 ASP B C 1
ATOM 2270 O O . ASP B 1 109 ? 14.578 -20.922 3.506 1 98.88 109 ASP B O 1
ATOM 2274 N N . CYS B 1 110 ? 12.508 -20.578 2.822 1 98.94 110 CYS B N 1
ATOM 2275 C CA . CYS B 1 110 ? 12.695 -19.141 2.715 1 98.94 110 CYS B CA 1
ATOM 2276 C C . CYS B 1 110 ? 12.406 -18.453 4.043 1 98.94 110 CYS B C 1
ATOM 2278 O O . CYS B 1 110 ? 11.711 -19 4.895 1 98.94 110 CYS B O 1
ATOM 2280 N N . GLN B 1 111 ? 12.977 -17.312 4.246 1 98.94 111 GLN B N 1
ATOM 2281 C CA . GLN B 1 111 ? 12.711 -16.391 5.348 1 98.94 111 GLN B CA 1
ATOM 2282 C C . GLN B 1 111 ? 12.266 -15.023 4.832 1 98.94 111 GLN B C 1
ATOM 2284 O O . GLN B 1 111 ? 13.055 -14.289 4.246 1 98.94 111 GLN B O 1
ATOM 2289 N N . ILE B 1 112 ? 11.07 -14.734 5.059 1 98.94 112 ILE B N 1
ATOM 2290 C CA . ILE B 1 112 ? 10.484 -13.477 4.59 1 98.94 112 ILE B CA 1
ATOM 2291 C C . ILE B 1 112 ? 10.258 -12.539 5.777 1 98.94 112 ILE B C 1
ATOM 2293 O O . ILE B 1 112 ? 9.453 -12.836 6.664 1 98.94 112 ILE B O 1
ATOM 2297 N N . GLY B 1 113 ? 10.93 -11.422 5.805 1 98.88 113 GLY B N 1
ATOM 2298 C CA . GLY B 1 113 ? 10.82 -10.453 6.887 1 98.88 113 GLY B CA 1
ATOM 2299 C C . GLY B 1 113 ? 9.477 -9.75 6.922 1 98.88 113 GLY B C 1
ATOM 2300 O O . GLY B 1 113 ? 8.602 -10.016 6.09 1 98.88 113 GLY B O 1
ATOM 2301 N N . PRO B 1 114 ? 9.273 -8.898 7.953 1 98.88 114 PRO B N 1
ATOM 2302 C CA . PRO B 1 114 ? 8 -8.18 8.086 1 98.88 114 PRO B CA 1
ATOM 2303 C C . PRO B 1 114 ? 7.824 -7.098 7.02 1 98.88 114 PRO B C 1
ATOM 2305 O O . PRO B 1 114 ? 8.805 -6.504 6.566 1 98.88 114 PRO B O 1
ATOM 2308 N N . ASN B 1 115 ? 6.543 -6.844 6.613 1 98.75 115 ASN B N 1
ATOM 2309 C CA . ASN B 1 115 ? 6.156 -5.73 5.75 1 98.75 115 ASN B CA 1
ATOM 2310 C C . ASN B 1 115 ? 6.73 -5.883 4.344 1 98.75 115 ASN B C 1
ATOM 2312 O O . ASN B 1 115 ? 6.91 -4.895 3.633 1 98.75 115 ASN B O 1
ATOM 2316 N N . VAL B 1 116 ? 7.125 -7.105 3.965 1 98.94 116 VAL B N 1
ATOM 2317 C CA . VAL B 1 116 ? 7.555 -7.375 2.598 1 98.94 116 VAL B CA 1
ATOM 2318 C C . VAL B 1 116 ? 6.363 -7.262 1.648 1 98.94 116 VAL B C 1
ATOM 2320 O O . VAL B 1 116 ? 5.234 -7.598 2.016 1 98.94 116 VAL B O 1
ATOM 2323 N N . GLN B 1 117 ? 6.594 -6.723 0.45 1 98.94 117 GLN B N 1
ATOM 2324 C CA . GLN B 1 117 ? 5.574 -6.617 -0.586 1 98.94 117 GLN B CA 1
ATOM 2325 C C . GLN B 1 117 ? 5.977 -7.391 -1.837 1 98.94 117 GLN B C 1
ATOM 2327 O O . GLN B 1 117 ? 7.098 -7.242 -2.332 1 98.94 117 GLN B O 1
ATOM 2332 N N . LEU B 1 118 ? 5.129 -8.305 -2.311 1 98.94 118 LEU B N 1
ATOM 2333 C CA . LEU B 1 118 ? 5.227 -8.992 -3.592 1 98.94 118 LEU B CA 1
ATOM 2334 C C . LEU B 1 118 ? 4.129 -8.531 -4.543 1 98.94 118 LEU B C 1
ATOM 2336 O O . LEU B 1 118 ? 2.965 -8.906 -4.387 1 98.94 118 LEU B O 1
ATOM 2340 N N . LEU B 1 119 ? 4.477 -7.707 -5.562 1 98.88 119 LEU B N 1
ATOM 2341 C CA . LEU B 1 119 ? 3.486 -6.961 -6.332 1 98.88 119 LEU B CA 1
ATOM 2342 C C . LEU B 1 119 ? 3.502 -7.383 -7.797 1 98.88 119 LEU B C 1
ATOM 2344 O O . LEU B 1 119 ? 4.383 -6.973 -8.555 1 98.88 119 LEU B O 1
ATOM 2348 N N . THR B 1 120 ? 2.512 -8.117 -8.273 1 98.69 120 THR B N 1
ATOM 2349 C CA . THR B 1 120 ? 2.514 -8.633 -9.641 1 98.69 120 THR B CA 1
ATOM 2350 C C . THR B 1 120 ? 1.83 -7.656 -10.594 1 98.69 120 THR B C 1
ATOM 2352 O O . THR B 1 120 ? 2.061 -7.695 -11.805 1 98.69 120 THR B O 1
ATOM 2355 N N . PRO B 1 121 ? 0.833 -6.758 -10.102 1 98.06 121 PRO B N 1
ATOM 2356 C CA . PRO B 1 121 ? 0.079 -5.934 -11.047 1 98.06 121 PRO B CA 1
ATOM 2357 C C . PRO B 1 121 ? 0.952 -4.895 -11.75 1 98.06 121 PRO B C 1
ATOM 2359 O O . PRO B 1 121 ? 1.92 -4.402 -11.172 1 98.06 121 PRO B O 1
ATOM 2362 N N . THR B 1 122 ? 0.618 -4.609 -12.93 1 96.31 122 THR B N 1
ATOM 2363 C CA . THR B 1 122 ? 1.174 -3.514 -13.719 1 96.31 122 THR B CA 1
ATOM 2364 C C . THR B 1 122 ? 0.062 -2.639 -14.297 1 96.31 122 THR B C 1
ATOM 2366 O O . THR B 1 122 ? -1.058 -3.109 -14.508 1 96.31 122 THR B O 1
ATOM 2369 N N . HIS B 1 123 ? 0.347 -1.378 -14.438 1 96.5 123 HIS B N 1
ATOM 2370 C CA . HIS B 1 123 ? -0.521 -0.441 -15.141 1 96.5 123 HIS B CA 1
ATOM 2371 C C . HIS B 1 123 ? 0.232 0.279 -16.25 1 96.5 123 HIS B C 1
ATOM 2373 O O . HIS B 1 123 ? 1.452 0.444 -16.172 1 96.5 123 HIS B O 1
ATOM 2379 N N . PRO B 1 124 ? -0.52 0.748 -17.297 1 95.81 124 PRO B N 1
ATOM 2380 C CA . PRO B 1 124 ? 0.144 1.544 -18.328 1 95.81 124 PRO B CA 1
ATOM 2381 C C . PRO B 1 124 ? 0.758 2.83 -17.781 1 95.81 124 PRO B C 1
ATOM 2383 O O . PRO B 1 124 ? 0.163 3.484 -16.922 1 95.81 124 PRO B O 1
ATOM 2386 N N . LEU B 1 125 ? 1.955 3.197 -18.312 1 95.75 125 LEU B N 1
ATOM 2387 C CA . LEU B 1 125 ? 2.559 4.48 -17.969 1 95.75 125 LEU B CA 1
ATOM 2388 C C . LEU B 1 125 ? 1.86 5.621 -18.703 1 95.75 125 LEU B C 1
ATOM 2390 O O . LEU B 1 125 ? 1.791 6.742 -18.203 1 95.75 125 LEU B O 1
ATOM 2394 N N . GLU B 1 126 ? 1.407 5.246 -19.906 1 95.31 126 GLU B N 1
ATOM 2395 C CA . GLU B 1 126 ? 0.635 6.223 -20.672 1 95.31 126 GLU B CA 1
ATOM 2396 C C . GLU B 1 126 ? -0.622 6.645 -19.906 1 95.31 126 GLU B C 1
ATOM 2398 O O . GLU B 1 126 ? -1.396 5.797 -19.453 1 95.31 126 GLU B O 1
ATOM 2403 N N . PRO B 1 127 ? -0.885 7.926 -19.812 1 96.69 127 PRO B N 1
ATOM 2404 C CA . PRO B 1 127 ? -1.977 8.414 -18.969 1 96.69 127 PRO B CA 1
ATOM 2405 C C . PRO B 1 127 ? -3.348 7.945 -19.453 1 96.69 127 PRO B C 1
ATOM 2407 O O . PRO B 1 127 ? -4.215 7.625 -18.625 1 96.69 127 PRO B O 1
ATOM 2410 N N . GLY B 1 128 ? -3.607 7.961 -20.719 1 95 128 GLY B N 1
ATOM 2411 C CA . GLY B 1 128 ? -4.91 7.59 -21.266 1 95 128 GLY B CA 1
ATOM 2412 C C . GLY B 1 128 ? -5.348 6.199 -20.844 1 95 128 GLY B C 1
ATOM 2413 O O . GLY B 1 128 ? -6.312 6.051 -20.078 1 95 128 GLY B O 1
ATOM 2414 N N . PRO B 1 129 ? -4.57 5.215 -21.359 1 95.56 129 PRO B N 1
ATOM 2415 C CA . PRO B 1 129 ? -4.918 3.834 -21 1 95.56 129 PRO B CA 1
ATOM 2416 C C . PRO B 1 129 ? -4.957 3.605 -19.484 1 95.56 129 PRO B C 1
ATOM 2418 O O . PRO B 1 129 ? -5.773 2.816 -19 1 95.56 129 PRO B O 1
ATOM 2421 N N . ARG B 1 130 ? -4.105 4.219 -18.719 1 96.5 130 ARG B N 1
ATOM 2422 C CA . ARG B 1 130 ? -4.105 4.07 -17.266 1 96.5 130 ARG B CA 1
ATOM 2423 C C . ARG B 1 130 ? -5.387 4.633 -16.656 1 96.5 130 ARG B C 1
ATOM 2425 O O . ARG B 1 130 ? -5.98 4.02 -15.766 1 96.5 130 ARG B O 1
ATOM 2432 N N . ARG B 1 131 ? -5.812 5.762 -17.125 1 96.06 131 ARG B N 1
ATOM 2433 C CA . ARG B 1 131 ? -7.047 6.375 -16.641 1 96.06 131 ARG B CA 1
ATOM 2434 C C . ARG B 1 131 ? -8.25 5.48 -16.922 1 96.06 131 ARG B C 1
ATOM 2436 O O . ARG B 1 131 ? -9.195 5.434 -16.141 1 96.06 131 ARG B O 1
ATOM 2443 N N . ASP B 1 132 ? -8.133 4.766 -18.016 1 95.31 132 ASP B N 1
ATOM 2444 C CA . ASP B 1 132 ? -9.203 3.846 -18.391 1 95.31 132 ASP B CA 1
ATOM 2445 C C . ASP B 1 132 ? -9.133 2.562 -17.562 1 95.31 132 ASP B C 1
ATOM 2447 O O . ASP B 1 132 ? -9.906 1.63 -17.797 1 95.31 132 ASP B O 1
ATOM 2451 N N . LYS B 1 133 ? -8.211 2.404 -16.672 1 96.56 133 LYS B N 1
ATOM 2452 C CA . LYS B 1 133 ? -8.094 1.361 -15.664 1 96.56 133 LYS B CA 1
ATOM 2453 C C . LYS B 1 133 ? -7.594 0.055 -16.266 1 96.56 133 LYS B C 1
ATOM 2455 O O . LYS B 1 133 ? -7.926 -1.029 -15.789 1 96.56 133 LYS B O 1
ATOM 2460 N N . LEU B 1 134 ? -6.938 0.203 -17.391 1 96.5 134 LEU B N 1
ATOM 2461 C CA . LEU B 1 134 ? -6.273 -0.985 -17.906 1 96.5 134 LEU B CA 1
ATOM 2462 C C . LEU B 1 134 ? -5.211 -1.487 -16.938 1 96.5 134 LEU B C 1
ATOM 2464 O O . LEU B 1 134 ? -4.465 -0.693 -16.375 1 96.5 134 LEU B O 1
ATOM 2468 N N . GLU B 1 135 ? -5.188 -2.826 -16.781 1 97 135 GLU B N 1
ATOM 2469 C CA . GLU B 1 135 ? -4.258 -3.488 -15.859 1 97 135 GLU B CA 1
ATOM 2470 C C . GLU B 1 135 ? -3.744 -4.797 -16.453 1 97 135 GLU B C 1
ATOM 2472 O O . GLU B 1 135 ? -4.426 -5.434 -17.25 1 97 135 GLU B O 1
ATOM 2477 N N . ALA B 1 136 ? -2.58 -5.152 -16.219 1 97 136 ALA B N 1
ATOM 2478 C CA . ALA B 1 136 ? -1.975 -6.461 -16.453 1 97 136 ALA B CA 1
ATOM 2479 C C . ALA B 1 136 ? -1.191 -6.93 -15.242 1 97 136 ALA B C 1
ATOM 2481 O O . ALA B 1 136 ? -1.293 -6.34 -14.164 1 97 136 ALA B O 1
ATOM 2482 N N . ALA B 1 137 ? -0.549 -8.062 -15.375 1 98.12 137 ALA B N 1
ATOM 2483 C CA . ALA B 1 137 ? 0.259 -8.57 -14.266 1 98.12 137 ALA B CA 1
ATOM 2484 C C . ALA B 1 137 ? 1.347 -9.516 -14.773 1 98.12 137 ALA B C 1
ATOM 2486 O O . ALA B 1 137 ? 1.206 -10.117 -15.836 1 98.12 137 ALA B O 1
ATOM 2487 N N . ARG B 1 138 ? 2.432 -9.516 -14.117 1 97.94 138 ARG B N 1
ATOM 2488 C CA . ARG B 1 138 ? 3.516 -10.461 -14.391 1 97.94 138 ARG B CA 1
ATOM 2489 C C . ARG B 1 138 ? 3.863 -11.273 -13.148 1 97.94 138 ARG B C 1
ATOM 2491 O O . ARG B 1 138 ? 3.836 -10.75 -12.031 1 97.94 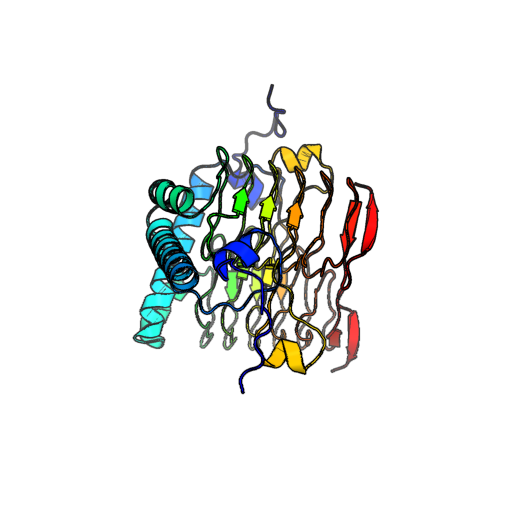138 ARG B O 1
ATOM 2498 N N . PRO B 1 139 ? 4.234 -12.523 -13.367 1 98.62 139 PRO B N 1
ATOM 2499 C CA . PRO B 1 139 ? 4.484 -13.398 -12.219 1 98.62 139 PRO B CA 1
ATOM 2500 C C . PRO B 1 139 ? 5.77 -13.039 -11.477 1 98.62 139 PRO B C 1
ATOM 2502 O O . PRO B 1 139 ? 6.648 -12.375 -12.039 1 98.62 139 PRO B O 1
ATOM 2505 N N . ILE B 1 140 ? 5.848 -13.406 -10.156 1 98.88 140 ILE B N 1
ATOM 2506 C CA . ILE B 1 140 ? 7.039 -13.312 -9.32 1 98.88 140 ILE B CA 1
ATOM 2507 C C . ILE B 1 140 ? 7.477 -14.711 -8.891 1 98.88 140 ILE B C 1
ATOM 2509 O O . ILE B 1 140 ? 6.652 -15.523 -8.469 1 98.88 140 ILE B O 1
ATOM 2513 N N . VAL B 1 141 ? 8.758 -15 -9.031 1 98.94 141 VAL B N 1
ATOM 2514 C CA . VAL B 1 141 ? 9.297 -16.281 -8.625 1 98.94 141 VAL B CA 1
ATOM 2515 C C . VAL B 1 141 ? 10.445 -16.078 -7.637 1 98.94 141 VAL B C 1
ATOM 2517 O O . VAL B 1 141 ? 11.438 -15.422 -7.965 1 98.94 141 VAL B O 1
ATOM 2520 N N . ILE B 1 142 ? 10.336 -16.609 -6.434 1 98.94 142 ILE B N 1
ATOM 2521 C CA . ILE B 1 142 ? 11.367 -16.609 -5.406 1 98.94 142 ILE B CA 1
ATOM 2522 C C . ILE B 1 142 ? 11.922 -18.031 -5.238 1 98.94 142 ILE B C 1
ATOM 2524 O O . ILE B 1 142 ? 11.18 -18.953 -4.926 1 98.94 142 ILE B O 1
ATOM 2528 N N . GLY B 1 143 ? 13.18 -18.203 -5.457 1 98.94 143 GLY B N 1
ATOM 2529 C CA . GLY B 1 143 ? 13.812 -19.5 -5.34 1 98.94 143 GLY B CA 1
ATOM 2530 C C . GLY B 1 143 ? 13.836 -20.031 -3.918 1 98.94 143 GLY B C 1
ATOM 2531 O O . GLY B 1 143 ? 13.164 -19.484 -3.037 1 98.94 143 GLY B O 1
ATOM 2532 N N . ASP B 1 144 ? 14.648 -21.156 -3.701 1 98.94 144 ASP B N 1
ATOM 2533 C CA . ASP B 1 144 ? 14.75 -21.797 -2.391 1 98.94 144 ASP B CA 1
ATOM 2534 C C . ASP B 1 144 ? 15.758 -21.062 -1.504 1 98.94 144 ASP B C 1
ATOM 2536 O O . ASP B 1 144 ? 16.75 -20.531 -1.997 1 98.94 144 ASP B O 1
ATOM 2540 N N . ASN B 1 145 ? 15.469 -21.047 -0.234 1 98.94 145 ASN B N 1
ATOM 2541 C CA . ASN B 1 145 ? 16.391 -20.562 0.778 1 98.94 145 ASN B CA 1
ATOM 2542 C C . ASN B 1 145 ? 16.75 -19.094 0.543 1 98.94 145 ASN B C 1
ATOM 2544 O O . ASN B 1 145 ? 17.906 -18.688 0.714 1 98.94 145 ASN B O 1
ATOM 2548 N N . VAL B 1 146 ? 15.82 -18.391 0.084 1 98.94 146 VAL B N 1
ATOM 2549 C CA . VAL B 1 146 ? 15.969 -16.938 -0.092 1 98.94 146 VAL B CA 1
ATOM 2550 C C . VAL B 1 146 ? 15.57 -16.219 1.191 1 98.94 146 VAL B C 1
ATOM 2552 O O . VAL B 1 146 ? 14.578 -16.578 1.828 1 98.94 146 VAL B O 1
ATOM 2555 N N . TRP B 1 147 ? 16.328 -15.227 1.597 1 98.94 147 TRP B N 1
ATOM 2556 C CA . TRP B 1 147 ? 16 -14.344 2.717 1 98.94 147 TRP B CA 1
ATOM 2557 C C . TRP B 1 147 ? 15.641 -12.945 2.229 1 98.94 147 TRP B C 1
ATOM 2559 O O . TRP B 1 147 ? 16.5 -12.234 1.691 1 98.94 147 TRP B O 1
ATOM 2569 N N . LEU B 1 148 ? 14.398 -12.57 2.34 1 98.94 148 LEU B N 1
ATOM 2570 C CA . LEU B 1 148 ? 13.953 -11.203 2.066 1 98.94 148 LEU B CA 1
ATOM 2571 C C . LEU B 1 148 ? 13.93 -10.375 3.346 1 98.94 148 LEU B C 1
ATOM 2573 O O . LEU B 1 148 ? 13.117 -10.633 4.238 1 98.94 148 LEU B O 1
ATOM 2577 N N . GLY B 1 149 ? 14.734 -9.359 3.408 1 98.81 149 GLY B N 1
ATOM 2578 C CA . GLY B 1 149 ? 14.742 -8.477 4.566 1 98.81 149 GLY B CA 1
ATOM 2579 C C . GLY B 1 149 ? 13.453 -7.691 4.723 1 98.81 149 GLY B C 1
ATOM 2580 O O . GLY B 1 149 ? 12.695 -7.535 3.764 1 98.81 149 GLY B O 1
ATOM 2581 N N . GLY B 1 150 ? 13.25 -7.242 5.926 1 98.69 150 GLY B N 1
ATOM 2582 C CA . GLY B 1 150 ? 12.031 -6.508 6.219 1 98.69 150 GLY B CA 1
ATOM 2583 C C . GLY B 1 150 ? 11.82 -5.312 5.312 1 98.69 150 GLY B C 1
ATOM 2584 O O . GLY B 1 150 ? 12.758 -4.566 5.031 1 98.69 150 GLY B O 1
ATOM 2585 N N . GLY B 1 151 ? 10.508 -5.191 4.855 1 98.69 151 GLY B N 1
ATOM 2586 C CA . GLY B 1 151 ? 10.141 -4.02 4.078 1 98.69 151 GLY B CA 1
ATOM 2587 C C . GLY B 1 151 ? 10.578 -4.102 2.627 1 98.69 151 GLY B C 1
ATOM 2588 O O . GLY B 1 151 ? 10.344 -3.172 1.852 1 98.69 151 GLY B O 1
ATOM 2589 N N . ALA B 1 152 ? 11.227 -5.176 2.199 1 98.88 152 ALA B N 1
ATOM 2590 C CA . ALA B 1 152 ? 11.617 -5.305 0.797 1 98.88 152 ALA B CA 1
ATOM 2591 C C . ALA B 1 152 ? 10.391 -5.344 -0.112 1 98.88 152 ALA B C 1
ATOM 2593 O O . ALA B 1 152 ? 9.328 -5.836 0.283 1 98.88 152 ALA B O 1
ATOM 2594 N N . ILE B 1 153 ? 10.531 -4.809 -1.329 1 98.94 153 ILE B N 1
ATOM 2595 C CA . ILE B 1 153 ? 9.477 -4.809 -2.34 1 98.94 153 ILE B CA 1
ATOM 2596 C C . ILE B 1 153 ? 9.969 -5.516 -3.6 1 98.94 153 ILE B C 1
ATOM 2598 O O . ILE B 1 153 ? 11.016 -5.164 -4.152 1 98.94 153 ILE B O 1
ATOM 2602 N N . VAL B 1 154 ? 9.242 -6.551 -4.016 1 98.94 154 VAL B N 1
ATOM 2603 C CA . VAL B 1 154 ? 9.555 -7.258 -5.25 1 98.94 154 VAL B CA 1
ATOM 2604 C C . VAL B 1 154 ? 8.523 -6.914 -6.32 1 98.94 154 VAL B C 1
ATOM 2606 O O . VAL B 1 154 ? 7.32 -7.094 -6.113 1 98.94 154 VAL B O 1
ATOM 2609 N N . LEU B 1 155 ? 9.008 -6.488 -7.492 1 98.81 155 LEU B N 1
ATOM 2610 C CA . LEU B 1 155 ? 8.125 -5.926 -8.508 1 98.81 155 LEU B CA 1
ATOM 2611 C C . LEU B 1 155 ? 7.723 -6.988 -9.531 1 98.81 155 LEU B C 1
ATOM 2613 O O . LEU B 1 155 ? 8.188 -8.125 -9.461 1 98.81 155 LEU B O 1
ATOM 2617 N N . PRO B 1 156 ? 6.793 -6.605 -10.445 1 98.62 156 PRO B N 1
ATOM 2618 C CA . PRO B 1 156 ? 6.238 -7.594 -11.375 1 98.62 156 PRO B CA 1
ATOM 2619 C C . PRO B 1 156 ? 7.301 -8.211 -12.281 1 98.62 156 PRO B C 1
ATOM 2621 O O . PRO B 1 156 ? 8.164 -7.5 -12.805 1 98.62 156 PRO B O 1
ATOM 2624 N N . GLY B 1 157 ? 7.238 -9.531 -12.453 1 98.5 157 GLY B N 1
ATOM 2625 C CA . GLY B 1 157 ? 8.055 -10.219 -13.445 1 98.5 157 GLY B CA 1
ATOM 2626 C C . GLY B 1 157 ? 9.414 -10.617 -12.914 1 98.5 157 GLY B C 1
ATOM 2627 O O . GLY B 1 157 ? 10.242 -11.156 -13.656 1 98.5 157 GLY B O 1
ATOM 2628 N N . VAL B 1 158 ? 9.695 -10.398 -11.68 1 98.88 158 VAL B N 1
ATOM 2629 C CA . VAL B 1 158 ? 11.031 -10.586 -11.117 1 98.88 158 VAL B CA 1
ATOM 2630 C C . VAL B 1 158 ? 11.211 -12.039 -10.688 1 98.88 158 VAL B C 1
ATOM 2632 O O . VAL B 1 158 ? 10.297 -12.641 -10.109 1 98.88 158 VAL B O 1
ATOM 2635 N N . THR B 1 159 ? 12.336 -12.57 -10.93 1 98.94 159 THR B N 1
ATOM 2636 C CA . THR B 1 159 ? 12.805 -13.844 -10.398 1 98.94 159 THR B CA 1
ATOM 2637 C C . THR B 1 159 ? 14.008 -13.641 -9.477 1 98.94 159 THR B C 1
ATOM 2639 O O . THR B 1 159 ? 14.953 -12.938 -9.836 1 98.94 159 THR B O 1
ATOM 2642 N N . ILE B 1 160 ? 13.992 -14.195 -8.289 1 98.94 160 ILE B N 1
ATOM 2643 C CA . ILE B 1 160 ? 15.117 -14.172 -7.359 1 98.94 160 ILE B CA 1
ATOM 2644 C C . ILE B 1 160 ? 15.703 -15.578 -7.223 1 98.94 160 ILE B C 1
ATOM 2646 O O . ILE B 1 160 ? 14.984 -16.531 -6.879 1 98.94 160 ILE B O 1
ATOM 2650 N N . GLY B 1 161 ? 16.969 -15.688 -7.445 1 98.94 161 GLY B N 1
ATOM 2651 C CA . GLY B 1 161 ? 17.641 -16.984 -7.445 1 98.94 161 GLY B CA 1
ATOM 2652 C C . GLY B 1 161 ? 17.812 -17.562 -6.055 1 98.94 161 GLY B C 1
ATOM 2653 O O . GLY B 1 161 ? 17.828 -16.812 -5.066 1 98.94 161 GLY B O 1
ATOM 2654 N N . ASP B 1 162 ? 18.156 -18.875 -6.027 1 98.88 162 ASP B N 1
ATOM 2655 C CA . ASP B 1 162 ? 18.297 -19.625 -4.777 1 98.88 162 ASP B CA 1
ATOM 2656 C C . ASP B 1 162 ? 19.359 -18.984 -3.881 1 98.88 162 ASP B C 1
ATOM 2658 O O . ASP B 1 162 ? 20.344 -18.422 -4.371 1 98.88 162 ASP B O 1
ATOM 2662 N N . ASN B 1 163 ? 19.156 -19 -2.617 1 98.88 163 ASN B N 1
ATOM 2663 C CA . ASN B 1 163 ? 20.141 -18.688 -1.584 1 98.88 163 ASN B CA 1
ATOM 2664 C C . ASN B 1 163 ? 20.391 -17.188 -1.476 1 98.88 163 ASN B C 1
ATOM 2666 O O . ASN B 1 163 ? 21.172 -16.75 -0.641 1 98.88 163 ASN B O 1
ATOM 2670 N N . SER B 1 164 ? 19.766 -16.422 -2.25 1 98.94 164 SER B N 1
ATOM 2671 C CA . SER B 1 164 ? 20.078 -15.008 -2.287 1 98.94 164 SER B CA 1
ATOM 2672 C C . SER B 1 164 ? 19.406 -14.258 -1.15 1 98.94 164 SER B C 1
ATOM 2674 O O . SER B 1 164 ? 18.422 -14.742 -0.585 1 98.94 164 SER B O 1
ATOM 2676 N N . VAL B 1 165 ? 20.031 -13.156 -0.769 1 98.94 165 VAL B N 1
ATOM 2677 C CA . VAL B 1 165 ? 19.562 -12.281 0.302 1 98.94 165 VAL B CA 1
ATOM 2678 C C . VAL B 1 165 ? 19.219 -10.906 -0.265 1 98.94 165 VAL B C 1
ATOM 2680 O O . VAL B 1 165 ? 20.016 -10.305 -0.972 1 98.94 165 VAL B O 1
ATOM 2683 N N . ILE B 1 166 ? 18.016 -10.508 -0.053 1 98.94 166 ILE B N 1
ATOM 2684 C CA . ILE B 1 166 ? 17.609 -9.148 -0.377 1 98.94 166 ILE B CA 1
ATOM 2685 C C . ILE B 1 166 ? 17.609 -8.289 0.886 1 98.94 166 ILE B C 1
ATOM 2687 O O . ILE B 1 166 ? 16.953 -8.617 1.871 1 98.94 166 ILE B O 1
ATOM 2691 N N . GLY B 1 167 ? 18.328 -7.199 0.855 1 98.69 167 GLY B N 1
ATOM 2692 C CA . GLY B 1 167 ? 18.406 -6.324 2.014 1 98.69 167 GLY B CA 1
ATOM 2693 C C . GLY B 1 167 ? 17.094 -5.688 2.389 1 98.69 167 GLY B C 1
ATOM 2694 O O . GLY B 1 167 ? 16.203 -5.527 1.54 1 98.69 167 GLY B O 1
ATOM 2695 N N . ALA B 1 168 ? 17.031 -5.332 3.707 1 98.62 168 ALA B N 1
ATOM 2696 C CA . ALA B 1 168 ? 15.828 -4.66 4.195 1 98.62 168 ALA B CA 1
ATOM 2697 C C . ALA B 1 168 ? 15.555 -3.387 3.404 1 98.62 168 ALA B C 1
ATOM 2699 O O . ALA B 1 168 ? 16.484 -2.629 3.092 1 98.62 168 ALA B O 1
ATOM 2700 N N . GLY B 1 169 ? 14.227 -3.24 3.092 1 98.31 169 GLY B N 1
ATOM 2701 C CA . GLY B 1 169 ? 13.781 -2.023 2.43 1 98.31 169 GLY B CA 1
ATOM 2702 C C . GLY B 1 169 ? 14.164 -1.968 0.964 1 98.31 169 GLY B C 1
ATOM 2703 O O . GLY B 1 169 ? 13.82 -1.017 0.261 1 98.31 169 GLY B O 1
ATOM 2704 N N . ALA B 1 170 ? 14.891 -2.943 0.483 1 98.62 170 ALA B N 1
ATOM 2705 C CA . ALA B 1 170 ? 15.32 -2.93 -0.913 1 98.62 170 ALA B CA 1
ATOM 2706 C C . ALA B 1 170 ? 14.125 -3.041 -1.855 1 98.62 170 ALA B C 1
ATOM 2708 O O . ALA B 1 170 ? 13.109 -3.65 -1.512 1 98.62 170 ALA B O 1
ATOM 2709 N N . VAL B 1 171 ? 14.258 -2.432 -3.043 1 98.81 171 VAL B N 1
ATOM 2710 C CA . VAL B 1 171 ? 13.25 -2.535 -4.098 1 98.81 171 VAL B CA 1
ATOM 2711 C C . VAL B 1 171 ? 13.828 -3.309 -5.281 1 98.81 171 VAL B C 1
ATOM 2713 O O . VAL B 1 171 ? 14.703 -2.812 -5.988 1 98.81 171 VAL B O 1
ATOM 2716 N N . VAL B 1 172 ? 13.281 -4.5 -5.508 1 98.88 172 VAL B N 1
ATOM 2717 C CA . VAL B 1 172 ? 13.797 -5.391 -6.543 1 98.88 172 VAL B CA 1
ATOM 2718 C C . VAL B 1 172 ? 13.031 -5.172 -7.844 1 98.88 172 VAL B C 1
ATOM 2720 O O . VAL B 1 172 ? 11.867 -5.574 -7.961 1 98.88 172 VAL B O 1
ATOM 2723 N N . THR B 1 173 ? 13.719 -4.652 -8.82 1 98.25 173 THR B N 1
ATOM 2724 C CA . THR B 1 173 ? 13.062 -4.25 -10.062 1 98.25 173 THR B CA 1
ATOM 2725 C C . THR B 1 173 ? 13.469 -5.176 -11.211 1 98.25 173 THR B C 1
ATOM 2727 O O . THR B 1 173 ? 12.852 -5.156 -12.281 1 98.25 173 THR B O 1
ATOM 2730 N N . ARG B 1 174 ? 14.508 -5.887 -11.016 1 98.25 174 ARG B N 1
ATOM 2731 C CA . ARG B 1 174 ? 15.016 -6.84 -11.992 1 98.25 174 ARG B CA 1
ATOM 2732 C C . ARG B 1 174 ? 15.422 -8.148 -11.328 1 98.25 174 ARG B C 1
ATOM 2734 O O . ARG B 1 174 ? 15.57 -8.203 -10.102 1 98.25 174 ARG B O 1
ATOM 2741 N N . ASP B 1 175 ? 15.625 -9.094 -12.219 1 98.88 175 ASP B N 1
ATOM 2742 C CA . ASP B 1 175 ? 15.992 -10.414 -11.719 1 98.88 175 ASP B CA 1
ATOM 2743 C C . ASP B 1 175 ? 17.281 -10.352 -10.883 1 98.88 175 ASP B C 1
ATOM 2745 O O . ASP B 1 175 ? 18.188 -9.586 -11.203 1 98.88 175 ASP B O 1
ATOM 2749 N N . VAL B 1 176 ? 17.344 -11.188 -9.828 1 98.88 176 VAL B N 1
ATOM 2750 C CA . VAL B 1 176 ? 18.5 -11.336 -8.961 1 98.88 176 VAL B CA 1
ATOM 2751 C C . VAL B 1 176 ? 19.078 -12.742 -9.102 1 98.88 176 VAL B C 1
ATOM 2753 O O . VAL B 1 176 ? 18.359 -13.734 -8.898 1 98.88 176 VAL B O 1
ATOM 2756 N N . PRO B 1 177 ? 20.312 -12.844 -9.5 1 98.69 177 PRO B N 1
ATOM 2757 C CA . PRO B 1 177 ? 20.891 -14.18 -9.617 1 98.69 177 PRO B CA 1
ATOM 2758 C C . PRO B 1 177 ? 20.969 -14.914 -8.281 1 98.69 177 PRO B C 1
ATOM 2760 O O . PRO B 1 177 ? 20.781 -14.297 -7.227 1 98.69 177 PRO B O 1
ATOM 2763 N N . ALA B 1 178 ? 21.219 -16.203 -8.43 1 98.81 178 ALA B N 1
ATOM 2764 C CA . ALA B 1 178 ? 21.391 -17 -7.219 1 98.81 178 ALA B CA 1
ATOM 2765 C C . ALA B 1 178 ? 22.688 -16.625 -6.5 1 98.81 178 ALA B C 1
ATOM 2767 O O . ALA B 1 178 ? 23.625 -16.125 -7.125 1 98.81 178 ALA B O 1
ATOM 2768 N N . ASN B 1 179 ? 22.656 -16.797 -5.195 1 98.81 179 ASN B N 1
ATOM 2769 C CA . ASN B 1 179 ? 23.859 -16.766 -4.363 1 98.81 179 ASN B CA 1
ATOM 2770 C C . ASN B 1 179 ? 24.453 -15.352 -4.305 1 98.81 179 ASN B C 1
ATOM 2772 O O . ASN B 1 179 ? 25.672 -15.188 -4.363 1 98.81 179 ASN B O 1
ATOM 2776 N N . VAL B 1 180 ? 23.594 -14.359 -4.148 1 98.88 180 VAL B N 1
ATOM 2777 C CA . VAL B 1 180 ? 24.109 -13 -3.994 1 98.88 180 VAL B CA 1
ATOM 2778 C C . VAL B 1 180 ? 23.344 -12.289 -2.871 1 98.88 180 VAL B C 1
ATOM 2780 O O . VAL B 1 180 ? 22.312 -12.766 -2.418 1 98.88 180 VAL B O 1
ATOM 2783 N N . VAL B 1 181 ? 23.938 -11.227 -2.35 1 98.88 181 VAL B N 1
ATOM 2784 C CA . VAL B 1 181 ? 23.234 -10.211 -1.56 1 98.88 181 VAL B CA 1
ATOM 2785 C C . VAL B 1 181 ? 22.922 -9 -2.436 1 98.88 181 VAL B C 1
ATOM 2787 O O . VAL B 1 181 ? 23.828 -8.438 -3.066 1 98.88 181 VAL B O 1
ATOM 2790 N N . ALA B 1 182 ? 21.703 -8.672 -2.547 1 98.75 182 ALA B N 1
ATOM 2791 C CA . ALA B 1 182 ? 21.281 -7.484 -3.291 1 98.75 182 ALA B CA 1
ATOM 2792 C C . ALA B 1 182 ? 20.656 -6.445 -2.361 1 98.75 182 ALA B C 1
ATOM 2794 O O . ALA B 1 182 ? 19.891 -6.789 -1.468 1 98.75 182 ALA B O 1
ATOM 2795 N N . VAL B 1 183 ? 20.984 -5.168 -2.445 1 98.31 183 VAL B N 1
ATOM 2796 C CA . VAL B 1 183 ? 20.5 -4.098 -1.578 1 98.31 183 VAL B CA 1
ATOM 2797 C C . VAL B 1 183 ? 20.219 -2.85 -2.406 1 98.31 183 VAL B C 1
ATOM 2799 O O . VAL B 1 183 ? 20.656 -2.748 -3.559 1 98.31 183 VAL B O 1
ATOM 2802 N N . GLY B 1 184 ? 19.328 -2.01 -1.816 1 96.81 184 GLY B N 1
ATOM 2803 C CA . GLY B 1 184 ? 19.172 -0.688 -2.408 1 96.81 184 GLY B CA 1
ATOM 2804 C C . GLY B 1 184 ? 17.844 -0.488 -3.1 1 96.81 184 GLY B C 1
ATOM 2805 O O . GLY B 1 184 ? 17.016 -1.397 -3.131 1 96.81 184 GLY B O 1
ATOM 2806 N N . ASN B 1 185 ? 17.609 0.697 -3.648 1 96.19 185 ASN B N 1
ATOM 2807 C CA . ASN B 1 185 ? 16.453 1.146 -4.43 1 96.19 185 ASN B CA 1
ATOM 2808 C C . ASN B 1 185 ? 16.891 1.931 -5.664 1 96.19 185 ASN B C 1
ATOM 2810 O O . ASN B 1 185 ? 17.125 3.139 -5.59 1 96.19 185 ASN B O 1
ATOM 2814 N N . PRO B 1 186 ? 17.031 1.225 -6.738 1 95.88 186 PRO B N 1
ATOM 2815 C CA . PRO B 1 186 ? 16.734 -0.187 -7.004 1 95.88 186 PRO B CA 1
ATOM 2816 C C . PRO B 1 186 ? 17.797 -1.123 -6.414 1 95.88 186 PRO B C 1
ATOM 2818 O O . PRO B 1 186 ? 18.938 -0.715 -6.199 1 95.88 186 PRO B O 1
ATOM 2821 N N . ALA B 1 187 ? 17.344 -2.346 -6.184 1 97.56 187 ALA B N 1
ATOM 2822 C CA . ALA B 1 187 ? 18.234 -3.352 -5.609 1 97.56 187 ALA B CA 1
ATOM 2823 C C . ALA B 1 187 ? 19.297 -3.797 -6.625 1 97.56 187 ALA B C 1
ATOM 2825 O O . ALA B 1 187 ? 18.969 -4.035 -7.793 1 97.56 187 ALA B O 1
ATOM 2826 N N . ARG B 1 188 ? 20.5 -3.938 -6.152 1 97.62 188 ARG B N 1
ATOM 2827 C CA . ARG B 1 188 ? 21.609 -4.457 -6.941 1 97.62 188 ARG B CA 1
ATOM 2828 C C . ARG B 1 188 ? 22.422 -5.465 -6.137 1 97.62 188 ARG B C 1
ATOM 2830 O O . ARG B 1 188 ? 22.609 -5.297 -4.93 1 97.62 188 ARG B O 1
ATOM 2837 N N . PRO B 1 189 ? 22.938 -6.531 -6.883 1 98.06 189 PRO B N 1
ATOM 2838 C CA . PRO B 1 189 ? 23.859 -7.426 -6.191 1 98.06 189 PRO B CA 1
ATOM 2839 C C . PRO B 1 189 ? 25.141 -6.711 -5.734 1 98.06 189 PRO B C 1
ATOM 2841 O O . PRO B 1 189 ? 25.734 -5.961 -6.504 1 98.06 189 PRO B O 1
ATOM 2844 N N . VAL B 1 190 ? 25.578 -7.016 -4.523 1 98 190 VAL B N 1
ATOM 2845 C CA . VAL B 1 190 ? 26.75 -6.301 -4.023 1 98 190 VAL B CA 1
ATOM 2846 C C . VAL B 1 190 ? 27.828 -7.301 -3.596 1 98 190 VAL B C 1
ATOM 2848 O O . VAL B 1 190 ? 29 -6.934 -3.43 1 98 190 VAL B O 1
ATOM 2851 N N . ARG B 1 191 ? 27.484 -8.469 -3.396 1 96.38 191 ARG B N 1
ATOM 2852 C CA . ARG B 1 191 ? 28.453 -9.508 -3.074 1 96.38 191 ARG B CA 1
ATOM 2853 C C . ARG B 1 191 ? 27.844 -10.891 -3.238 1 96.38 191 ARG B C 1
ATOM 2855 O O . ARG B 1 191 ? 26.625 -11.039 -3.285 1 96.38 191 ARG B O 1
ATOM 2862 N N . ASN B 1 192 ? 28.672 -11.891 -3.295 1 96.81 192 ASN B N 1
ATOM 2863 C CA . ASN B 1 192 ? 28.25 -13.289 -3.338 1 96.81 192 ASN B CA 1
ATOM 2864 C C . ASN B 1 192 ? 28.094 -13.867 -1.935 1 96.81 192 ASN B C 1
ATOM 2866 O O . ASN B 1 192 ? 28.719 -13.375 -0.984 1 96.81 192 ASN B O 1
ATOM 2870 N N . VAL B 1 193 ? 27.297 -14.891 -1.815 1 96.44 193 VAL B N 1
ATOM 2871 C CA . VAL B 1 193 ? 27.188 -15.633 -0.563 1 96.44 193 VAL B CA 1
ATOM 2872 C C . VAL B 1 193 ? 27.812 -17.016 -0.722 1 96.44 193 VAL B C 1
ATOM 2874 O O . VAL B 1 193 ? 27.844 -17.562 -1.823 1 96.44 193 VAL B O 1
#

Nearest PDB structures (foldseek):
  2ic7-assembly1_B  TM=9.769E-01  e=5.983E-17  Geobacillus kaustophilus
  4egg-assembly1_A  TM=9.613E-01  e=1.188E-16  Staphylococcus aureus subsp. aureus COL
  5u2k-assembly1_A  TM=9.552E-01  e=1.321E-16  Staphylococcus aureus subsp. aureus COL
  1kqa-assembly1_A  TM=9.604E-01  e=1.719E-16  Escherichia coli
  4dcl-assembly1_A  TM=9.584E-01  e=2.915E-16  Staphylococcus aureus

Secondary structure (DSSP, 8-state):
----TTTT----HHHHHHTT--EES--HHHHHHHHHHHHHHHHHHHHHHH-HHHHHHHHHHHSSEE-TT-EEPSPEEES-STTEEE-TT-EE-S-EEEE-SS-EEE-SS-EE-TT-EEE-EE--SSHHHHHTTEEEE--EEE-TT-EE-TT-EE-TT-EE-TT-EEPTT-EE-S-B-SSEEEEETTEEEEEE-/----TTTT--S-HHHHHHHT--EES--HHHHHHHHHHHHHHHHHHHHHHH-HHHHHHHHHHHSSEE-TT-EEPSPEEES-STTEEE-TT-EE-TTEEEE-SS-EEE-SS-EE-TT-EEE-EE--SSHHHHHTTEEEE--EEE-TT-EEPTT-EE-TT-EE-TT-EEPTT-EE-S-B-SSEEEEETTEEEEEE-

Radius of gyration: 21.7 Å; Cα contacts (8 Å, |Δi|>4): 1071; chains: 2; bounding box: 51×65×66 Å

Foldseek 3Di:
DLPPPQPPPPDAQLVCLAVQHKHAQPDVVLVVLQVVLVVLLVQLQVVCVVPVVVSVVSLCVQALEDEACEHAHDNEAERRRNQEYAEHNEYHDYYEYAHPSDHEYAYEQEAHEYQEYHEFKDADPDPVRVVSVIIGGAYEAEYACEYEAALEYEYHNEYEEYNEYEYHNEYDDHYHYPAFYWYHDPTDGDGGD/DLPPPQPPPPDALLRCLAVQHKHAQPDVVLVVQQVVLVVLLVQLQVVCVVPVVVSVVSLCVQALEDEACEEAHDNEAERHRNLEYAYHNEYHYYYEYEHPSDHEYAYEQEAHEAQEYHEFKDADPDPVRVVSVIIGGAYEAEYAHEYEAALEYEYHNEYEEYNEYEYHNEYDDHYHYPQFYWYDDPTDGDGGD

Sequence (386 aa):
MPTDHFAGDSRTNLERMQAGDLYIADDPEIARRQQQAVRLAARYQAGYAEDAEAARPLLVELLGSLGAEAHVRPPLYVDYGSNITVGARTFVNYNLTALDVAAITIGEDCQIGPNVQLLTPTHPLEPGPRRDKLEAARPIVIGDNVWLGGGAIVLPGVTIGDNSVIGAGAVVTRDVPANVVAVGNPARPVRNVMPTDHFAGDSRTNLERMQAGDLYIADDPEIARRQQQAVRLAARYQAGYAEDAEAARPLLVELLGSLGAEAHVRPPLYVDYGSNITVGARTFVNYNLTALDVAAITIGEDCQIGPNVQLLTPTHPLEPGPRRDKLEAARPIVIGDNVWLGGGAIVLPGVTIGDNSVIGAGAVVTRDVPANVVAVGNPARPVRNV